Protein AF-A0A351T7L0-F1 (afdb_monomer_lite)

Sequence (663 aa):
MARVAVRANMHETGMLKNDPVPKAVEPRPAAWDKTEGQPQQVGPGEPQRLPRYASVSGPVSVTVSQPPPSLVQADDSTGVDAVFARFSASGVDILDIEYIAASAIVTLTGADPARIKPEDALALLDLAGAGRSSIWLVSADPAYRATSPVEIRRQQVAQAQSADRLFAAVAEMGLAIDAFDITGERAWVTVRSSYAIETQQARHVAQHVLTHLAPMVSEVTLIAYGPADAQETIAVMRDGSVAQNKAGPLPDTPELLARKQQVATAIFDALAEVGFGAESIALERREATIYVSKLRYRQSHENIMRIARIAANELPADIENITIVFVIENVAGDRVSLARKDVEEFAVGRVGTAELVANSGVERSRAVDPIRITALKNDQTYPNFQYFIRPKLRQHLGSVDGLVLADLNIALSARIGLAPGLSVRGTAGKFVAGNLDELTTAGTSALPQVRTLIRRYLQEGRDHISNLQMDYIANPADYLYTRLSAGIFEWMYGGVGGEVLYWPDQSPIAIGGTLNWVRQRDFDQLLSFRDYDTVEGHASIYYRLPFYDLFTQLHVGRYLAKDKGATIDISRRFDSGISFGLFATFTNVSAADFGEGSFDKGFYMNVPFDLFLNKSSRRHVAFAFKPLTRDGGQRVGVGPALYSVVESGNAADWGTNWGNAPD

pLDDT: mean 75.73, std 21.45, range [22.3, 98.62]

Secondary structure (DSSP, 8-state):
------------------PPPPPP-PPPPPP-----------------PPPPPPPS-PPPPPPP-PPPPP-------SSHHHHHHHHHHTT-EEEEEEEETTEEEEEEESS-GGG--HHHHHHHHHHT-TT--EEEEEE-STTTTTSPPEEEEHHHHHHHHHHHHHHHHHHHTT-EEEEEEEETTEEEEEEE-SSPPPHHHHHHHHHHHHHHHTTT-SEEEEEEE-TT--EEEEEEETTS-EE--S-PPPPPPHHHHHHHHHHHHHHHHHHHHTT-EEEEEEEETTEEEEEEEE---SSHHHHHHHHHHHHHHHS-TT--EEEEEEEETTEEEEEEEEEHHHHHHHHTTSS-HHHHHHT-EEEEPPSS-HHHHHSEE-TTSSSEEEEEEEEEEEEEEEETTEEEEEEEEEEEEEEEEEETTEEEEEEEEEEEEE-GGG---PPP-SS--SSTTHHHHHHH-SSEEEEEEEEEEEEEETTEEEEEEEEE-SSSEEEEEEEEEE--TT-SEEEEEEEEEEEEEPTT-SS-EEEEEEEEEEEEEEEE-SSTTEEEEEEEEE-TTS-EEEEEEEEEE-TTS-EEEEEEEEESS-HHHH-SSSSEEEEEEEEEGGGGSSS----EEEEEE-S---STTPPP--SSPHHHHHHHT--THHHHGGGGS--

Radius of gyration: 33.76 Å; chains: 1; bounding box: 94×76×94 Å

Structure (mmCIF, N/CA/C/O backbone):
data_AF-A0A351T7L0-F1
#
_entry.id   AF-A0A351T7L0-F1
#
loop_
_atom_site.group_PDB
_atom_site.id
_atom_site.type_symbol
_atom_site.label_atom_id
_atom_site.label_alt_id
_atom_site.label_comp_id
_atom_site.label_asym_id
_atom_site.label_entity_id
_atom_site.label_seq_id
_atom_site.pdbx_PDB_ins_code
_atom_site.Cartn_x
_atom_site.Cartn_y
_atom_site.Cartn_z
_atom_site.occupancy
_atom_site.B_iso_or_equiv
_atom_site.auth_seq_id
_atom_site.auth_comp_id
_atom_site.auth_asym_id
_atom_site.auth_atom_id
_atom_site.pdbx_PDB_model_num
ATOM 1 N N . MET A 1 1 ? 42.327 -4.594 -4.303 1.00 36.81 1 MET A N 1
ATOM 2 C CA . MET A 1 1 ? 41.745 -5.952 -4.222 1.00 36.81 1 MET A CA 1
ATOM 3 C C . MET A 1 1 ? 41.846 -6.441 -2.786 1.00 36.81 1 MET A C 1
ATOM 5 O O . MET A 1 1 ? 42.953 -6.659 -2.319 1.00 36.81 1 MET A O 1
ATOM 9 N N . ALA A 1 2 ? 40.719 -6.587 -2.089 1.00 24.89 2 ALA A N 1
ATOM 10 C CA . ALA A 1 2 ? 40.641 -7.261 -0.795 1.00 24.89 2 ALA A CA 1
ATOM 11 C C . ALA A 1 2 ? 39.742 -8.489 -0.980 1.00 24.89 2 ALA A C 1
ATOM 13 O O . ALA A 1 2 ? 38.585 -8.356 -1.374 1.00 24.89 2 ALA A O 1
ATOM 14 N N . ARG A 1 3 ? 40.293 -9.690 -0.784 1.00 25.11 3 ARG A N 1
ATOM 15 C CA . ARG A 1 3 ? 39.516 -10.934 -0.794 1.00 25.11 3 ARG A CA 1
ATOM 16 C C . ARG A 1 3 ? 38.768 -11.024 0.533 1.00 25.11 3 ARG A C 1
ATOM 18 O O . ARG A 1 3 ? 39.381 -11.316 1.553 1.00 25.11 3 ARG A O 1
ATOM 25 N N . VAL A 1 4 ? 37.461 -10.778 0.519 1.00 23.33 4 VAL A N 1
ATOM 26 C CA . VAL A 1 4 ? 36.585 -11.115 1.647 1.00 23.33 4 VAL A CA 1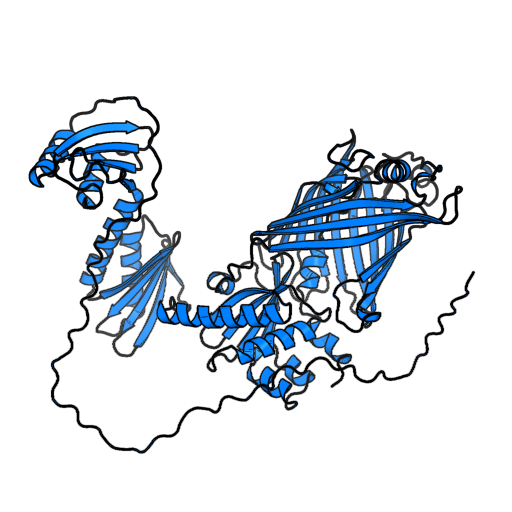
ATOM 27 C C . VAL A 1 4 ? 36.108 -12.546 1.429 1.00 23.33 4 VAL A C 1
ATOM 29 O O . VAL A 1 4 ? 35.261 -12.809 0.580 1.00 23.33 4 VAL A O 1
ATOM 32 N N . ALA A 1 5 ? 36.705 -13.485 2.158 1.00 22.84 5 ALA A N 1
ATOM 33 C CA . ALA A 1 5 ? 36.185 -14.836 2.276 1.00 22.84 5 ALA A CA 1
ATOM 34 C C . ALA A 1 5 ? 35.096 -14.831 3.356 1.00 22.84 5 ALA A C 1
ATOM 36 O O . ALA A 1 5 ? 35.395 -14.679 4.539 1.00 22.84 5 ALA A O 1
ATOM 37 N N . VAL A 1 6 ? 33.836 -14.990 2.954 1.00 24.19 6 VAL A N 1
ATOM 38 C CA . VAL A 1 6 ? 32.736 -15.240 3.890 1.00 24.19 6 VAL A CA 1
ATOM 39 C C . VAL A 1 6 ? 32.729 -16.737 4.190 1.00 24.19 6 VAL A C 1
ATOM 41 O O . VAL A 1 6 ? 32.208 -17.533 3.413 1.00 24.19 6 VAL A O 1
ATOM 44 N N . ARG A 1 7 ? 33.345 -17.138 5.305 1.00 22.30 7 ARG A N 1
ATOM 45 C CA . ARG A 1 7 ? 33.008 -18.412 5.952 1.00 22.30 7 ARG A CA 1
ATOM 46 C C . ARG A 1 7 ? 31.815 -18.145 6.860 1.00 22.30 7 ARG A C 1
ATOM 48 O O . ARG A 1 7 ? 31.960 -17.471 7.874 1.00 22.30 7 ARG A O 1
ATOM 55 N N . ALA A 1 8 ? 30.647 -18.650 6.477 1.00 25.28 8 ALA A N 1
ATOM 56 C CA . ALA A 1 8 ? 29.517 -18.755 7.386 1.00 25.28 8 ALA A CA 1
ATOM 57 C C . ALA A 1 8 ? 29.880 -19.794 8.455 1.00 25.28 8 ALA A C 1
ATOM 59 O O . ALA A 1 8 ? 30.007 -20.979 8.151 1.00 25.28 8 ALA A O 1
ATOM 60 N N . ASN A 1 9 ? 30.114 -19.333 9.681 1.00 24.58 9 ASN A N 1
ATOM 61 C CA . ASN A 1 9 ? 30.218 -20.210 10.835 1.00 24.58 9 ASN A CA 1
ATOM 62 C C . ASN A 1 9 ? 28.782 -20.548 11.259 1.00 24.58 9 ASN A C 1
ATOM 64 O O . ASN A 1 9 ? 28.049 -19.671 11.713 1.00 24.58 9 ASN A O 1
ATOM 68 N N . MET A 1 10 ? 28.354 -21.787 11.017 1.00 29.98 10 MET A N 1
ATOM 69 C CA . MET A 1 10 ? 27.176 -22.353 11.672 1.00 29.98 10 MET A CA 1
ATOM 70 C C . MET A 1 10 ? 27.603 -22.712 13.101 1.00 29.98 10 MET A C 1
ATOM 72 O O . MET A 1 10 ? 28.675 -23.286 13.259 1.00 29.98 10 MET A O 1
ATOM 76 N N . HIS A 1 11 ? 26.771 -22.391 14.095 1.00 29.66 11 HIS A N 1
ATOM 77 C CA . HIS A 1 11 ? 27.005 -22.493 15.548 1.00 29.66 11 HIS A CA 1
ATOM 78 C C . HIS A 1 11 ? 27.686 -21.269 16.189 1.00 29.66 11 HIS A C 1
ATOM 80 O O . HIS A 1 11 ? 28.904 -21.180 16.239 1.00 29.66 11 HIS A O 1
ATOM 86 N N . GLU A 1 12 ? 26.888 -20.323 16.698 1.00 28.62 12 GLU A N 1
ATOM 87 C CA . GLU A 1 12 ? 26.796 -20.040 18.143 1.00 28.62 12 GLU A CA 1
ATOM 88 C C . GLU A 1 12 ? 25.819 -18.892 18.453 1.00 28.62 12 GLU A C 1
ATOM 90 O O . GLU A 1 12 ? 25.633 -17.942 17.694 1.00 28.62 12 GLU A O 1
ATOM 95 N N . THR A 1 13 ? 25.181 -19.061 19.606 1.00 36.06 13 THR A N 1
ATOM 96 C CA . THR A 1 13 ? 24.160 -18.268 20.295 1.00 36.06 13 THR A CA 1
ATOM 97 C C . THR A 1 13 ? 24.596 -16.833 20.608 1.00 36.06 13 THR A C 1
ATOM 99 O O . THR A 1 13 ? 25.563 -16.616 21.336 1.00 36.06 13 THR A O 1
ATOM 102 N N . GLY A 1 14 ? 23.848 -15.843 20.114 1.00 25.88 14 GLY A N 1
ATOM 103 C CA . GLY A 1 14 ? 24.062 -14.425 20.416 1.00 25.88 14 GLY A CA 1
ATOM 104 C C . GLY A 1 14 ? 23.170 -13.927 21.553 1.00 25.88 14 GLY A C 1
ATOM 105 O O . GLY A 1 14 ? 21.974 -13.739 21.357 1.00 25.88 14 GLY A O 1
ATOM 106 N N . MET A 1 15 ? 23.773 -13.691 22.721 1.00 26.14 15 MET A N 1
ATOM 107 C CA . MET A 1 15 ? 23.157 -13.054 23.889 1.00 26.14 15 MET A CA 1
ATOM 108 C C . MET A 1 15 ? 22.735 -11.584 23.664 1.00 26.14 15 MET A C 1
ATOM 110 O O . MET A 1 15 ? 23.307 -10.848 22.859 1.00 26.14 15 MET A O 1
ATOM 114 N N . LEU A 1 16 ? 21.748 -11.217 24.489 1.00 29.95 16 LEU A N 1
ATOM 115 C CA . LEU A 1 16 ? 21.028 -9.965 24.757 1.00 29.95 16 LEU A CA 1
ATOM 116 C C . LEU A 1 16 ? 21.709 -8.621 24.434 1.00 29.95 16 LEU A C 1
ATOM 118 O O . LEU A 1 16 ? 22.844 -8.342 24.822 1.00 29.95 16 LEU A O 1
ATOM 122 N N . LYS A 1 17 ? 20.908 -7.708 23.864 1.00 36.72 17 LYS A N 1
ATOM 123 C CA . LYS A 1 17 ? 21.125 -6.255 23.916 1.00 36.72 17 LYS A CA 1
ATOM 124 C C . LYS A 1 17 ? 19.847 -5.570 24.403 1.00 36.72 17 LYS A C 1
ATOM 126 O O . LYS A 1 17 ? 18.807 -5.674 23.766 1.00 36.72 17 LYS A O 1
ATOM 131 N N . ASN A 1 18 ? 19.971 -4.903 25.548 1.00 30.80 18 ASN A N 1
ATOM 132 C CA . ASN A 1 18 ? 18.893 -4.277 26.311 1.00 30.80 18 ASN A CA 1
ATOM 133 C C . ASN A 1 18 ? 18.162 -3.181 25.517 1.00 30.80 18 ASN A C 1
ATOM 135 O O . ASN A 1 18 ? 18.722 -2.111 25.269 1.00 30.80 18 ASN A O 1
ATOM 139 N N . ASP A 1 19 ? 16.893 -3.435 25.203 1.00 33.81 19 ASP A N 1
ATOM 140 C CA . ASP A 1 19 ? 15.880 -2.394 25.020 1.00 33.81 19 ASP A CA 1
ATOM 141 C C . ASP A 1 19 ? 15.522 -1.796 26.400 1.00 33.81 19 ASP A C 1
ATOM 143 O O . ASP A 1 19 ? 15.606 -2.498 27.414 1.00 33.81 19 ASP A O 1
ATOM 147 N N . PRO A 1 20 ? 15.100 -0.521 26.490 1.00 32.88 20 PRO A N 1
ATOM 148 C CA . PRO A 1 20 ? 14.491 -0.016 27.714 1.00 32.88 20 PRO A CA 1
ATOM 149 C C . PRO A 1 20 ? 13.248 -0.854 28.042 1.00 32.88 20 PRO A C 1
ATOM 151 O O . PRO A 1 20 ? 12.363 -1.034 27.203 1.00 32.88 20 PRO A O 1
ATOM 154 N N . VAL A 1 21 ? 13.204 -1.377 29.267 1.00 33.69 21 VAL A N 1
ATOM 155 C CA . VAL A 1 21 ? 12.079 -2.156 29.790 1.00 33.69 21 VAL A CA 1
ATOM 156 C C . VAL A 1 21 ? 10.828 -1.263 29.763 1.00 33.69 21 VAL A C 1
ATOM 158 O O . VAL A 1 21 ? 10.853 -0.187 30.368 1.00 33.69 21 VAL A O 1
ATOM 161 N N . PRO A 1 22 ? 9.741 -1.646 29.065 1.00 38.66 22 PRO A N 1
ATOM 162 C CA . PRO A 1 22 ? 8.460 -0.959 29.199 1.00 38.66 22 PRO A CA 1
ATOM 163 C C . PRO A 1 22 ? 8.041 -0.990 30.668 1.00 38.66 22 PRO A C 1
ATOM 165 O O . PRO A 1 22 ? 8.253 -2.010 31.325 1.00 38.66 22 PRO A O 1
ATOM 168 N N . LYS A 1 23 ? 7.449 0.095 31.187 1.00 37.97 23 LYS A N 1
ATOM 169 C CA . LYS A 1 23 ? 6.928 0.119 32.565 1.00 37.97 23 LYS A CA 1
ATOM 170 C C . LYS A 1 23 ? 6.110 -1.151 32.829 1.00 37.97 23 LYS A C 1
ATOM 172 O O . LYS A 1 23 ? 5.297 -1.545 31.990 1.00 37.97 23 LYS A O 1
ATOM 177 N N . ALA A 1 24 ? 6.388 -1.803 33.958 1.00 34.06 24 ALA A N 1
ATOM 178 C CA . ALA A 1 24 ? 5.672 -3.001 34.367 1.00 34.06 24 ALA A CA 1
ATOM 179 C C . ALA A 1 24 ? 4.170 -2.698 34.421 1.00 34.06 24 ALA A C 1
ATOM 181 O O . ALA A 1 24 ? 3.764 -1.637 34.895 1.00 34.06 24 ALA A O 1
ATOM 182 N N . VAL A 1 25 ? 3.370 -3.625 33.901 1.00 37.41 25 VAL A N 1
ATOM 183 C CA . VAL A 1 25 ? 1.917 -3.585 34.048 1.00 37.41 25 VAL A CA 1
ATOM 184 C C . VAL A 1 25 ? 1.644 -3.841 35.525 1.00 37.41 25 VAL A C 1
ATOM 186 O O . VAL A 1 25 ? 1.808 -4.965 35.995 1.00 37.41 25 VAL A O 1
ATOM 189 N N . GLU A 1 26 ? 1.311 -2.800 36.283 1.00 38.22 26 GLU A N 1
ATOM 190 C CA . GLU A 1 26 ? 0.779 -2.996 37.627 1.00 38.22 26 GLU A CA 1
ATOM 191 C C . GLU A 1 26 ? -0.684 -3.434 37.482 1.00 38.22 26 GLU A C 1
ATOM 193 O O . GLU A 1 26 ? -1.492 -2.668 36.945 1.00 38.22 26 GLU A O 1
ATOM 198 N N . PRO A 1 27 ? -1.051 -4.656 37.908 1.00 31.41 27 PRO A N 1
ATOM 199 C CA . PRO A 1 27 ? -2.439 -5.083 37.868 1.00 31.41 27 PRO A CA 1
ATOM 200 C C . PRO A 1 27 ? -3.260 -4.138 38.748 1.00 31.41 27 PRO A C 1
ATOM 202 O O . PRO A 1 27 ? -2.993 -4.001 39.944 1.00 31.41 27 PRO A O 1
ATOM 205 N N . ARG A 1 28 ? -4.268 -3.475 38.167 1.00 31.55 28 ARG A N 1
ATOM 206 C CA . ARG A 1 28 ? -5.231 -2.712 38.967 1.00 31.55 28 ARG A CA 1
ATOM 207 C C . ARG A 1 28 ? -5.954 -3.690 39.895 1.00 31.55 28 ARG A C 1
ATOM 209 O O . ARG A 1 28 ? -6.545 -4.648 39.395 1.00 31.55 28 ARG A O 1
ATOM 216 N N . PRO A 1 29 ? -5.946 -3.473 41.220 1.00 28.91 29 PRO A N 1
ATOM 217 C CA . PRO A 1 29 ? -6.731 -4.307 42.109 1.00 28.91 29 PRO A CA 1
ATOM 218 C C . PRO A 1 29 ? -8.216 -4.143 41.778 1.00 28.91 29 PRO A C 1
ATOM 220 O O . PRO A 1 29 ? -8.696 -3.034 41.523 1.00 28.91 29 PRO A O 1
ATOM 223 N N . ALA A 1 30 ? -8.935 -5.265 41.779 1.00 29.50 30 ALA A N 1
ATOM 224 C CA . ALA A 1 30 ? -10.386 -5.274 41.734 1.00 29.50 30 ALA A CA 1
ATOM 225 C C . ALA A 1 30 ? -10.909 -4.411 42.888 1.00 29.50 30 ALA A C 1
ATOM 227 O O . ALA A 1 30 ? -10.532 -4.607 44.044 1.00 29.50 30 ALA A O 1
ATOM 228 N N . ALA A 1 31 ? -11.750 -3.427 42.571 1.00 31.34 31 ALA A N 1
ATOM 229 C CA . ALA A 1 31 ? -12.478 -2.713 43.601 1.00 31.34 31 ALA A CA 1
ATOM 230 C C . ALA A 1 31 ? -13.306 -3.728 44.404 1.00 31.34 31 ALA A C 1
ATOM 232 O O . ALA A 1 31 ? -13.852 -4.666 43.825 1.00 31.34 31 ALA A O 1
ATOM 233 N N . TRP A 1 32 ? -13.354 -3.520 45.716 1.00 24.62 32 TRP A N 1
ATOM 234 C CA . TRP A 1 32 ? -14.516 -3.540 46.610 1.00 24.62 32 TRP A CA 1
ATOM 235 C C . TRP A 1 32 ? -14.002 -3.838 48.025 1.00 24.62 32 TRP A C 1
ATOM 237 O O . TRP A 1 32 ? -13.606 -4.961 48.316 1.00 24.62 32 TRP A O 1
ATOM 247 N N . ASP A 1 33 ? -14.079 -2.848 48.917 1.00 26.39 33 ASP A N 1
ATOM 248 C CA . ASP A 1 33 ? -14.459 -3.134 50.298 1.00 26.39 33 ASP A CA 1
ATOM 249 C C . ASP A 1 33 ? -15.353 -2.018 50.855 1.00 26.39 33 ASP A C 1
ATOM 251 O O . ASP A 1 33 ? -15.190 -0.834 50.549 1.00 26.39 33 ASP A O 1
ATOM 255 N N . LYS A 1 34 ? -16.364 -2.455 51.602 1.00 31.56 34 LYS A N 1
ATOM 256 C CA . LYS A 1 34 ? -17.378 -1.668 52.299 1.00 31.56 34 LYS A CA 1
ATOM 257 C C . LYS A 1 34 ? -16.900 -1.412 53.734 1.00 31.56 34 LYS A C 1
ATOM 259 O O . LYS A 1 34 ? -16.111 -2.180 54.266 1.00 31.56 34 LYS A O 1
ATOM 264 N N . THR A 1 35 ? -17.515 -0.410 54.375 1.00 30.22 35 THR A N 1
ATOM 265 C CA . THR A 1 35 ? -17.438 -0.046 55.816 1.00 30.22 35 THR A CA 1
ATOM 266 C C . THR A 1 35 ? -16.078 0.517 56.267 1.00 30.22 35 THR A C 1
ATOM 268 O O . THR A 1 35 ? -15.041 -0.021 55.934 1.00 30.22 35 THR A O 1
ATOM 271 N N . GLU A 1 36 ? -15.951 1.638 56.982 1.00 28.98 36 GLU A N 1
ATOM 272 C CA . GLU A 1 36 ? -16.792 2.266 58.008 1.00 28.98 36 GLU A CA 1
ATOM 273 C C . GLU A 1 36 ? -16.285 3.712 58.255 1.00 28.98 36 GLU A C 1
ATOM 275 O O . GLU A 1 36 ? -15.083 3.953 58.158 1.00 28.98 36 GLU A O 1
ATOM 280 N N . GLY A 1 37 ? -17.156 4.677 58.603 1.00 27.61 37 GLY A N 1
ATOM 281 C CA . GLY A 1 37 ? -16.688 6.015 59.012 1.00 27.61 37 GLY A CA 1
ATOM 282 C C . GLY A 1 37 ? -17.695 7.177 59.049 1.00 27.61 37 GLY A C 1
ATOM 283 O O . GLY A 1 37 ? -17.412 8.199 58.450 1.00 27.61 37 GLY A O 1
ATOM 284 N N . GLN A 1 38 ? -18.831 6.995 59.739 1.00 25.30 38 GLN A N 1
ATOM 285 C CA . GLN A 1 38 ? -19.721 7.964 60.436 1.00 25.30 38 GLN A CA 1
ATOM 286 C C . GLN A 1 38 ? -20.105 9.372 59.871 1.00 25.30 38 GLN A C 1
ATOM 288 O O . GLN A 1 38 ? -19.386 10.000 59.105 1.00 25.30 38 GLN A O 1
ATOM 293 N N . PRO A 1 39 ? -21.296 9.893 60.260 1.00 26.05 39 PRO A N 1
ATOM 294 C CA . PRO A 1 39 ? -22.088 10.818 59.451 1.00 26.05 39 PRO A CA 1
ATOM 295 C C . PRO A 1 39 ? -21.866 12.298 59.793 1.00 26.05 39 PRO A C 1
ATOM 297 O O . PRO A 1 39 ? -21.957 12.704 60.952 1.00 26.05 39 PRO A O 1
ATOM 300 N N . GLN A 1 40 ? -21.703 13.135 58.767 1.00 26.72 40 GLN A N 1
ATOM 301 C CA . GLN A 1 40 ? -21.895 14.579 58.898 1.00 26.72 40 GLN A CA 1
ATOM 302 C C . GLN A 1 40 ? -23.361 14.923 58.618 1.00 26.72 40 GLN A C 1
ATOM 304 O O . GLN A 1 40 ? -23.867 14.736 57.513 1.00 26.72 40 GLN A O 1
ATOM 309 N N . GLN A 1 41 ? -24.045 15.408 59.655 1.00 26.83 41 GLN A N 1
ATOM 310 C CA . GLN A 1 41 ? -25.363 16.022 59.549 1.00 26.83 41 GLN A CA 1
ATOM 311 C C . GLN A 1 41 ? -25.299 17.251 58.632 1.00 26.83 41 GLN A C 1
ATOM 313 O O . GLN A 1 41 ? -24.537 18.181 58.890 1.00 26.83 41 GLN A O 1
ATOM 318 N N . VAL A 1 42 ? -26.158 17.281 57.614 1.00 28.83 42 VAL A N 1
ATOM 319 C CA . VAL A 1 42 ? -26.527 18.496 56.880 1.00 28.83 42 VAL A CA 1
ATOM 320 C C . VAL A 1 42 ? -28.046 18.628 56.987 1.00 28.83 42 VAL A C 1
ATOM 322 O O . VAL A 1 42 ? -28.776 17.676 56.716 1.00 28.83 42 VAL A O 1
ATOM 325 N N . GLY A 1 43 ? -28.503 19.782 57.482 1.00 28.28 43 GLY A N 1
ATOM 326 C CA . GLY A 1 43 ? -29.916 20.106 57.701 1.00 28.28 43 GLY A CA 1
ATOM 327 C C . GLY A 1 43 ? -30.740 20.209 56.406 1.00 28.28 43 GLY A C 1
ATOM 328 O O . GLY A 1 43 ? -30.202 20.033 55.313 1.00 28.28 43 GLY A O 1
ATOM 329 N N . PRO A 1 44 ? -32.052 20.494 56.507 1.00 32.12 44 PRO A N 1
ATOM 330 C CA . PRO A 1 44 ? -32.967 20.439 55.373 1.00 32.12 44 PRO A CA 1
ATOM 331 C C . PRO A 1 44 ? -32.745 21.647 54.452 1.00 32.12 44 PRO A C 1
ATOM 333 O O . PRO A 1 44 ? -33.304 22.720 54.664 1.00 32.12 44 PRO A O 1
ATOM 336 N N . GLY A 1 45 ? -31.889 21.471 53.447 1.00 27.12 45 GLY A N 1
ATOM 337 C CA . GLY A 1 45 ? -31.740 22.379 52.313 1.00 27.12 45 GLY A CA 1
ATOM 338 C C . GLY A 1 45 ? -32.749 22.036 51.218 1.00 27.12 45 GLY A C 1
ATOM 339 O O . GLY A 1 45 ? -32.989 20.866 50.935 1.00 27.12 45 GLY A O 1
ATOM 340 N N . GLU A 1 46 ? -33.358 23.072 50.652 1.00 27.84 46 GLU A N 1
ATOM 341 C CA . GLU A 1 46 ? -34.426 23.066 49.650 1.00 27.84 46 GLU A CA 1
ATOM 342 C C . GLU A 1 46 ? -34.254 22.046 48.505 1.00 27.84 46 GLU A C 1
ATOM 344 O O . GLU A 1 46 ? -33.127 21.768 48.085 1.00 27.84 46 GLU A O 1
ATOM 349 N N . PRO A 1 47 ? -35.357 21.533 47.918 1.00 27.47 47 PRO A N 1
ATOM 350 C CA . PRO A 1 47 ? -35.283 20.720 46.712 1.00 27.47 47 PRO A CA 1
ATOM 351 C C . PRO A 1 47 ? -34.615 21.525 45.591 1.00 27.47 47 PRO A C 1
ATOM 353 O O . PRO A 1 47 ? -35.202 22.461 45.040 1.00 27.47 47 PRO A O 1
ATOM 356 N N . GLN A 1 48 ? -33.382 21.145 45.246 1.00 26.42 48 GLN A N 1
ATOM 357 C CA . GLN A 1 48 ? -32.699 21.640 44.059 1.00 26.42 48 GLN A CA 1
ATOM 358 C C . GLN A 1 48 ? -33.569 21.314 42.847 1.00 26.42 48 GLN A C 1
ATOM 360 O O . GLN A 1 48 ? -33.742 20.160 42.453 1.00 26.42 48 GLN A O 1
ATOM 365 N N . ARG A 1 49 ? -34.155 22.365 42.273 1.00 25.55 49 ARG A N 1
ATOM 366 C CA . ARG A 1 49 ? -34.800 22.311 40.969 1.00 25.55 49 ARG A CA 1
ATOM 367 C C . ARG A 1 49 ? -33.772 21.805 39.963 1.00 25.55 49 ARG A C 1
ATOM 369 O O . ARG A 1 49 ? -32.753 22.457 39.748 1.00 25.55 49 ARG A O 1
ATOM 376 N N . LEU A 1 50 ? -34.077 20.671 39.339 1.00 24.92 50 LEU A N 1
ATOM 377 C CA . LEU A 1 50 ? -33.423 20.228 38.112 1.00 24.92 50 LEU A CA 1
ATOM 378 C C . LEU A 1 50 ? -33.371 21.412 37.127 1.00 24.92 50 LEU A C 1
ATOM 380 O O . LEU A 1 50 ? -34.383 22.117 36.989 1.00 24.92 50 LEU A O 1
ATOM 384 N N . PRO A 1 51 ? -32.237 21.667 36.451 1.00 24.61 51 PRO A N 1
ATOM 385 C CA . PRO A 1 51 ? -32.201 22.670 35.401 1.00 24.61 51 PRO A CA 1
ATOM 386 C C . PRO A 1 51 ? -33.241 22.286 34.346 1.00 24.61 51 PRO A C 1
ATOM 388 O O . PRO A 1 51 ? -33.242 21.171 33.826 1.00 24.61 51 PRO A O 1
ATOM 391 N N . ARG A 1 52 ? -34.170 23.206 34.058 1.00 24.28 52 ARG A N 1
ATOM 392 C CA . ARG A 1 52 ? -35.047 23.083 32.893 1.00 24.28 52 ARG A CA 1
ATOM 393 C C . ARG A 1 52 ? -34.142 22.958 31.674 1.00 24.28 52 ARG A C 1
ATOM 395 O O . ARG A 1 52 ? -33.377 23.880 31.397 1.00 24.28 52 ARG A O 1
ATOM 402 N N . TYR A 1 53 ? -34.236 21.831 30.974 1.00 26.19 53 TYR A N 1
ATOM 403 C CA . TYR A 1 53 ? -33.673 21.691 29.640 1.00 26.19 53 TYR A CA 1
ATOM 404 C C . TYR A 1 53 ? -34.144 22.871 28.791 1.00 26.19 53 TYR A C 1
ATOM 406 O O . TYR A 1 53 ? -35.325 23.233 28.799 1.00 26.19 53 TYR A O 1
ATOM 414 N N . ALA A 1 54 ? -33.181 23.515 28.135 1.00 24.64 54 ALA A N 1
ATOM 415 C CA . ALA A 1 54 ? -33.427 24.616 27.229 1.00 24.64 54 ALA A CA 1
ATOM 416 C C . ALA A 1 54 ? -34.446 24.182 26.167 1.00 24.64 54 ALA A C 1
ATOM 418 O O . ALA A 1 54 ? -34.338 23.102 25.591 1.00 24.64 54 ALA A O 1
ATOM 419 N N . SER A 1 55 ? -35.435 25.036 25.921 1.00 25.31 55 SER A N 1
ATOM 420 C CA . SER A 1 55 ? -36.316 24.944 24.763 1.00 25.31 55 SER A CA 1
ATOM 421 C C . SER A 1 55 ? -35.476 24.781 23.495 1.00 25.31 55 SER A C 1
ATOM 423 O O . SER A 1 55 ? -34.674 25.663 23.174 1.00 25.31 55 SER A O 1
ATOM 425 N N . VAL A 1 56 ? -35.665 23.676 22.772 1.00 29.53 56 VAL A N 1
ATOM 426 C CA . VAL A 1 56 ? -35.071 23.429 21.448 1.00 29.53 56 VAL A CA 1
ATOM 427 C C . VAL A 1 56 ? -35.849 24.236 20.406 1.00 29.53 56 VAL A C 1
ATOM 429 O O . VAL A 1 56 ? -36.561 23.722 19.558 1.00 29.53 56 VAL A O 1
ATOM 432 N N . SER A 1 57 ? -35.744 25.551 20.525 1.00 32.25 57 SER A N 1
ATOM 433 C CA . SER A 1 57 ? -36.102 26.530 19.506 1.00 32.25 57 SER A CA 1
ATOM 434 C C . SER A 1 57 ? -34.941 27.522 19.452 1.00 32.25 57 SER A C 1
ATOM 436 O O . SER A 1 57 ? -35.045 28.665 19.899 1.00 32.25 57 SER A O 1
ATOM 438 N N . GLY A 1 58 ? -33.779 27.011 19.043 1.00 29.77 58 GLY A N 1
ATOM 439 C CA . GLY A 1 58 ? -32.559 27.782 18.820 1.00 29.77 58 GLY A CA 1
ATOM 440 C C . GLY A 1 58 ? -32.329 28.004 17.319 1.00 29.77 58 GLY A C 1
ATOM 441 O O . GLY A 1 58 ? -32.769 27.176 16.521 1.00 29.77 58 GLY A O 1
ATOM 442 N N . PRO A 1 59 ? -31.680 29.112 16.921 1.00 28.47 59 PRO A N 1
ATOM 443 C CA . PRO A 1 59 ? -31.533 29.498 15.520 1.00 28.47 59 PRO A CA 1
ATOM 444 C C . PRO A 1 59 ? -30.660 28.520 14.720 1.00 28.47 59 PRO A C 1
ATOM 446 O O . PRO A 1 59 ? -29.682 27.966 15.224 1.00 28.47 59 PRO A O 1
ATOM 449 N N . VAL A 1 60 ? -31.022 28.353 13.445 1.00 30.28 60 VAL A N 1
ATOM 450 C CA . VAL A 1 60 ? -30.300 27.572 12.429 1.00 30.28 60 VAL A CA 1
ATOM 451 C C . VAL A 1 60 ? -28.889 28.142 12.228 1.00 30.28 60 VAL A C 1
ATOM 453 O O . VAL A 1 60 ? -28.703 29.354 12.134 1.00 30.28 60 VAL A O 1
ATOM 456 N N . SER A 1 61 ? -27.880 27.270 12.169 1.00 27.16 61 SER A N 1
ATOM 457 C CA . SER A 1 61 ? -26.472 27.645 11.994 1.00 27.16 61 SER A CA 1
ATOM 458 C C . SER A 1 61 ? -26.206 28.258 10.608 1.00 27.16 61 SER A C 1
ATOM 460 O O . SER A 1 61 ? -26.551 27.672 9.583 1.00 27.16 61 SER A O 1
ATOM 462 N N . VAL A 1 62 ? -25.574 29.437 10.586 1.00 29.64 62 VAL A N 1
ATOM 463 C CA . VAL A 1 62 ? -25.389 30.308 9.408 1.00 29.64 62 VAL A CA 1
ATOM 464 C C . VAL A 1 62 ? -23.998 30.124 8.786 1.00 29.64 62 VAL A C 1
ATOM 466 O O . VAL A 1 62 ? -22.994 30.160 9.493 1.00 29.64 62 VAL A O 1
ATOM 469 N N . THR A 1 63 ? -23.923 30.002 7.454 1.00 29.33 63 THR A N 1
ATOM 470 C CA . THR A 1 63 ? -22.683 30.209 6.678 1.00 29.33 63 THR A CA 1
ATOM 471 C C . THR A 1 63 ? -22.741 31.588 6.023 1.00 29.33 63 THR A C 1
ATOM 473 O O . THR A 1 63 ? -23.654 31.863 5.249 1.00 29.33 63 THR A O 1
ATOM 476 N N . VAL A 1 64 ? -21.784 32.464 6.339 1.00 28.42 64 VAL A N 1
ATOM 477 C CA . VAL A 1 64 ? -21.707 33.832 5.802 1.00 28.42 64 VAL A CA 1
ATOM 478 C C . VAL A 1 64 ? -20.992 33.812 4.448 1.00 28.42 64 VAL A C 1
ATOM 480 O O . VAL A 1 64 ? -19.821 33.450 4.376 1.00 28.42 64 VAL A O 1
ATOM 483 N N . SER A 1 65 ? -21.670 34.235 3.382 1.00 33.72 65 SER A N 1
ATOM 484 C CA . SER A 1 65 ? -21.049 34.581 2.096 1.00 33.72 65 SER A CA 1
ATOM 485 C C . SER A 1 65 ? -21.723 35.826 1.518 1.00 33.72 65 SER A C 1
ATOM 487 O O . SER A 1 65 ? -22.915 36.040 1.733 1.00 33.72 65 SER A O 1
ATOM 489 N N . GLN A 1 66 ? -20.957 36.673 0.826 1.00 33.28 66 GLN A N 1
ATOM 490 C CA . GLN A 1 66 ? -21.467 37.916 0.245 1.00 33.28 66 GLN A CA 1
ATOM 491 C C . GLN A 1 66 ? -22.365 37.646 -0.976 1.00 33.28 66 GLN A C 1
ATOM 493 O O . GLN A 1 66 ? -22.025 36.789 -1.796 1.00 33.28 66 GLN A O 1
ATOM 498 N N . PRO A 1 67 ? -23.472 38.394 -1.143 1.00 34.53 67 PRO A N 1
ATOM 499 C CA . PRO A 1 67 ? -24.311 38.294 -2.330 1.00 34.53 67 PRO A CA 1
ATOM 500 C C . PRO A 1 67 ? -23.631 38.965 -3.548 1.00 34.53 67 PRO A C 1
ATOM 502 O O . PRO A 1 67 ? -23.106 40.073 -3.415 1.00 34.53 67 PRO A O 1
ATOM 505 N N . PRO A 1 68 ? -23.616 38.330 -4.737 1.00 34.41 68 PRO A N 1
ATOM 506 C CA . PRO A 1 68 ? -23.206 38.970 -5.990 1.00 34.41 68 PRO A CA 1
ATOM 507 C C . PRO A 1 68 ? -24.319 39.876 -6.572 1.00 34.41 68 PRO A C 1
ATOM 509 O O . PRO A 1 68 ? -25.479 39.734 -6.187 1.00 34.41 68 PRO A O 1
ATOM 512 N N . PRO A 1 69 ? -23.989 40.812 -7.489 1.00 33.81 69 PRO A N 1
ATOM 513 C CA . PRO A 1 69 ? -24.930 41.815 -7.995 1.00 33.81 69 PRO A CA 1
ATOM 514 C C . PRO A 1 69 ? -25.976 41.266 -8.989 1.00 33.81 69 PRO A C 1
ATOM 516 O O . PRO A 1 69 ? -25.767 40.247 -9.646 1.00 33.81 69 PRO A O 1
ATOM 519 N N . SER A 1 70 ? -27.095 41.990 -9.054 1.00 36.44 70 SER A N 1
ATOM 520 C CA . SER A 1 70 ? -28.463 41.616 -9.452 1.00 36.44 70 SER A CA 1
ATOM 521 C C . SER A 1 70 ? -28.783 41.461 -10.950 1.00 36.44 70 SER A C 1
ATOM 523 O O . SER A 1 70 ? -28.110 42.037 -11.807 1.00 36.44 70 SER A O 1
ATOM 525 N N . LEU A 1 71 ? -29.873 40.714 -11.238 1.00 31.62 71 LEU A N 1
ATOM 526 C CA . LEU A 1 71 ? -31.146 41.153 -11.876 1.00 31.62 71 LEU A CA 1
ATOM 527 C C . LEU A 1 71 ? -31.919 39.973 -12.521 1.00 31.62 71 LEU A C 1
ATOM 529 O O . LEU A 1 71 ? -31.327 39.233 -13.301 1.00 31.62 71 LEU A O 1
ATOM 533 N N . VAL A 1 72 ? -33.237 39.853 -12.252 1.00 29.27 72 VAL A N 1
ATOM 534 C CA . VAL A 1 72 ? -34.394 39.805 -13.203 1.00 29.27 72 VAL A CA 1
ATOM 535 C C . VAL A 1 72 ? -35.713 39.608 -12.410 1.00 29.27 72 VAL A C 1
ATOM 537 O O . VAL A 1 72 ? -35.875 38.625 -11.692 1.00 29.27 72 VAL A O 1
ATOM 540 N N . GLN A 1 73 ? -36.682 40.521 -12.581 1.00 32.19 73 GLN A N 1
ATOM 541 C CA . GLN A 1 73 ? -38.061 40.416 -12.069 1.00 32.19 73 GLN A CA 1
ATOM 542 C C . GLN A 1 73 ? -38.929 39.512 -12.961 1.00 32.19 73 GLN A C 1
ATOM 544 O O . GLN A 1 73 ? -38.891 39.630 -14.186 1.00 32.19 73 GLN A O 1
ATOM 549 N N . ALA A 1 74 ? -39.755 38.663 -12.346 1.00 33.38 74 ALA A N 1
ATOM 550 C CA . ALA A 1 74 ? -40.862 37.971 -13.002 1.00 33.38 74 ALA A CA 1
ATOM 551 C C . ALA A 1 74 ? -42.119 38.068 -12.124 1.00 33.38 74 ALA A C 1
ATOM 553 O O . ALA A 1 74 ? -42.046 37.908 -10.906 1.00 33.38 74 ALA A O 1
ATOM 554 N N . ASP A 1 75 ? -43.231 38.374 -12.783 1.00 38.56 75 ASP A N 1
ATOM 555 C CA . ASP A 1 75 ? -44.528 38.793 -12.251 1.00 38.56 75 ASP A CA 1
ATOM 556 C C . ASP A 1 75 ? -45.491 37.592 -12.207 1.00 38.56 75 ASP A C 1
ATOM 558 O O . ASP A 1 75 ? -45.698 36.956 -13.240 1.00 38.56 75 ASP A O 1
ATOM 562 N N . ASP A 1 76 ? -46.048 37.258 -11.035 1.00 40.78 76 ASP A N 1
ATOM 563 C CA . ASP A 1 76 ? -47.254 36.419 -10.917 1.00 40.78 76 ASP A CA 1
ATOM 564 C C . ASP A 1 76 ? -47.929 36.638 -9.543 1.00 40.78 76 ASP A C 1
ATOM 566 O O . ASP A 1 76 ? -47.338 36.379 -8.492 1.00 40.78 76 ASP A O 1
ATOM 570 N N . SER A 1 77 ? -49.149 37.188 -9.530 1.00 49.69 77 SER A N 1
ATOM 571 C CA . SER A 1 77 ? -49.688 37.978 -8.404 1.00 49.69 77 SER A CA 1
ATOM 572 C C . SER A 1 77 ? -50.949 37.428 -7.718 1.00 49.69 77 SER A C 1
ATOM 574 O O . SER A 1 77 ? -51.646 38.172 -7.040 1.00 49.69 77 SER A O 1
ATOM 576 N N . THR A 1 78 ? -51.253 36.127 -7.784 1.00 46.16 78 THR A N 1
ATOM 577 C CA . THR A 1 78 ? -52.479 35.593 -7.135 1.00 46.16 78 THR A CA 1
ATOM 578 C C . THR A 1 78 ? -52.271 34.848 -5.808 1.00 46.16 78 THR A C 1
ATOM 580 O O . THR A 1 78 ? -53.244 34.585 -5.107 1.00 46.16 78 THR A O 1
ATOM 583 N N . GLY A 1 79 ? -51.031 34.526 -5.420 1.00 50.91 79 GLY A N 1
ATOM 584 C CA . GLY A 1 79 ? -50.695 33.938 -4.103 1.00 50.91 79 GLY A CA 1
ATOM 585 C C . GLY A 1 79 ? -50.097 34.930 -3.094 1.00 50.91 79 GLY A C 1
ATOM 586 O O . GLY A 1 79 ? -49.914 34.595 -1.924 1.00 50.91 79 GLY A O 1
ATOM 587 N N . VAL A 1 80 ? -49.796 36.146 -3.553 1.00 57.47 80 VAL A N 1
ATOM 588 C CA . VAL A 1 80 ? -48.995 37.152 -2.844 1.00 57.47 80 VAL A CA 1
ATOM 589 C C . VAL A 1 80 ? -49.766 37.765 -1.675 1.00 57.47 80 VAL A C 1
ATOM 591 O O . VAL A 1 80 ? -49.274 37.775 -0.548 1.00 57.47 80 VAL A O 1
ATOM 594 N N . ASP A 1 81 ? -51.017 38.162 -1.897 1.00 55.78 81 ASP A N 1
ATOM 595 C CA . ASP A 1 81 ? -51.801 38.911 -0.908 1.00 55.78 81 ASP A CA 1
ATOM 596 C C . ASP A 1 81 ? -52.086 38.123 0.382 1.00 55.78 81 ASP A C 1
ATOM 598 O O . ASP A 1 81 ? -52.089 38.690 1.474 1.00 55.78 81 ASP A O 1
ATOM 602 N N . ALA A 1 82 ? -52.279 36.802 0.290 1.00 57.78 82 ALA A N 1
ATOM 603 C CA . ALA A 1 82 ? -52.536 35.951 1.456 1.00 57.78 82 ALA A CA 1
ATOM 604 C C . ALA A 1 82 ? -51.294 35.785 2.347 1.00 57.78 82 ALA A C 1
ATOM 606 O O . ALA A 1 82 ? -51.405 35.730 3.575 1.00 57.78 82 ALA A O 1
ATOM 607 N N . VAL A 1 83 ? -50.108 35.721 1.735 1.00 59.06 83 VAL A N 1
ATOM 608 C CA . VAL A 1 83 ? -48.835 35.637 2.461 1.00 59.06 83 VAL A CA 1
ATOM 609 C C . VAL A 1 83 ? -48.507 36.989 3.088 1.00 59.06 83 VAL A C 1
ATOM 611 O O . VAL A 1 83 ? -48.179 37.039 4.270 1.00 59.06 83 VAL A O 1
ATOM 614 N N . PHE A 1 84 ? -48.697 38.087 2.354 1.00 65.81 84 PHE A N 1
ATOM 615 C CA . PHE A 1 84 ? -48.491 39.441 2.874 1.00 65.81 84 PHE A CA 1
ATOM 616 C C . PHE A 1 84 ? -49.425 39.740 4.056 1.00 65.81 84 PHE A C 1
ATOM 618 O O . PHE A 1 84 ? -48.956 40.157 5.111 1.00 65.81 84 PHE A O 1
ATOM 625 N N . ALA A 1 85 ? -50.719 39.422 3.947 1.00 63.59 85 ALA A N 1
ATOM 626 C CA . ALA A 1 85 ? -51.676 39.619 5.038 1.00 63.59 85 ALA A CA 1
ATOM 627 C C . ALA A 1 85 ? -51.325 38.811 6.303 1.00 63.59 85 ALA A C 1
ATOM 629 O O . ALA A 1 85 ? -51.496 39.299 7.423 1.00 63.59 85 ALA A O 1
ATOM 630 N N . ARG A 1 86 ? -50.816 37.582 6.137 1.00 66.94 86 ARG A N 1
ATOM 631 C CA . ARG A 1 86 ? -50.360 36.737 7.251 1.00 66.94 86 ARG A CA 1
ATOM 632 C C . ARG A 1 86 ? -49.153 37.345 7.963 1.00 66.94 86 ARG A C 1
ATOM 634 O O . ARG A 1 86 ? -49.143 37.376 9.189 1.00 66.94 86 ARG A O 1
ATOM 641 N N . PHE A 1 87 ? -48.172 37.834 7.210 1.00 68.31 87 PHE A N 1
ATOM 642 C CA . PHE A 1 87 ? -46.970 38.453 7.762 1.00 68.31 87 PHE A CA 1
ATOM 643 C C . PHE A 1 87 ? -47.300 39.756 8.506 1.00 68.31 87 PHE A C 1
ATOM 645 O O . PHE A 1 87 ? -46.908 39.898 9.673 1.00 68.31 87 PHE A O 1
ATOM 652 N N . SER A 1 88 ? -48.130 40.627 7.918 1.00 68.06 88 SER A N 1
ATOM 653 C CA . SER A 1 88 ? -48.559 41.878 8.557 1.00 68.06 88 SER A CA 1
ATOM 654 C C . SER A 1 88 ? -49.329 41.637 9.864 1.00 68.06 88 SER A C 1
ATOM 656 O O . SER A 1 88 ? -49.168 42.389 10.824 1.00 68.06 88 SER A O 1
ATOM 658 N N . ALA A 1 89 ? -50.110 40.552 9.969 1.00 66.88 89 ALA A N 1
ATOM 659 C CA . ALA A 1 89 ? -50.800 40.180 11.213 1.00 66.88 89 ALA A CA 1
ATOM 660 C C . ALA A 1 89 ? -49.840 39.812 12.366 1.00 66.88 89 ALA A C 1
ATOM 662 O O . ALA A 1 89 ? -50.192 39.946 13.538 1.00 66.88 89 ALA A O 1
ATOM 663 N N . SER A 1 90 ? -48.621 39.379 12.041 1.00 61.94 90 SER A N 1
ATOM 664 C CA . SER A 1 90 ? -47.528 39.101 12.984 1.00 61.94 90 SER A CA 1
ATOM 665 C C . SER A 1 90 ? -46.598 40.299 13.230 1.00 61.94 90 SER A C 1
ATOM 667 O O . SER A 1 90 ? -45.609 40.154 13.947 1.00 61.94 90 SER A O 1
ATOM 669 N N . GLY A 1 91 ? -46.915 41.479 12.681 1.00 67.19 91 GLY A N 1
ATOM 670 C CA . GLY A 1 91 ? -46.107 42.695 12.823 1.00 67.19 91 GLY A CA 1
ATOM 671 C C . GLY A 1 91 ? -44.848 42.715 11.953 1.00 67.19 91 GLY A C 1
ATOM 672 O O . GLY A 1 91 ? -43.917 43.452 12.266 1.00 67.19 91 GLY A O 1
ATOM 673 N N . VAL A 1 92 ? -44.811 41.895 10.897 1.00 74.88 92 VAL A N 1
ATOM 674 C CA . VAL A 1 92 ? -43.695 41.787 9.952 1.00 74.88 92 VAL A CA 1
ATOM 675 C C . VAL A 1 92 ? -44.202 42.149 8.565 1.00 74.88 92 VAL A C 1
ATOM 677 O O . VAL A 1 92 ? -45.117 41.499 8.082 1.00 74.88 92 VAL A O 1
ATOM 680 N N . ASP A 1 93 ? -43.610 43.126 7.890 1.00 77.56 93 ASP A N 1
ATOM 681 C CA . ASP A 1 93 ? -44.007 43.470 6.521 1.00 77.56 93 ASP A CA 1
ATOM 682 C C . ASP A 1 93 ? -42.936 43.034 5.518 1.00 77.56 93 ASP A C 1
ATOM 684 O O . ASP A 1 93 ? -41.734 43.204 5.741 1.00 77.56 93 ASP A O 1
ATOM 688 N N . ILE A 1 94 ? -43.380 42.458 4.398 1.00 76.25 94 ILE A N 1
ATOM 689 C CA . ILE A 1 94 ? -42.517 42.107 3.269 1.00 76.25 94 ILE A CA 1
ATOM 690 C C . ILE A 1 94 ? -42.405 43.343 2.378 1.00 76.25 94 ILE A C 1
ATOM 692 O O . ILE A 1 94 ? -43.401 43.821 1.841 1.00 76.25 94 ILE A O 1
ATOM 696 N N . LEU A 1 95 ? -41.193 43.874 2.238 1.00 76.31 95 LEU A N 1
ATOM 697 C CA . LEU A 1 95 ? -40.936 45.097 1.480 1.00 76.31 95 LEU A CA 1
ATOM 698 C C . LEU A 1 95 ? -40.591 44.826 0.019 1.00 76.31 95 LEU A C 1
ATOM 700 O O . LEU A 1 95 ? -40.980 45.602 -0.849 1.00 76.31 95 LEU A O 1
ATOM 704 N N . ASP A 1 96 ? -39.836 43.760 -0.240 1.00 73.38 96 ASP A N 1
ATOM 705 C CA . ASP A 1 96 ? -39.378 43.415 -1.583 1.00 73.38 96 ASP A CA 1
ATOM 706 C C . ASP A 1 96 ? -39.061 41.919 -1.692 1.00 73.38 96 ASP A C 1
ATOM 708 O O . ASP A 1 96 ? -38.634 41.298 -0.712 1.00 73.38 96 ASP A O 1
ATOM 712 N N . ILE A 1 97 ? -39.256 41.353 -2.884 1.00 71.81 97 ILE A N 1
ATOM 713 C CA . ILE A 1 97 ? -38.853 39.986 -3.223 1.00 71.81 97 ILE A CA 1
ATOM 714 C C . ILE A 1 97 ? -38.109 40.013 -4.555 1.00 71.81 97 ILE A C 1
ATOM 716 O O . ILE A 1 97 ? -38.695 40.261 -5.609 1.00 71.81 97 ILE A O 1
ATOM 720 N N . GLU A 1 98 ? -36.822 39.681 -4.514 1.00 70.06 98 GLU A N 1
ATOM 721 C CA . GLU A 1 98 ? -35.969 39.587 -5.694 1.00 70.06 98 GLU A CA 1
ATOM 722 C C . GLU A 1 98 ? -35.671 38.120 -6.027 1.00 70.06 98 GLU A C 1
ATOM 724 O O . GLU A 1 98 ? -35.244 37.338 -5.180 1.00 70.06 98 GLU A O 1
ATOM 729 N N . TYR A 1 99 ? -35.874 37.716 -7.279 1.00 72.12 99 TYR A N 1
ATOM 730 C CA . TYR A 1 99 ? -35.665 36.333 -7.710 1.00 72.12 99 TYR A CA 1
ATOM 731 C C . TYR A 1 99 ? -34.276 36.128 -8.318 1.00 72.12 99 TYR A C 1
ATOM 733 O O . TYR A 1 99 ? -33.880 36.858 -9.222 1.00 72.12 99 TYR A O 1
ATOM 741 N N . ILE A 1 100 ? -33.552 35.087 -7.881 1.00 66.38 100 ILE A N 1
ATOM 742 C CA . ILE A 1 100 ? -32.198 34.782 -8.368 1.00 66.38 100 ILE A CA 1
ATOM 743 C C . ILE A 1 100 ? -32.025 33.273 -8.571 1.00 66.38 100 ILE A C 1
ATOM 745 O O . ILE A 1 100 ? -31.831 32.520 -7.619 1.00 66.38 100 ILE A O 1
ATOM 749 N N . ALA A 1 101 ? -32.029 32.828 -9.830 1.00 69.56 101 ALA A N 1
ATOM 750 C CA . ALA A 1 101 ? -31.853 31.421 -10.206 1.00 69.56 101 ALA A CA 1
ATOM 751 C C . ALA A 1 101 ? -32.761 30.469 -9.388 1.00 69.56 101 ALA A C 1
ATOM 753 O O . ALA A 1 101 ? -33.984 30.561 -9.479 1.00 69.56 101 ALA A O 1
ATOM 754 N N . ALA A 1 102 ? -32.176 29.564 -8.593 1.00 69.44 102 ALA A N 1
ATOM 755 C CA . ALA A 1 102 ? -32.894 28.606 -7.745 1.00 69.44 102 ALA A CA 1
ATOM 756 C C . ALA A 1 102 ? -33.283 29.163 -6.355 1.00 69.44 102 ALA A C 1
ATOM 758 O O . ALA A 1 102 ? -33.775 28.410 -5.510 1.00 69.44 102 ALA A O 1
ATOM 759 N N . SER A 1 103 ? -33.077 30.460 -6.117 1.00 73.12 103 SER A N 1
ATOM 760 C CA . SER A 1 103 ? -33.298 31.138 -4.838 1.00 73.12 103 SER A CA 1
ATOM 761 C C . SER A 1 103 ? -34.093 32.442 -5.002 1.00 73.12 103 SER A C 1
ATOM 763 O O . SER A 1 103 ? -34.297 32.937 -6.113 1.00 73.12 103 SER A O 1
ATOM 765 N N . ALA A 1 104 ? -34.559 33.014 -3.894 1.00 75.06 104 ALA A N 1
ATOM 766 C CA . ALA A 1 104 ? -35.113 34.370 -3.850 1.00 75.06 104 ALA A CA 1
ATOM 767 C C . ALA A 1 104 ? -34.574 35.131 -2.633 1.00 75.06 104 ALA A C 1
ATOM 769 O O . ALA A 1 104 ? -34.285 34.512 -1.616 1.00 75.06 104 ALA A O 1
ATOM 770 N N . ILE A 1 105 ? -34.433 36.448 -2.724 1.00 77.94 105 ILE A N 1
ATOM 771 C CA . ILE A 1 105 ? -34.127 37.344 -1.610 1.00 77.94 105 ILE A CA 1
ATOM 772 C C . ILE A 1 105 ? -35.438 37.992 -1.177 1.00 77.94 105 ILE A C 1
ATOM 774 O O . ILE A 1 105 ? -36.141 38.558 -2.003 1.00 77.94 105 ILE A O 1
ATOM 778 N N . VAL A 1 106 ? -35.768 37.912 0.107 1.00 78.69 106 VAL A N 1
ATOM 779 C CA . VAL A 1 106 ? -36.956 38.521 0.705 1.00 78.69 106 VAL A CA 1
ATOM 780 C C . VAL A 1 106 ? -36.498 39.571 1.709 1.00 78.69 106 VAL A C 1
ATOM 782 O O . VAL A 1 106 ? -35.816 39.255 2.688 1.00 78.69 106 VAL A O 1
ATOM 785 N N . THR A 1 107 ? -36.888 40.819 1.474 1.00 79.81 107 THR A N 1
ATOM 786 C CA . THR A 1 107 ? -36.608 41.936 2.376 1.00 79.81 107 THR A CA 1
ATOM 787 C C . THR A 1 107 ? -37.792 42.148 3.314 1.00 79.81 107 THR A C 1
ATOM 789 O O . THR A 1 107 ? -38.918 42.338 2.858 1.00 79.81 107 THR A O 1
ATOM 792 N N . LEU A 1 108 ? -37.538 42.128 4.622 1.00 82.50 108 LEU A N 1
ATOM 793 C CA . LEU A 1 108 ? -38.537 42.224 5.689 1.00 82.50 108 LEU A CA 1
ATOM 794 C C . LEU A 1 108 ? -38.316 43.477 6.556 1.00 82.50 108 LEU A C 1
ATOM 796 O O . LEU A 1 108 ? -37.182 43.923 6.730 1.00 82.50 108 LEU A O 1
ATOM 800 N N . THR A 1 109 ? -39.373 44.005 7.168 1.00 80.25 109 THR A N 1
ATOM 801 C CA . THR A 1 109 ? -39.325 44.995 8.266 1.00 80.25 109 THR A CA 1
ATOM 802 C C . THR A 1 109 ? -40.197 44.518 9.425 1.00 80.25 109 THR A C 1
ATOM 804 O O . THR A 1 109 ? -41.146 43.767 9.213 1.00 80.25 109 THR A O 1
ATOM 807 N N . GLY A 1 110 ? -39.855 44.884 10.659 1.00 75.44 110 GLY A N 1
ATOM 808 C CA . GLY A 1 110 ? -40.558 44.456 11.871 1.00 75.44 110 GLY A CA 1
ATOM 809 C C . GLY A 1 110 ? -40.098 43.112 12.452 1.00 75.44 110 GLY A C 1
ATOM 810 O O . GLY A 1 110 ? -40.635 42.679 13.471 1.00 75.44 110 GLY A O 1
ATOM 811 N N . ALA A 1 111 ? -39.088 42.453 11.863 1.00 72.31 111 ALA A N 1
ATOM 812 C CA . ALA A 1 111 ? -38.537 41.195 12.375 1.00 72.31 111 ALA A CA 1
ATOM 813 C C . ALA A 1 111 ? -37.027 41.024 12.167 1.00 72.31 111 ALA A C 1
ATOM 815 O O . ALA A 1 111 ? -36.434 41.495 11.193 1.00 72.31 111 ALA A O 1
ATOM 816 N N . ASP A 1 112 ? -36.438 40.251 13.082 1.00 74.19 112 ASP A N 1
ATOM 817 C CA . ASP A 1 112 ? -35.104 39.671 12.954 1.00 74.19 112 ASP A CA 1
ATOM 818 C C . ASP A 1 112 ? -35.164 38.430 12.032 1.00 74.19 112 ASP A C 1
ATOM 820 O O . ASP A 1 112 ? -35.824 37.444 12.389 1.00 74.19 112 ASP A O 1
ATOM 824 N N . PRO A 1 113 ? -34.466 38.432 10.879 1.00 70.06 113 PRO A N 1
ATOM 825 C CA . PRO A 1 113 ? -34.411 37.308 9.943 1.00 70.06 113 PRO A CA 1
ATOM 826 C C . PRO A 1 113 ? -34.006 35.977 10.585 1.00 70.06 113 PRO A C 1
ATOM 828 O O . PRO A 1 113 ? -34.441 34.920 10.136 1.00 70.06 113 PRO A O 1
ATOM 831 N N . ALA A 1 114 ? -33.210 36.010 11.660 1.00 64.19 114 ALA A N 1
ATOM 832 C CA . ALA A 1 114 ? -32.749 34.812 12.361 1.00 64.19 114 ALA A CA 1
ATOM 833 C C . ALA A 1 114 ? -33.823 34.154 13.250 1.00 64.19 114 ALA A C 1
ATOM 835 O O . ALA A 1 114 ? -33.588 33.078 13.802 1.00 64.19 114 ALA A O 1
ATOM 836 N N . ARG A 1 115 ? -34.988 34.795 13.424 1.00 69.50 115 ARG A N 1
ATOM 837 C CA . ARG A 1 115 ? -36.068 34.346 14.322 1.00 69.50 115 ARG A CA 1
ATOM 838 C C . ARG A 1 115 ? -37.387 34.055 13.606 1.00 69.50 115 ARG A C 1
ATOM 840 O O . ARG A 1 115 ? -38.406 33.873 14.273 1.00 69.50 115 ARG A O 1
ATOM 847 N N . ILE A 1 116 ? -37.385 34.004 12.274 1.00 71.50 116 ILE A N 1
ATOM 848 C CA . ILE A 1 116 ? -38.571 33.627 11.498 1.00 71.50 116 ILE A CA 1
ATOM 849 C C . ILE A 1 116 ? -38.929 32.164 11.773 1.00 71.50 116 ILE A C 1
ATOM 851 O O . ILE A 1 116 ? -38.066 31.284 11.772 1.00 71.50 116 ILE A O 1
ATOM 855 N N . LYS A 1 117 ? -40.216 31.907 12.024 1.00 65.62 117 LYS A N 1
ATOM 856 C CA . LYS A 1 117 ? -40.709 30.563 12.328 1.00 65.62 117 LYS A CA 1
ATOM 857 C C . LYS A 1 117 ? -40.719 29.673 11.077 1.00 65.62 117 LYS A C 1
ATOM 859 O O . LYS A 1 117 ? -40.933 30.185 9.974 1.00 65.62 117 LYS A O 1
ATOM 864 N N . PRO A 1 118 ? -40.554 28.344 11.215 1.00 61.62 118 PRO A N 1
ATOM 865 C CA . PRO A 1 118 ? -40.552 27.421 10.078 1.00 61.62 118 PRO A CA 1
ATOM 866 C C . PRO A 1 118 ? -41.811 27.509 9.202 1.00 61.62 118 PRO A C 1
ATOM 868 O O . PRO A 1 118 ? -41.717 27.435 7.979 1.00 61.62 118 PRO A O 1
ATOM 871 N N . GLU A 1 119 ? -42.990 27.700 9.799 1.00 63.53 119 GLU A N 1
ATOM 872 C CA . GLU A 1 119 ? -44.258 27.837 9.075 1.00 63.53 119 GLU A CA 1
ATOM 873 C C . GLU A 1 119 ? -44.366 29.122 8.242 1.00 63.53 119 GLU A C 1
ATOM 875 O O . GLU A 1 119 ? -45.081 29.138 7.238 1.00 63.53 119 GLU A O 1
ATOM 880 N N . ASP A 1 120 ? -43.678 30.185 8.652 1.00 70.62 120 ASP A N 1
ATOM 881 C CA . ASP A 1 120 ? -43.649 31.475 7.961 1.00 70.62 120 ASP A CA 1
ATOM 882 C C . ASP A 1 120 ? -42.563 31.457 6.875 1.00 70.62 120 ASP A C 1
ATOM 884 O O . ASP A 1 120 ? -42.781 31.920 5.756 1.00 70.62 120 ASP A O 1
ATOM 888 N N . ALA A 1 121 ? -41.432 30.800 7.147 1.00 70.62 121 ALA A N 1
ATOM 889 C CA . ALA A 1 121 ? -40.398 30.532 6.154 1.00 70.62 121 ALA A CA 1
ATOM 890 C C . ALA A 1 121 ? -40.896 29.636 5.005 1.00 70.62 121 ALA A C 1
ATOM 892 O O . ALA A 1 121 ? -40.536 29.870 3.850 1.00 70.62 121 ALA A O 1
ATOM 893 N N . LEU A 1 122 ? -41.752 28.643 5.291 1.00 68.19 122 LEU A N 1
ATOM 894 C CA . LEU A 1 122 ? -42.390 27.832 4.249 1.00 68.19 122 LEU A CA 1
ATOM 895 C C . LEU A 1 122 ? -43.312 28.681 3.368 1.00 68.19 122 LEU A C 1
ATOM 897 O O . LEU A 1 122 ? -43.251 28.569 2.149 1.00 68.19 122 LEU A O 1
ATOM 901 N N . ALA A 1 123 ? -44.119 29.557 3.973 1.00 68.88 123 ALA A N 1
ATOM 902 C CA . ALA A 1 123 ? -45.004 30.446 3.226 1.00 68.88 123 ALA A CA 1
ATOM 903 C C . ALA A 1 123 ? -44.215 31.384 2.294 1.00 68.88 123 ALA A C 1
ATOM 905 O O . ALA A 1 123 ? -44.629 31.602 1.159 1.00 68.88 123 ALA A O 1
ATOM 906 N N . LEU A 1 124 ? -43.049 31.875 2.731 1.00 72.44 124 LEU A N 1
ATOM 907 C CA . LEU A 1 124 ? -42.140 32.663 1.889 1.00 72.44 124 LEU A CA 1
ATOM 908 C C . LEU A 1 124 ? -41.481 31.835 0.778 1.00 72.44 124 LEU A C 1
ATOM 910 O O . LEU A 1 124 ? -41.317 32.328 -0.333 1.00 72.44 124 LEU A O 1
ATOM 914 N N . LEU A 1 125 ? -41.117 30.580 1.045 1.00 70.56 125 LEU A N 1
ATOM 915 C CA . LEU A 1 125 ? -40.603 29.661 0.024 1.00 70.56 125 LEU A CA 1
ATOM 916 C C . LEU A 1 125 ? -41.666 29.328 -1.028 1.00 70.56 125 LEU A C 1
ATOM 918 O O . LEU A 1 125 ? -41.357 29.260 -2.215 1.00 70.56 125 LEU A O 1
ATOM 922 N N . ASP A 1 126 ? -42.910 29.106 -0.612 1.00 69.38 126 ASP A N 1
ATOM 923 C CA . ASP A 1 126 ? -44.035 28.832 -1.510 1.00 69.38 126 ASP A CA 1
ATOM 924 C C . ASP A 1 126 ? -44.398 30.060 -2.342 1.00 69.38 126 ASP A C 1
ATOM 926 O O . ASP A 1 126 ? -44.585 29.937 -3.553 1.00 69.38 126 ASP A O 1
ATOM 930 N N . LEU A 1 127 ? -44.376 31.246 -1.726 1.00 68.75 127 LEU A N 1
ATOM 931 C CA . LEU A 1 127 ? -44.486 32.527 -2.417 1.00 68.75 127 LEU A CA 1
ATOM 932 C C . LEU A 1 127 ? -43.356 32.720 -3.432 1.00 68.75 127 LEU A C 1
ATOM 934 O O . LEU A 1 127 ? -43.591 33.183 -4.545 1.00 68.75 127 LEU A O 1
ATOM 938 N N . ALA A 1 128 ? -42.140 32.301 -3.077 1.00 63.97 128 ALA A N 1
ATOM 939 C CA . ALA A 1 128 ? -41.008 32.334 -3.982 1.00 63.97 128 ALA A CA 1
ATOM 940 C C . ALA A 1 128 ? -41.142 31.331 -5.145 1.00 63.97 128 ALA A C 1
ATOM 942 O O . ALA A 1 128 ? -40.351 31.388 -6.076 1.00 63.97 128 ALA A O 1
ATOM 943 N N . GLY A 1 129 ? -42.126 30.428 -5.153 1.00 60.72 129 GLY A N 1
ATOM 944 C CA . GLY A 1 129 ? -42.420 29.503 -6.248 1.00 60.72 129 GLY A CA 1
ATOM 945 C C . GLY A 1 129 ? -41.858 28.089 -6.053 1.00 60.72 129 GLY A C 1
ATOM 946 O O . GLY A 1 129 ? -40.746 27.879 -5.563 1.00 60.72 129 GLY A O 1
ATOM 947 N N . ALA A 1 130 ? -42.627 27.089 -6.502 1.00 56.38 130 ALA A N 1
ATOM 948 C CA . ALA A 1 130 ? -42.359 25.662 -6.277 1.00 56.38 130 ALA A CA 1
ATOM 949 C C . ALA A 1 130 ? -41.020 25.151 -6.853 1.00 56.38 130 ALA A C 1
ATOM 951 O O . ALA A 1 130 ? -40.492 24.149 -6.379 1.00 56.38 130 ALA A O 1
ATOM 952 N N . GLY A 1 131 ? -40.454 25.836 -7.852 1.00 56.19 131 GLY A N 1
ATOM 953 C CA . GLY A 1 131 ? -39.163 25.488 -8.458 1.00 56.19 131 GLY A CA 1
ATOM 954 C C . GLY A 1 131 ? -37.928 25.980 -7.694 1.00 56.19 131 GLY A C 1
ATOM 955 O O . GLY A 1 131 ? -36.812 25.682 -8.114 1.00 56.19 131 GLY A O 1
ATOM 956 N N . ARG A 1 132 ? -38.093 26.744 -6.603 1.00 70.31 132 ARG A N 1
ATOM 957 C CA . ARG A 1 132 ? -36.977 27.346 -5.855 1.00 70.31 132 ARG A CA 1
ATOM 958 C C . ARG A 1 132 ? -36.637 26.549 -4.597 1.00 70.31 132 ARG A C 1
ATOM 960 O O . ARG A 1 132 ? -37.517 26.126 -3.839 1.00 70.31 132 ARG A O 1
ATOM 967 N N . SER A 1 133 ? -35.339 26.339 -4.385 1.00 72.50 133 SER A N 1
ATOM 968 C CA . SER A 1 133 ? -34.791 25.487 -3.327 1.00 72.50 133 SER A CA 1
ATOM 969 C C . SER A 1 133 ? -34.401 26.241 -2.055 1.00 72.50 133 SER A C 1
ATOM 971 O O . SER A 1 133 ? -34.281 25.593 -1.015 1.00 72.50 133 SER A O 1
ATOM 973 N N . SER A 1 134 ? -34.217 27.569 -2.103 1.00 79.88 134 SER A N 1
ATOM 974 C CA . SER A 1 134 ? -33.914 28.394 -0.920 1.00 79.88 134 SER A CA 1
ATOM 975 C C . SER A 1 134 ? -34.447 29.832 -1.006 1.00 79.88 134 SER A C 1
ATOM 977 O O . SER A 1 134 ? -34.735 30.335 -2.091 1.00 79.88 134 SER A O 1
ATOM 979 N N . ILE A 1 135 ? -34.564 30.502 0.144 1.00 78.00 135 ILE A N 1
ATOM 980 C CA . ILE A 1 135 ? -34.773 31.956 0.249 1.00 78.00 135 ILE A CA 1
ATOM 981 C C . ILE A 1 135 ? -33.686 32.590 1.117 1.00 78.00 135 ILE A C 1
ATOM 983 O O . ILE A 1 135 ? -33.191 31.956 2.040 1.00 78.00 135 ILE A O 1
ATOM 987 N N . TRP A 1 136 ? -33.339 33.841 0.852 1.00 78.94 136 TRP A N 1
ATOM 988 C CA . TRP A 1 136 ? -32.454 34.666 1.665 1.00 78.94 136 TRP A CA 1
ATOM 989 C C . TRP A 1 136 ? -33.276 35.756 2.333 1.00 78.94 136 TRP A C 1
ATOM 991 O O . TRP A 1 136 ? -33.916 36.544 1.648 1.00 78.94 136 TRP A O 1
ATOM 1001 N N . LEU A 1 137 ? -33.261 35.817 3.656 1.00 80.62 137 LEU A N 1
ATOM 1002 C CA . LEU A 1 137 ? -33.980 36.830 4.415 1.00 80.62 137 LEU A CA 1
ATOM 1003 C C . LEU A 1 137 ? -33.052 37.988 4.778 1.00 80.62 137 LEU A C 1
ATOM 1005 O O . LEU A 1 137 ? -31.979 37.776 5.352 1.00 80.62 137 LEU A O 1
ATOM 1009 N N . VAL A 1 138 ? -33.487 39.209 4.477 1.00 79.25 138 VAL A N 1
ATOM 1010 C CA . VAL A 1 138 ? -32.764 40.456 4.763 1.00 79.25 138 VAL A CA 1
ATOM 1011 C C . VAL A 1 138 ? -33.677 41.390 5.554 1.00 79.25 138 VAL A C 1
ATOM 1013 O O . VAL A 1 138 ? -34.849 41.526 5.220 1.00 79.25 138 VAL A O 1
ATOM 1016 N N . SER A 1 139 ? -33.162 42.045 6.599 1.00 78.94 139 SER A N 1
ATOM 1017 C CA . SER A 1 139 ? -33.936 43.040 7.358 1.00 78.94 139 SER A CA 1
ATOM 1018 C C . SER A 1 139 ? -33.655 44.460 6.873 1.00 78.94 139 SER A C 1
ATOM 1020 O O . SER A 1 139 ? -32.498 44.859 6.730 1.00 78.94 139 SER A O 1
ATOM 1022 N N . ALA A 1 140 ? -34.710 45.247 6.669 1.00 76.31 140 ALA A N 1
ATOM 1023 C CA . ALA A 1 140 ? -34.627 46.676 6.384 1.00 76.31 140 ALA A CA 1
ATOM 1024 C C . ALA A 1 140 ? -34.521 47.540 7.655 1.00 76.31 140 ALA A C 1
ATOM 1026 O O . ALA A 1 140 ? -34.145 48.718 7.566 1.00 76.31 140 ALA A O 1
ATOM 1027 N N . ASP A 1 141 ? -34.806 46.967 8.830 1.00 77.06 141 ASP A N 1
ATOM 1028 C CA . ASP A 1 141 ? -34.820 47.695 10.096 1.00 77.06 141 ASP A CA 1
ATOM 1029 C C . ASP A 1 141 ? -33.406 48.123 10.509 1.00 77.06 141 ASP A C 1
ATOM 1031 O O . ASP A 1 141 ? -32.494 47.292 10.566 1.00 77.06 141 ASP A O 1
ATOM 1035 N N . PRO A 1 142 ? -33.192 49.395 10.897 1.00 68.12 142 PRO A N 1
ATOM 1036 C CA . PRO A 1 142 ? -31.878 49.881 11.319 1.00 68.12 142 PRO A CA 1
ATOM 1037 C C . PRO A 1 142 ? -31.264 49.084 12.479 1.00 68.12 142 PRO A C 1
ATOM 1039 O O . PRO A 1 142 ? -30.044 48.970 12.554 1.00 68.12 142 PRO A O 1
ATOM 1042 N N . ALA A 1 143 ? -32.101 48.512 13.354 1.00 69.06 143 ALA A N 1
ATOM 1043 C CA . ALA A 1 143 ? -31.677 47.684 14.483 1.00 69.06 143 ALA A CA 1
ATOM 1044 C C . ALA A 1 143 ? -31.082 46.326 14.062 1.00 69.06 143 ALA A C 1
ATOM 1046 O O . ALA A 1 143 ? -30.285 45.757 14.805 1.00 69.06 143 ALA A O 1
ATOM 1047 N N . TYR A 1 144 ? -31.433 45.834 12.869 1.00 64.69 144 TYR A N 1
ATOM 1048 C CA . TYR A 1 144 ? -31.049 44.518 12.346 1.00 64.69 144 TYR A CA 1
ATOM 1049 C C . TYR A 1 144 ? -30.249 44.616 11.033 1.00 64.69 144 TYR A C 1
ATOM 1051 O O . TYR A 1 144 ? -29.948 43.609 10.402 1.00 64.69 144 TYR A O 1
ATOM 1059 N N . ARG A 1 145 ? -29.824 45.820 10.620 1.00 56.94 145 ARG A N 1
ATOM 1060 C CA . ARG A 1 145 ? -28.957 46.011 9.436 1.00 56.94 145 ARG A CA 1
ATOM 1061 C C . ARG A 1 145 ? -27.575 45.364 9.560 1.00 56.94 145 ARG A C 1
ATOM 1063 O O . ARG A 1 145 ? -26.912 45.166 8.548 1.00 56.94 145 ARG A O 1
ATOM 1070 N N . ALA A 1 146 ? -27.120 45.086 10.783 1.00 51.28 146 ALA A N 1
ATOM 1071 C CA . ALA A 1 146 ? -25.845 44.415 11.040 1.00 51.28 146 ALA A CA 1
ATOM 1072 C C . ALA A 1 146 ? -25.951 42.878 11.001 1.00 51.28 146 ALA A C 1
ATOM 1074 O O . ALA A 1 146 ? -24.922 42.200 10.980 1.00 51.28 146 ALA A O 1
ATOM 1075 N N . THR A 1 147 ? -27.164 42.313 11.003 1.00 57.69 147 THR A N 1
ATOM 1076 C CA . THR A 1 147 ? -27.370 40.866 10.909 1.00 57.69 147 THR A CA 1
ATOM 1077 C C . THR A 1 147 ? -27.146 40.426 9.461 1.00 57.69 147 THR A C 1
ATOM 1079 O O . THR A 1 147 ? -27.709 40.998 8.530 1.00 57.69 147 THR A O 1
ATOM 1082 N N . SER A 1 148 ? -26.272 39.435 9.253 1.00 56.41 148 SER A N 1
ATOM 1083 C CA . SER A 1 148 ? -26.005 38.894 7.912 1.00 56.41 148 SER A CA 1
ATOM 1084 C C . SER A 1 148 ? -27.281 38.288 7.303 1.00 56.41 148 SER A C 1
ATOM 1086 O O . SER A 1 148 ? -28.100 37.767 8.065 1.00 56.41 148 SER A O 1
ATOM 1088 N N . PRO A 1 149 ? -27.452 38.313 5.965 1.00 68.38 149 PRO A N 1
ATOM 1089 C CA . PRO A 1 149 ? -28.565 37.636 5.301 1.00 68.38 149 PRO A CA 1
ATOM 1090 C C . PRO A 1 149 ? -28.685 36.172 5.747 1.00 68.38 149 PRO A C 1
ATOM 1092 O O . PRO A 1 149 ? -27.677 35.467 5.826 1.00 68.38 149 PRO A O 1
ATOM 1095 N N . VAL A 1 150 ? -29.907 35.716 6.030 1.00 69.94 150 VAL A N 1
ATOM 1096 C CA . VAL A 1 150 ? -30.173 34.347 6.506 1.00 69.94 150 VAL A CA 1
ATOM 1097 C C . VAL A 1 150 ? -30.699 33.502 5.352 1.00 69.94 150 VAL A C 1
ATOM 1099 O O . VAL A 1 150 ? -31.797 33.750 4.862 1.00 69.94 150 VAL A O 1
ATOM 1102 N N . GLU A 1 151 ? -29.936 32.497 4.914 1.00 79.75 151 GLU A N 1
ATOM 1103 C CA . GLU A 1 151 ? -30.421 31.516 3.934 1.00 79.75 151 GLU A CA 1
ATOM 1104 C C . GLU A 1 151 ? -31.311 30.470 4.620 1.00 79.75 151 GLU A C 1
ATOM 1106 O O . GLU A 1 151 ? -30.894 29.828 5.584 1.00 79.75 151 GLU A O 1
ATOM 1111 N N . ILE A 1 152 ? -32.508 30.242 4.080 1.00 73.00 152 ILE A N 1
ATOM 1112 C CA . ILE A 1 152 ? -33.409 29.166 4.481 1.00 73.00 152 ILE A CA 1
ATOM 1113 C C . ILE A 1 152 ? -33.608 28.170 3.335 1.00 73.00 152 ILE A C 1
ATOM 1115 O O . ILE A 1 152 ? -34.142 28.481 2.269 1.00 73.00 152 ILE A O 1
ATOM 1119 N N . ARG A 1 153 ? -33.197 26.933 3.624 1.00 75.12 153 ARG A N 1
ATOM 1120 C CA . ARG A 1 153 ? -33.426 25.663 2.920 1.00 75.12 153 ARG A CA 1
ATOM 1121 C C . ARG A 1 153 ? -34.887 25.240 2.766 1.00 75.12 153 ARG A C 1
ATOM 1123 O O . ARG A 1 153 ? -35.462 24.909 3.797 1.00 75.12 153 ARG A O 1
ATOM 1130 N N . ARG A 1 154 ? -35.461 25.038 1.567 1.00 69.50 154 ARG A N 1
ATOM 1131 C CA . ARG A 1 154 ? -36.748 24.297 1.453 1.00 69.50 154 ARG A CA 1
ATOM 1132 C C . ARG A 1 154 ? -36.650 22.912 2.089 1.00 69.50 154 ARG A C 1
ATOM 1134 O O . ARG A 1 154 ? -37.540 22.500 2.827 1.00 69.50 154 ARG A O 1
ATOM 1141 N N . GLN A 1 155 ? -35.527 22.233 1.852 1.00 64.94 155 GLN A N 1
ATOM 1142 C CA . GLN A 1 155 ? -35.220 20.960 2.493 1.00 64.94 155 GLN A CA 1
ATOM 1143 C C . GLN A 1 155 ? -35.219 21.110 4.018 1.00 64.94 155 GLN A C 1
ATOM 1145 O O . GLN A 1 155 ? -35.956 20.385 4.664 1.00 64.94 155 GLN A O 1
ATOM 1150 N N . GLN A 1 156 ? -34.490 22.083 4.582 1.00 63.25 156 GLN A N 1
ATOM 1151 C CA . GLN A 1 156 ? -34.388 22.311 6.036 1.00 63.25 156 GLN A CA 1
ATOM 1152 C C . GLN A 1 156 ? -35.750 22.560 6.703 1.00 63.25 156 GLN A C 1
ATOM 1154 O O . GLN A 1 156 ? -36.026 21.998 7.760 1.00 63.25 156 GLN A O 1
ATOM 1159 N N . VAL A 1 157 ? -36.626 23.345 6.069 1.00 65.75 157 VAL A N 1
ATOM 1160 C CA . VAL A 1 157 ? -37.989 23.594 6.571 1.00 65.75 157 VAL A CA 1
ATOM 1161 C C . VAL A 1 157 ? -38.841 22.321 6.521 1.00 65.75 157 VAL A C 1
ATOM 1163 O O . VAL A 1 157 ? -39.567 22.030 7.471 1.00 65.75 157 VAL A O 1
ATOM 1166 N N . ALA A 1 158 ? -38.703 21.511 5.466 1.00 61.62 158 ALA A N 1
ATOM 1167 C CA . ALA A 1 158 ? -39.349 20.202 5.389 1.00 61.62 158 ALA A CA 1
ATOM 1168 C C . ALA A 1 158 ? -38.830 19.225 6.463 1.00 61.62 158 ALA A C 1
ATOM 1170 O O . ALA A 1 158 ? -39.623 18.452 7.000 1.00 61.62 158 ALA A O 1
ATOM 1171 N N . GLN A 1 159 ? -37.541 19.284 6.831 1.00 58.59 159 GLN A N 1
ATOM 1172 C CA . GLN A 1 159 ? -36.988 18.477 7.931 1.00 58.59 159 GLN A CA 1
ATOM 1173 C C . GLN A 1 159 ? -37.594 18.885 9.280 1.00 58.59 159 GLN A C 1
ATOM 1175 O O . GLN A 1 159 ? -38.027 18.016 10.033 1.00 58.59 159 GLN A O 1
ATOM 1180 N N . ALA A 1 160 ? -37.687 20.191 9.559 1.00 58.94 160 ALA A N 1
ATOM 1181 C CA . ALA A 1 160 ? -38.262 20.711 10.802 1.00 58.94 160 ALA A CA 1
ATOM 1182 C C . ALA A 1 160 ? -39.741 20.316 10.965 1.00 58.94 160 ALA A C 1
ATOM 1184 O O . ALA A 1 160 ? -40.134 19.780 11.996 1.00 58.94 160 ALA A O 1
ATOM 1185 N N . GLN A 1 161 ? -40.549 20.467 9.910 1.00 62.75 161 GLN A N 1
ATOM 1186 C CA . GLN A 1 161 ? -41.960 20.065 9.950 1.00 62.75 161 GLN A CA 1
ATOM 1187 C C . GLN A 1 161 ? -42.157 18.550 10.051 1.00 62.75 161 GLN A C 1
ATOM 1189 O O . GLN A 1 161 ? -43.124 18.091 10.661 1.00 62.75 161 GLN A O 1
ATOM 1194 N N . SER A 1 162 ? -41.269 17.763 9.438 1.00 61.16 162 SER A N 1
ATOM 1195 C CA . SER A 1 162 ? -41.318 16.301 9.541 1.00 61.16 162 SER A CA 1
ATOM 1196 C C . SER A 1 162 ? -40.971 15.839 10.955 1.00 61.16 162 SER A C 1
ATOM 1198 O O . SER A 1 162 ? -41.604 14.912 11.454 1.00 61.16 162 SER A O 1
ATOM 1200 N N . ALA A 1 163 ? -40.038 16.524 11.625 1.00 59.91 163 ALA A N 1
ATOM 1201 C CA . ALA A 1 163 ? -39.736 16.296 13.032 1.00 59.91 163 ALA A CA 1
ATOM 1202 C C . ALA A 1 163 ? -40.954 16.616 13.915 1.00 59.91 163 ALA A C 1
ATOM 1204 O O . ALA A 1 163 ? -41.396 15.746 14.657 1.00 59.91 163 ALA A O 1
ATOM 1205 N N . ASP A 1 164 ? -41.574 17.791 13.783 1.00 63.56 164 ASP A N 1
ATOM 1206 C CA . ASP A 1 164 ? -42.734 18.167 14.612 1.00 63.56 164 ASP A CA 1
ATOM 1207 C C . ASP A 1 164 ? -43.917 17.192 14.465 1.00 63.56 164 ASP A C 1
ATOM 1209 O O . ASP A 1 164 ? -44.534 16.790 15.456 1.00 63.56 164 ASP A O 1
ATOM 1213 N N . ARG A 1 165 ? -44.205 16.745 13.233 1.00 66.25 165 ARG A N 1
ATOM 1214 C CA . ARG A 1 165 ? -45.237 15.723 12.973 1.00 66.25 165 ARG A CA 1
ATOM 1215 C C . ARG A 1 165 ? -44.865 14.369 13.567 1.00 66.25 165 ARG A C 1
ATOM 1217 O O . ARG A 1 165 ? -45.737 13.684 14.090 1.00 66.25 165 ARG A O 1
ATOM 1224 N N . LEU A 1 166 ? -43.588 13.994 13.509 1.00 73.44 166 LEU A N 1
ATOM 1225 C CA . LEU A 1 166 ? -43.079 12.776 14.127 1.00 73.44 166 LEU A CA 1
ATOM 1226 C C . LEU A 1 166 ? -43.250 12.807 15.654 1.00 73.44 166 LEU A C 1
ATOM 1228 O O . LEU A 1 166 ? -43.754 11.841 16.222 1.00 73.44 166 LEU A O 1
ATOM 1232 N N . PHE A 1 167 ? -42.865 13.903 16.319 1.00 70.75 167 PHE A N 1
ATOM 1233 C CA . PHE A 1 167 ? -43.016 14.045 17.771 1.00 70.75 167 PHE A CA 1
ATOM 1234 C C . PHE A 1 167 ? -44.487 13.949 18.194 1.00 70.75 167 PHE A C 1
ATOM 1236 O O . PHE A 1 167 ? -44.793 13.253 19.161 1.00 70.75 167 PHE A O 1
ATOM 1243 N N . ALA A 1 168 ? -45.400 14.581 17.448 1.00 72.94 168 ALA A N 1
ATOM 1244 C CA . ALA A 1 168 ? -46.837 14.474 17.694 1.00 72.94 168 ALA A CA 1
ATOM 1245 C C . ALA A 1 168 ? -47.356 13.035 17.503 1.00 72.94 168 ALA A C 1
ATOM 1247 O O . ALA A 1 168 ? -48.026 12.504 18.386 1.00 72.94 168 ALA A O 1
ATOM 1248 N N . ALA A 1 169 ? -46.985 12.376 16.401 1.00 70.62 169 ALA A N 1
ATOM 1249 C CA . ALA A 1 169 ? -47.412 11.012 16.090 1.00 70.62 169 ALA A CA 1
ATOM 1250 C C . ALA A 1 169 ? -46.923 9.980 17.124 1.00 70.62 169 ALA A C 1
ATOM 1252 O O . ALA A 1 169 ? -47.658 9.072 17.506 1.00 70.62 169 ALA A O 1
ATOM 1253 N N . VAL A 1 170 ? -45.690 10.122 17.622 1.00 76.19 170 VAL A N 1
ATOM 1254 C CA . VAL A 1 170 ? -45.153 9.237 18.670 1.00 76.19 170 VAL A CA 1
ATOM 1255 C C . VAL A 1 170 ? -45.805 9.522 20.029 1.00 76.19 170 VAL A C 1
ATOM 1257 O O . VAL A 1 170 ? -46.105 8.583 20.770 1.00 76.19 170 VAL A O 1
ATOM 1260 N N . ALA A 1 171 ? -46.110 10.788 20.331 1.00 76.75 171 ALA A N 1
ATOM 1261 C CA . ALA A 1 171 ? -46.830 11.161 21.548 1.00 76.75 171 ALA A CA 1
ATOM 1262 C C . ALA A 1 171 ? -48.263 10.595 21.588 1.00 76.75 171 ALA A C 1
ATOM 1264 O O . ALA A 1 171 ? -48.708 10.143 22.644 1.00 76.75 171 ALA A O 1
ATOM 1265 N N . GLU A 1 172 ? -48.966 10.540 20.450 1.00 78.12 172 GLU A N 1
ATOM 1266 C CA . GLU A 1 172 ? -50.291 9.903 20.333 1.00 78.12 172 GLU A CA 1
ATOM 1267 C C . GLU A 1 172 ? -50.267 8.402 20.667 1.00 78.12 172 GLU A C 1
ATOM 1269 O O . GLU A 1 172 ? -51.263 7.849 21.133 1.00 78.12 172 GLU A O 1
ATOM 1274 N N . MET A 1 173 ? -49.115 7.744 20.504 1.00 76.25 173 MET A N 1
ATOM 1275 C CA . MET A 1 173 ? -48.909 6.336 20.866 1.00 76.25 173 MET A CA 1
ATOM 1276 C C . MET A 1 173 ? -48.574 6.128 22.355 1.00 76.25 173 MET A C 1
ATOM 1278 O O . MET A 1 173 ? -48.296 5.004 22.781 1.00 76.25 173 MET A O 1
ATOM 1282 N N . GLY A 1 174 ? -48.595 7.196 23.161 1.00 75.31 174 GLY A N 1
ATOM 1283 C CA . GLY A 1 174 ? -48.231 7.154 24.579 1.00 75.31 174 GLY A CA 1
ATOM 1284 C C . GLY A 1 174 ? -46.731 6.961 24.815 1.00 75.31 174 GLY A C 1
ATOM 1285 O O . GLY A 1 174 ? -46.338 6.473 25.875 1.00 75.31 174 GLY A O 1
ATOM 1286 N N . LEU A 1 175 ? -45.905 7.313 23.827 1.00 79.12 175 LEU A N 1
ATOM 1287 C CA . LEU A 1 175 ? -44.451 7.187 23.852 1.00 79.12 175 LEU A CA 1
ATOM 1288 C C . LEU A 1 175 ? -43.810 8.576 23.847 1.00 79.12 175 LEU A C 1
ATOM 1290 O O . LEU A 1 175 ? -44.310 9.503 23.215 1.00 79.12 175 LEU A O 1
ATOM 1294 N N . ALA A 1 176 ? -42.684 8.724 24.539 1.00 76.38 176 ALA A N 1
ATOM 1295 C CA . ALA A 1 176 ? -41.889 9.949 24.500 1.00 76.38 176 ALA A CA 1
ATOM 1296 C C . ALA A 1 176 ? -40.624 9.713 23.674 1.00 76.38 176 ALA A C 1
ATOM 1298 O O . ALA A 1 176 ? -39.930 8.724 23.894 1.00 76.38 176 ALA A O 1
ATOM 1299 N N . ILE A 1 177 ? -40.306 10.605 22.736 1.00 72.69 177 ILE A N 1
ATOM 1300 C CA . ILE A 1 177 ? -39.023 10.556 22.025 1.00 72.69 177 ILE A CA 1
ATOM 1301 C C . ILE A 1 177 ? -37.941 11.133 22.945 1.00 72.69 177 ILE A C 1
ATOM 1303 O O . ILE A 1 177 ? -38.011 12.299 23.325 1.00 72.69 177 ILE A O 1
ATOM 1307 N N . ASP A 1 178 ? -36.940 10.319 23.275 1.00 67.31 178 ASP A N 1
ATOM 1308 C CA . ASP A 1 178 ? -35.769 10.718 24.066 1.00 67.31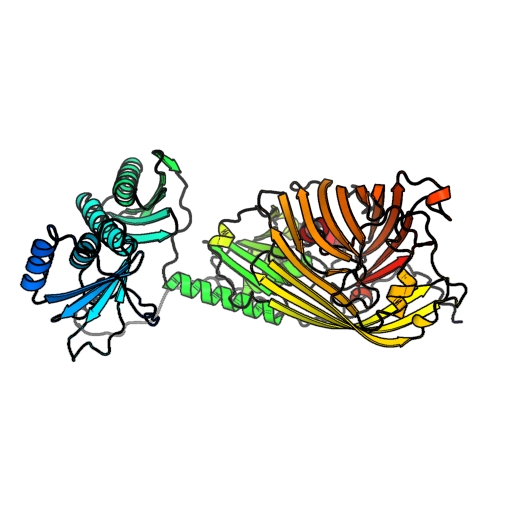 178 ASP A CA 1
ATOM 1309 C C . ASP A 1 178 ? -34.626 11.228 23.177 1.00 67.31 178 ASP A C 1
ATOM 1311 O O . ASP A 1 178 ? -33.883 12.126 23.569 1.00 67.31 178 ASP A O 1
ATOM 1315 N N . ALA A 1 179 ? -34.473 10.651 21.981 1.00 59.41 179 ALA A N 1
ATOM 1316 C CA . ALA A 1 179 ? -33.470 11.062 21.003 1.00 59.41 179 ALA A CA 1
ATOM 1317 C C . ALA A 1 179 ? -33.945 10.774 19.575 1.00 59.41 179 ALA A C 1
ATOM 1319 O O . ALA A 1 179 ? -34.644 9.792 19.326 1.00 59.41 179 ALA A O 1
ATOM 1320 N N . PHE A 1 180 ? -33.541 11.629 18.639 1.00 66.88 180 PHE A N 1
ATOM 1321 C CA . PHE A 1 180 ? -33.872 11.523 17.224 1.00 66.88 180 PHE A CA 1
ATOM 1322 C C . PHE A 1 180 ? -32.697 12.025 16.388 1.00 66.88 180 PHE A C 1
ATOM 1324 O O . PHE A 1 180 ? -32.227 13.138 16.619 1.00 66.88 180 PHE A O 1
ATOM 1331 N N . ASP A 1 181 ? -32.238 11.217 15.436 1.00 56.78 181 ASP A N 1
ATOM 1332 C CA . ASP A 1 181 ? -31.166 11.590 14.515 1.00 56.78 181 ASP A CA 1
ATOM 1333 C C . ASP A 1 181 ? -31.416 11.036 13.105 1.00 56.78 181 ASP A C 1
ATOM 1335 O O . ASP A 1 181 ? -31.987 9.955 12.940 1.00 56.78 181 ASP A O 1
ATOM 1339 N N . ILE A 1 182 ? -30.972 11.769 12.083 1.00 57.09 182 ILE A N 1
ATOM 1340 C CA . ILE A 1 182 ? -31.014 11.355 10.677 1.00 57.09 182 ILE A CA 1
ATOM 1341 C C . ILE A 1 182 ? -29.609 11.492 10.094 1.00 57.09 182 ILE A C 1
ATOM 1343 O O . ILE A 1 182 ? -29.083 12.597 9.982 1.00 57.09 182 ILE A O 1
ATOM 1347 N N . THR A 1 183 ? -29.038 10.384 9.618 1.00 52.72 183 THR A N 1
ATOM 1348 C CA . THR A 1 183 ? -27.779 10.391 8.856 1.00 52.72 183 THR A CA 1
ATOM 1349 C C . THR A 1 183 ? -27.983 9.696 7.514 1.00 52.72 183 THR A C 1
ATOM 1351 O O . THR A 1 183 ? -28.249 8.495 7.446 1.00 52.72 183 THR A O 1
ATOM 1354 N N . GLY A 1 184 ? -27.827 10.446 6.420 1.00 67.56 184 GLY A N 1
ATOM 1355 C CA . GLY A 1 184 ? -28.063 9.932 5.068 1.00 67.56 184 GLY A CA 1
ATOM 1356 C C . GLY A 1 184 ? -29.534 9.570 4.855 1.00 67.56 184 GLY A C 1
ATOM 1357 O O . GLY A 1 184 ? -30.407 10.392 5.110 1.00 67.56 184 GLY A O 1
ATOM 1358 N N . GLU A 1 185 ? -29.804 8.342 4.406 1.00 69.69 185 GLU A N 1
ATOM 1359 C CA . GLU A 1 185 ? -31.171 7.818 4.247 1.00 69.69 185 GLU A CA 1
ATOM 1360 C C . GLU A 1 185 ? -31.661 7.005 5.461 1.00 69.69 185 GLU A C 1
ATOM 1362 O O . GLU A 1 185 ? -32.643 6.271 5.356 1.00 69.69 185 GLU A O 1
ATOM 1367 N N . ARG A 1 186 ? -30.981 7.092 6.611 1.00 67.75 186 ARG A N 1
ATOM 1368 C CA . ARG A 1 186 ? -31.334 6.347 7.828 1.00 67.75 186 ARG A CA 1
ATOM 1369 C C . ARG A 1 186 ? -31.749 7.286 8.950 1.00 67.75 186 ARG A C 1
ATOM 1371 O O . ARG A 1 186 ? -31.099 8.310 9.161 1.00 67.75 186 ARG A O 1
ATOM 1378 N N . ALA A 1 187 ? -32.782 6.904 9.697 1.00 67.25 187 ALA A N 1
ATOM 1379 C CA . ALA A 1 187 ? -33.166 7.559 10.946 1.00 67.25 187 ALA A CA 1
ATOM 1380 C C . ALA A 1 187 ? -32.967 6.632 12.150 1.00 67.25 187 ALA A C 1
ATOM 1382 O O . ALA A 1 187 ? -33.324 5.454 12.093 1.00 67.25 187 ALA A O 1
ATOM 1383 N N . TRP A 1 188 ? -32.486 7.187 13.260 1.00 69.31 188 TRP A N 1
ATOM 1384 C CA . TRP A 1 188 ? -32.491 6.550 14.575 1.00 69.31 188 TRP A CA 1
ATOM 1385 C C . TRP A 1 188 ? -33.469 7.283 15.477 1.00 69.31 188 TRP A C 1
ATOM 1387 O O . TRP A 1 188 ? -33.389 8.502 15.638 1.00 69.31 188 TRP A O 1
ATOM 1397 N N . VAL A 1 189 ? -34.401 6.537 16.065 1.00 72.00 189 VAL A N 1
ATOM 1398 C CA . VAL A 1 189 ? -35.414 7.093 16.963 1.00 72.00 189 VAL A CA 1
ATOM 1399 C C . VAL A 1 189 ? -35.401 6.315 18.264 1.00 72.00 189 VAL A C 1
ATOM 1401 O O . VAL A 1 189 ? -35.649 5.111 18.284 1.00 72.00 189 VAL A O 1
ATOM 1404 N N . THR A 1 190 ? -35.132 7.015 19.356 1.00 72.75 190 THR A N 1
ATOM 1405 C CA . THR A 1 190 ? -35.150 6.458 20.704 1.00 72.75 190 THR A CA 1
ATOM 1406 C C . THR A 1 190 ? -36.435 6.877 21.389 1.00 72.75 190 THR A C 1
ATOM 1408 O O . THR A 1 190 ? -36.693 8.071 21.551 1.00 72.75 190 THR A O 1
ATOM 1411 N N . VAL A 1 191 ? -37.234 5.900 21.809 1.00 75.44 191 VAL A N 1
ATOM 1412 C CA . VAL A 1 191 ? -38.511 6.114 22.484 1.00 75.44 191 VAL A CA 1
ATOM 1413 C C . VAL A 1 191 ? -38.504 5.516 23.886 1.00 75.44 191 VAL A C 1
ATOM 1415 O O . VAL A 1 191 ? -38.048 4.396 24.119 1.00 75.44 191 VAL A O 1
ATOM 1418 N N . ARG A 1 192 ? -39.055 6.271 24.830 1.00 75.62 192 ARG A N 1
ATOM 1419 C CA . ARG A 1 192 ? -39.307 5.848 26.201 1.00 75.62 192 ARG A CA 1
ATOM 1420 C C . ARG A 1 192 ? -40.778 5.522 26.369 1.00 75.62 192 ARG A C 1
ATOM 1422 O O . ARG A 1 192 ? -41.644 6.313 25.989 1.00 75.62 192 ARG A O 1
ATOM 1429 N N . SER A 1 193 ? -41.044 4.382 26.994 1.00 73.12 193 SER A N 1
ATOM 1430 C CA . SER A 1 193 ? -42.389 3.961 27.363 1.00 73.12 193 SER A CA 1
ATOM 1431 C C . SER A 1 193 ? -42.519 3.768 28.868 1.00 73.12 193 SER A C 1
ATOM 1433 O O . SER A 1 193 ? -41.589 3.327 29.543 1.00 73.12 193 SER A O 1
ATOM 1435 N N . SER A 1 194 ? -43.703 4.066 29.398 1.00 65.81 194 SER A N 1
ATOM 1436 C CA . SER A 1 194 ? -44.091 3.720 30.770 1.00 65.81 194 SER A CA 1
ATOM 1437 C C . SER A 1 194 ? -44.485 2.244 30.927 1.00 65.81 194 SER A C 1
ATOM 1439 O O . SER A 1 194 ? -44.704 1.787 32.047 1.00 65.81 194 SER A O 1
ATOM 1441 N N . TYR A 1 195 ? -44.553 1.489 29.826 1.00 64.25 195 TYR A N 1
ATOM 1442 C CA . TYR A 1 195 ? -44.891 0.067 29.776 1.00 64.25 195 TYR A CA 1
ATOM 1443 C C . TYR A 1 195 ? -43.873 -0.718 28.933 1.00 64.25 195 TYR A C 1
ATOM 1445 O O . TYR A 1 195 ? -43.150 -0.150 28.115 1.00 64.25 195 TYR A O 1
ATOM 1453 N N . ALA A 1 196 ? -43.783 -2.034 29.142 1.00 59.94 196 ALA A N 1
ATOM 1454 C CA . ALA A 1 196 ? -42.937 -2.888 28.310 1.00 59.94 196 ALA A CA 1
ATOM 1455 C C . ALA A 1 196 ? -43.487 -2.923 26.876 1.00 59.94 196 ALA A C 1
ATOM 1457 O O . ALA A 1 196 ? -44.658 -3.244 26.684 1.00 59.94 196 ALA A O 1
ATOM 1458 N N . ILE A 1 197 ? -42.654 -2.581 25.891 1.00 63.66 197 ILE A N 1
ATOM 1459 C CA . ILE A 1 197 ? -43.033 -2.639 24.477 1.00 63.66 197 ILE A CA 1
ATOM 1460 C C . ILE A 1 197 ? -42.694 -4.030 23.945 1.00 63.66 197 ILE A C 1
ATOM 1462 O O . ILE A 1 197 ? -41.549 -4.463 24.033 1.00 63.66 197 ILE A O 1
ATOM 1466 N N . GLU A 1 198 ? -43.688 -4.722 23.396 1.00 66.38 198 GLU A N 1
ATOM 1467 C CA . GLU A 1 198 ? -43.471 -5.991 22.702 1.00 66.38 198 GLU A CA 1
ATOM 1468 C C . GLU A 1 198 ? -42.976 -5.770 21.267 1.00 66.38 198 GLU A C 1
ATOM 1470 O O . GLU A 1 198 ? -43.332 -4.792 20.606 1.00 66.38 198 GLU A O 1
ATOM 1475 N N . THR A 1 199 ? -42.278 -6.761 20.715 1.00 63.31 199 THR A N 1
ATOM 1476 C CA . THR A 1 199 ? -41.723 -6.738 19.354 1.00 63.31 199 THR A CA 1
ATOM 1477 C C . THR A 1 199 ? -42.706 -6.310 18.262 1.00 63.31 199 THR A C 1
ATOM 1479 O O . THR A 1 199 ? -42.335 -5.601 17.327 1.00 63.31 199 THR A O 1
ATOM 1482 N N . GLN A 1 200 ? -43.974 -6.721 18.343 1.00 67.56 200 GLN A N 1
ATOM 1483 C CA . GLN A 1 200 ? -44.983 -6.322 17.353 1.00 67.56 200 GLN A CA 1
ATOM 1484 C C . GLN A 1 200 ? -45.382 -4.848 17.488 1.00 67.56 200 GLN A C 1
ATOM 1486 O O . GLN A 1 200 ? -45.629 -4.177 16.487 1.00 67.56 200 GLN A O 1
ATOM 1491 N N . GLN A 1 201 ? -45.395 -4.323 18.712 1.00 70.56 201 GLN A N 1
ATOM 1492 C CA . GLN A 1 201 ? -45.690 -2.920 18.990 1.00 70.56 201 GLN A CA 1
ATOM 1493 C C . GLN A 1 201 ? -44.517 -2.034 18.566 1.00 70.56 201 GLN A C 1
ATOM 1495 O O . GLN A 1 201 ? -44.730 -1.051 17.863 1.00 70.56 201 GLN A O 1
ATOM 1500 N N . ALA A 1 202 ? -43.277 -2.418 18.883 1.00 69.12 202 ALA A N 1
ATOM 1501 C CA . ALA A 1 202 ? -42.085 -1.701 18.434 1.00 69.12 202 ALA A CA 1
ATOM 1502 C C . ALA A 1 202 ? -41.969 -1.683 16.895 1.00 69.12 202 ALA A C 1
ATOM 1504 O O . ALA A 1 202 ? -41.608 -0.659 16.318 1.00 69.12 202 ALA A O 1
ATOM 1505 N N . ARG A 1 203 ? -42.371 -2.760 16.199 1.00 72.75 203 ARG A N 1
ATOM 1506 C CA . ARG A 1 203 ? -42.484 -2.765 14.726 1.00 72.75 203 ARG A CA 1
ATOM 1507 C C . ARG A 1 203 ? -43.519 -1.767 14.232 1.00 72.75 203 ARG A C 1
ATOM 1509 O O . ARG A 1 203 ? -43.245 -1.026 13.293 1.00 72.75 203 ARG A O 1
ATOM 1516 N N . HIS A 1 204 ? -44.697 -1.750 14.851 1.00 77.44 204 HIS A N 1
ATOM 1517 C CA . HIS A 1 204 ? -45.765 -0.834 14.469 1.00 77.44 204 HIS A CA 1
ATOM 1518 C C . HIS A 1 204 ? -45.337 0.628 14.650 1.00 77.44 204 HIS A C 1
ATOM 1520 O O . HIS A 1 204 ? -45.542 1.438 13.750 1.00 77.44 204 HIS A O 1
ATOM 1526 N N . VAL A 1 205 ? -44.653 0.939 15.753 1.00 76.31 205 VAL A N 1
ATOM 1527 C CA . VAL A 1 205 ? -44.078 2.265 16.015 1.00 76.31 205 VAL A CA 1
ATOM 1528 C C . VAL A 1 205 ? -43.018 2.607 14.969 1.00 76.31 205 VAL A C 1
ATOM 1530 O O . VAL A 1 205 ? -43.112 3.653 14.339 1.00 76.31 205 VAL A O 1
ATOM 1533 N N . ALA A 1 206 ? -42.054 1.722 14.704 1.00 75.31 206 ALA A N 1
ATOM 1534 C CA . ALA A 1 206 ? -41.003 1.959 13.712 1.00 75.31 206 ALA A CA 1
ATOM 1535 C C . ALA A 1 206 ? -41.566 2.182 12.294 1.00 75.31 206 ALA A C 1
ATOM 1537 O O . ALA A 1 206 ? -41.128 3.090 11.591 1.00 75.31 206 ALA A O 1
ATOM 1538 N N . GLN A 1 207 ? -42.590 1.421 11.895 1.00 79.62 207 GLN A N 1
ATOM 1539 C CA . GLN A 1 207 ? -43.294 1.607 10.621 1.00 79.62 207 GLN A CA 1
ATOM 1540 C C . GLN A 1 207 ? -44.052 2.942 10.573 1.00 79.62 207 GLN A C 1
ATOM 1542 O O . GLN A 1 207 ? -44.091 3.613 9.538 1.00 79.62 207 GLN A O 1
ATOM 1547 N N . HIS A 1 208 ? -44.655 3.342 11.691 1.00 82.00 208 HIS A N 1
ATOM 1548 C CA . HIS A 1 208 ? -45.369 4.607 11.794 1.00 82.00 208 HIS A CA 1
ATOM 1549 C C . HIS A 1 208 ? -44.412 5.802 11.706 1.00 82.00 208 HIS A C 1
ATOM 1551 O O . HIS A 1 208 ? -44.655 6.732 10.938 1.00 82.00 208 HIS A O 1
ATOM 1557 N N . VAL A 1 209 ? -43.276 5.731 12.401 1.00 78.81 209 VAL A N 1
ATOM 1558 C CA . VAL A 1 209 ? -42.166 6.690 12.309 1.00 78.81 209 VAL A CA 1
ATOM 1559 C C . VAL A 1 209 ? -41.640 6.768 10.874 1.00 78.81 209 VAL A C 1
ATOM 1561 O O . VAL A 1 209 ? -41.535 7.856 10.311 1.00 78.81 209 VAL A O 1
ATOM 1564 N N . LEU A 1 210 ? -41.386 5.620 10.238 1.00 78.88 210 LEU A N 1
ATOM 1565 C CA . LEU A 1 210 ? -40.939 5.554 8.847 1.00 78.88 210 LEU A CA 1
ATOM 1566 C C . LEU A 1 210 ? -41.942 6.189 7.886 1.00 78.88 210 LEU A C 1
ATOM 1568 O O . LEU A 1 210 ? -41.529 6.854 6.948 1.00 78.88 210 LEU A O 1
ATOM 1572 N N . THR A 1 211 ? -43.245 6.055 8.126 1.00 80.00 211 THR A N 1
ATOM 1573 C CA . THR A 1 211 ? -44.279 6.694 7.295 1.00 80.00 211 THR A CA 1
ATOM 1574 C C . THR A 1 211 ? -44.195 8.222 7.358 1.00 80.00 211 THR A C 1
ATOM 1576 O O . THR A 1 211 ? -44.332 8.890 6.334 1.00 80.00 211 THR A O 1
ATOM 1579 N N . HIS A 1 212 ? -43.901 8.778 8.535 1.00 78.12 212 HIS A N 1
ATOM 1580 C CA . HIS A 1 212 ? -43.745 10.223 8.731 1.00 78.12 212 HIS A CA 1
ATOM 1581 C C . HIS A 1 212 ? -42.417 10.759 8.180 1.00 78.12 212 HIS A C 1
ATOM 1583 O O . HIS A 1 212 ? -42.339 11.923 7.793 1.00 78.12 212 HIS A O 1
ATOM 1589 N N . LEU A 1 213 ? -41.395 9.904 8.094 1.00 72.38 213 LEU A N 1
ATOM 1590 C CA . LEU A 1 213 ? -40.064 10.239 7.581 1.00 72.38 213 LEU A CA 1
ATOM 1591 C C . LEU A 1 213 ? -39.819 9.760 6.141 1.00 72.38 213 LEU A C 1
ATOM 1593 O O . LEU A 1 213 ? -38.767 10.043 5.574 1.00 72.38 213 LEU A O 1
ATOM 1597 N N . ALA A 1 214 ? -40.786 9.081 5.519 1.00 63.28 214 ALA A N 1
ATOM 1598 C CA . ALA A 1 214 ? -40.672 8.427 4.214 1.00 63.28 214 ALA A CA 1
ATOM 1599 C C . ALA A 1 214 ? -40.156 9.308 3.058 1.00 63.28 214 ALA A C 1
ATOM 1601 O O . ALA A 1 214 ? -39.515 8.763 2.155 1.00 63.28 214 ALA A O 1
ATOM 1602 N N . PRO A 1 215 ? -40.397 10.636 2.998 1.00 64.50 215 PRO A N 1
ATOM 1603 C CA . PRO A 1 215 ? -39.767 11.447 1.956 1.00 64.50 215 PRO A CA 1
ATOM 1604 C C . PRO A 1 215 ? -38.257 11.662 2.167 1.00 64.50 215 PRO A C 1
ATOM 1606 O O . PRO A 1 215 ? -37.594 12.129 1.247 1.00 64.50 215 PRO A O 1
ATOM 1609 N N . MET A 1 216 ? -37.709 11.324 3.338 1.00 58.66 216 MET A N 1
ATOM 1610 C CA . MET A 1 216 ? -36.338 11.644 3.753 1.00 58.66 216 MET A CA 1
ATOM 1611 C C . MET A 1 216 ? -35.461 10.427 4.068 1.00 58.66 216 MET A C 1
ATOM 1613 O O . MET A 1 216 ? -34.244 10.529 3.944 1.00 58.66 216 MET A O 1
ATOM 1617 N N . VAL A 1 217 ? -36.045 9.302 4.485 1.00 69.00 217 VAL A N 1
ATOM 1618 C CA . VAL A 1 217 ? -35.296 8.105 4.901 1.00 69.00 217 VAL A CA 1
ATOM 1619 C C . VAL A 1 217 ? -35.873 6.842 4.260 1.00 69.00 217 VAL A C 1
ATOM 1621 O O . VAL A 1 217 ? -37.083 6.726 4.048 1.00 69.00 217 VAL A O 1
ATOM 1624 N N . SER A 1 218 ? -35.002 5.895 3.924 1.00 73.81 218 SER A N 1
ATOM 1625 C CA . SER A 1 218 ? -35.350 4.562 3.426 1.00 73.81 218 SER A CA 1
ATOM 1626 C C . SER A 1 218 ? -35.349 3.505 4.538 1.00 73.81 218 SER A C 1
ATOM 1628 O O . SER A 1 218 ? -35.902 2.421 4.347 1.00 73.81 218 SER A O 1
ATOM 1630 N N . GLU A 1 219 ? -34.814 3.838 5.717 1.00 73.00 219 GLU A N 1
ATOM 1631 C CA . GLU A 1 219 ? -34.709 2.950 6.876 1.00 73.00 219 GLU A CA 1
ATOM 1632 C C . GLU A 1 219 ? -34.884 3.726 8.192 1.00 73.00 219 GLU A C 1
ATOM 1634 O O . GLU A 1 219 ? -34.313 4.802 8.381 1.00 73.00 219 GLU A O 1
ATOM 1639 N N . VAL A 1 220 ? -35.652 3.160 9.125 1.00 75.12 220 VAL A N 1
ATOM 1640 C CA . VAL A 1 220 ? -35.796 3.656 10.500 1.00 75.12 220 VAL A CA 1
ATOM 1641 C C . VAL A 1 220 ? -35.390 2.567 11.477 1.00 75.12 220 VAL A C 1
ATOM 1643 O O . VAL A 1 220 ? -35.964 1.480 11.479 1.00 75.12 220 VAL A O 1
ATOM 1646 N N . THR A 1 221 ? -34.444 2.885 12.354 1.00 71.56 221 THR A N 1
ATOM 1647 C CA . THR A 1 221 ? -34.108 2.074 13.524 1.00 71.56 221 THR A CA 1
ATOM 1648 C C . THR A 1 221 ? -34.771 2.671 14.758 1.00 71.56 221 THR A C 1
ATOM 1650 O O . THR A 1 221 ? -34.415 3.765 15.195 1.00 71.56 221 THR A O 1
ATOM 1653 N N . LEU A 1 222 ? -35.731 1.945 15.326 1.00 72.94 222 LEU A N 1
ATOM 1654 C CA . LEU A 1 222 ? -36.365 2.284 16.594 1.00 72.94 222 LEU A CA 1
ATOM 1655 C C . LEU A 1 222 ? -35.636 1.595 17.746 1.00 72.94 222 LEU A C 1
ATOM 1657 O O . LEU A 1 222 ? -35.377 0.392 17.691 1.00 72.94 222 LEU A O 1
ATOM 1661 N N . ILE A 1 223 ? -35.368 2.350 18.804 1.00 68.69 223 ILE A N 1
ATOM 1662 C CA . ILE A 1 223 ? -34.831 1.869 20.072 1.00 68.69 223 ILE A CA 1
ATOM 1663 C C . ILE A 1 223 ? -35.867 2.186 21.151 1.00 68.69 223 ILE A C 1
ATOM 1665 O O . ILE A 1 223 ? -36.134 3.352 21.424 1.00 68.69 223 ILE A O 1
ATOM 1669 N N . ALA A 1 224 ? -36.463 1.161 21.751 1.00 65.94 224 ALA A N 1
ATOM 1670 C CA . ALA A 1 224 ? -37.462 1.309 22.802 1.00 65.94 224 ALA A CA 1
ATOM 1671 C C . ALA A 1 224 ? -36.908 0.881 24.162 1.00 65.94 224 ALA A C 1
ATOM 1673 O O . ALA A 1 224 ? -36.342 -0.209 24.271 1.00 65.94 224 ALA A O 1
ATOM 1674 N N . TYR A 1 225 ? -37.138 1.689 25.202 1.00 63.94 225 TYR A N 1
ATOM 1675 C CA . TYR A 1 225 ? -36.837 1.322 26.591 1.00 63.94 225 TYR A CA 1
ATOM 1676 C C . TYR A 1 225 ? -38.101 1.304 27.452 1.00 63.94 225 TYR A C 1
ATOM 1678 O O . TYR A 1 225 ? -38.868 2.272 27.467 1.00 63.94 225 TYR A O 1
ATOM 1686 N N . GLY A 1 226 ? -38.305 0.195 28.171 1.00 60.47 226 GLY A N 1
ATOM 1687 C CA . GLY A 1 226 ? -39.373 0.032 29.163 1.00 60.47 226 GLY A CA 1
ATOM 1688 C C . GLY A 1 226 ? -38.908 0.251 30.617 1.00 60.47 226 GLY A C 1
ATOM 1689 O O . GLY A 1 226 ? -37.716 0.415 30.868 1.00 60.47 226 GLY A O 1
ATOM 1690 N N . PRO A 1 227 ? -39.823 0.176 31.604 1.00 50.88 227 PRO A N 1
ATOM 1691 C CA . PRO A 1 227 ? -39.571 0.497 33.021 1.00 50.88 227 PRO A CA 1
ATOM 1692 C C . PRO A 1 227 ? -38.582 -0.422 33.773 1.00 50.88 227 PRO A C 1
ATOM 1694 O O . PRO A 1 227 ? -38.336 -0.204 34.955 1.00 50.88 227 PRO A O 1
ATOM 1697 N N . ALA A 1 228 ? -38.020 -1.441 33.116 1.00 47.94 228 ALA A N 1
ATOM 1698 C CA . ALA A 1 228 ? -37.035 -2.372 33.679 1.00 47.94 228 ALA A CA 1
ATOM 1699 C C . ALA A 1 228 ? -35.715 -2.399 32.879 1.00 47.94 228 ALA A C 1
ATOM 1701 O O . ALA A 1 228 ? -35.038 -3.424 32.857 1.00 47.94 228 ALA A O 1
ATOM 1702 N N . ASP A 1 229 ? -35.403 -1.323 32.146 1.00 48.22 229 ASP A N 1
ATOM 1703 C CA . ASP A 1 229 ? -34.273 -1.231 31.203 1.00 48.22 229 ASP A CA 1
ATOM 1704 C C . ASP A 1 229 ? -34.265 -2.323 30.112 1.00 48.22 229 ASP A C 1
ATOM 1706 O O . ASP A 1 229 ? -33.262 -2.544 29.431 1.00 48.22 229 ASP A O 1
ATOM 1710 N N . ALA A 1 230 ? -35.397 -3.003 29.898 1.00 43.03 230 ALA A N 1
ATOM 1711 C CA . ALA A 1 230 ? -35.575 -3.924 28.785 1.00 43.03 230 ALA A CA 1
ATOM 1712 C C . ALA A 1 230 ? -35.559 -3.122 27.475 1.00 43.03 230 ALA A C 1
ATOM 1714 O O . ALA A 1 230 ? -36.416 -2.256 27.267 1.00 43.03 230 ALA A O 1
ATOM 1715 N N . GLN A 1 231 ? -34.558 -3.392 26.633 1.00 55.31 231 GLN A N 1
ATOM 1716 C CA . GLN A 1 231 ? -34.331 -2.683 25.376 1.00 55.31 231 GLN A CA 1
ATOM 1717 C C . GLN A 1 231 ? -34.754 -3.553 24.191 1.00 55.31 231 GLN A C 1
ATOM 1719 O O . GLN A 1 231 ? -34.262 -4.674 24.038 1.00 55.31 231 GLN A O 1
ATOM 1724 N N . GLU A 1 232 ? -35.611 -3.021 23.322 1.00 56.44 232 GLU A N 1
ATOM 1725 C CA . GLU A 1 232 ? -35.866 -3.601 22.003 1.00 56.44 232 GLU A CA 1
ATOM 1726 C C . GLU A 1 232 ? -35.356 -2.667 20.902 1.00 56.44 232 GLU A C 1
ATOM 1728 O O . GLU A 1 232 ? -35.616 -1.463 20.917 1.00 56.44 232 GLU A O 1
ATOM 1733 N N . THR A 1 233 ? -34.635 -3.227 19.928 1.00 53.75 233 THR A N 1
ATOM 1734 C CA . THR A 1 233 ? -34.183 -2.509 18.730 1.00 53.75 233 THR A CA 1
ATOM 1735 C C . THR A 1 233 ? -34.804 -3.146 17.501 1.00 53.75 233 THR A C 1
ATOM 1737 O O . THR A 1 233 ? -34.657 -4.349 17.283 1.00 53.75 233 THR A O 1
ATOM 1740 N N . ILE A 1 234 ? -35.494 -2.346 16.691 1.00 63.69 234 ILE A N 1
ATOM 1741 C CA . ILE A 1 234 ? -36.155 -2.816 15.474 1.00 63.69 234 ILE A CA 1
ATOM 1742 C C . ILE A 1 234 ? -35.813 -1.873 14.328 1.00 63.69 234 ILE A C 1
ATOM 1744 O O . ILE A 1 234 ? -36.162 -0.696 14.369 1.00 63.69 234 ILE A O 1
ATOM 1748 N N . ALA A 1 235 ? -35.151 -2.405 13.301 1.00 54.12 235 ALA A N 1
ATOM 1749 C CA . ALA A 1 235 ? -34.924 -1.702 12.047 1.00 54.12 235 ALA A CA 1
ATOM 1750 C C . ALA A 1 235 ? -36.008 -2.086 11.035 1.00 54.12 235 ALA A C 1
ATOM 1752 O O . ALA A 1 235 ? -36.221 -3.269 10.750 1.00 54.12 235 ALA A O 1
ATOM 1753 N N . VAL A 1 236 ? -36.698 -1.077 10.511 1.00 66.06 236 VAL A N 1
ATOM 1754 C CA . VAL A 1 236 ? -37.755 -1.210 9.508 1.00 66.06 236 VAL A CA 1
ATOM 1755 C C . VAL A 1 236 ? -37.347 -0.437 8.263 1.00 66.06 236 VAL A C 1
ATOM 1757 O O . VAL A 1 236 ? -37.051 0.757 8.326 1.00 66.06 236 VAL A O 1
ATOM 1760 N N . MET A 1 237 ? -37.330 -1.130 7.130 1.00 63.38 237 MET A N 1
ATOM 1761 C CA . MET A 1 237 ? -37.023 -0.556 5.825 1.00 63.38 237 MET A CA 1
ATOM 1762 C C . MET A 1 237 ? -38.300 -0.184 5.069 1.00 63.38 237 MET A C 1
ATOM 1764 O O . MET A 1 237 ? -39.391 -0.695 5.331 1.00 63.38 237 MET A O 1
ATOM 1768 N N . ARG A 1 238 ? -38.167 0.719 4.095 1.00 62.12 238 ARG A N 1
ATOM 1769 C CA . ARG A 1 238 ? -39.284 1.233 3.286 1.00 62.12 238 ARG A CA 1
ATOM 1770 C C . ARG A 1 238 ? -39.980 0.165 2.448 1.00 62.12 238 ARG A C 1
ATOM 1772 O O . ARG A 1 238 ? -41.166 0.299 2.165 1.00 62.12 238 ARG A O 1
ATOM 1779 N N . ASP A 1 239 ? -39.264 -0.885 2.070 1.00 58.56 239 ASP A N 1
ATOM 1780 C CA . ASP A 1 239 ? -39.822 -2.051 1.380 1.00 58.56 239 ASP A CA 1
ATOM 1781 C C . ASP A 1 239 ? -40.631 -2.980 2.310 1.00 58.56 239 ASP A C 1
ATOM 1783 O O . ASP A 1 239 ? -41.164 -3.994 1.863 1.00 58.56 239 ASP A O 1
ATOM 1787 N N . GLY A 1 240 ? -40.753 -2.626 3.596 1.00 53.56 240 GLY A N 1
ATOM 1788 C CA . GLY A 1 240 ? -41.447 -3.404 4.618 1.00 53.56 240 GLY A CA 1
ATOM 1789 C C . GLY A 1 240 ? -40.605 -4.540 5.199 1.00 53.56 240 GLY A C 1
ATOM 1790 O O . GLY A 1 240 ? -41.103 -5.290 6.044 1.00 53.56 240 GLY A O 1
ATOM 1791 N N . SER A 1 241 ? -39.344 -4.689 4.779 1.00 59.16 241 SER A N 1
ATOM 1792 C CA . SER A 1 241 ? -38.437 -5.662 5.376 1.00 59.16 241 SER A CA 1
ATOM 1793 C C . SER A 1 241 ? -38.023 -5.219 6.784 1.00 59.16 241 SER A C 1
ATOM 1795 O O . SER A 1 241 ? -37.768 -4.044 7.063 1.00 59.16 241 SER A O 1
ATOM 1797 N N . VAL A 1 242 ? -38.008 -6.181 7.709 1.00 56.03 242 VAL A N 1
ATOM 1798 C CA . VAL A 1 242 ? -37.651 -5.959 9.113 1.00 56.03 242 VAL A CA 1
ATOM 1799 C C . VAL A 1 242 ? -36.361 -6.711 9.397 1.00 56.03 242 VAL A C 1
ATOM 1801 O O . VAL A 1 242 ? -36.350 -7.943 9.423 1.00 56.03 242 VAL A O 1
ATOM 1804 N N . ALA A 1 243 ? -35.278 -5.977 9.645 1.00 55.78 243 ALA A N 1
ATOM 1805 C CA . ALA A 1 243 ? -34.040 -6.557 10.141 1.00 55.78 243 ALA A CA 1
ATOM 1806 C C . ALA A 1 243 ? -34.118 -6.625 11.673 1.00 55.78 243 ALA A C 1
ATOM 1808 O O . ALA A 1 243 ? -33.890 -5.643 12.381 1.00 55.78 243 ALA A O 1
ATOM 1809 N N . GLN A 1 244 ? -34.475 -7.797 12.204 1.00 45.62 244 GLN A N 1
ATOM 1810 C CA . GLN A 1 244 ? -34.349 -8.070 13.635 1.00 45.62 244 GLN A CA 1
ATOM 1811 C C . GLN A 1 244 ? -32.899 -8.400 13.968 1.00 45.62 244 GLN A C 1
ATOM 1813 O O . GLN A 1 244 ? -32.513 -9.564 14.026 1.00 45.62 244 GLN A O 1
ATOM 1818 N N . ASN A 1 245 ? -32.098 -7.371 14.208 1.00 40.66 245 ASN A N 1
ATOM 1819 C CA . ASN A 1 245 ? -30.808 -7.564 14.848 1.00 40.66 245 ASN A CA 1
ATOM 1820 C C . ASN A 1 245 ? -30.978 -7.372 16.355 1.00 40.66 245 ASN A C 1
ATOM 1822 O O . ASN A 1 245 ? -31.486 -6.346 16.804 1.00 40.66 245 ASN A O 1
ATOM 1826 N N . LYS A 1 246 ? -30.510 -8.346 17.148 1.00 37.75 246 LYS A N 1
ATOM 1827 C CA . LYS A 1 246 ? -30.086 -8.077 18.530 1.00 37.75 246 LYS A CA 1
ATOM 1828 C C . LYS A 1 246 ? -29.149 -6.867 18.462 1.00 37.75 246 LYS A C 1
ATOM 1830 O O . LYS A 1 246 ? -28.115 -6.968 17.814 1.00 37.75 246 LYS A O 1
ATOM 1835 N N . ALA A 1 247 ? -29.591 -5.759 19.056 1.00 36.66 247 ALA A N 1
ATOM 1836 C CA . ALA A 1 247 ? -28.979 -4.432 19.106 1.00 36.66 247 ALA A CA 1
ATOM 1837 C C . ALA A 1 247 ? -27.542 -4.328 18.554 1.00 36.66 247 ALA A C 1
ATOM 1839 O O . ALA A 1 247 ? -26.599 -4.846 19.156 1.00 36.66 247 ALA A O 1
ATOM 1840 N N . GLY A 1 248 ? -27.370 -3.556 17.475 1.00 38.88 248 GLY A N 1
ATOM 1841 C CA . GLY A 1 248 ? -26.131 -2.793 17.320 1.00 38.88 248 GLY A CA 1
ATOM 1842 C C . GLY A 1 248 ? -25.998 -1.812 18.498 1.00 38.88 248 GLY A C 1
ATOM 1843 O O . GLY A 1 248 ? -27.021 -1.439 19.082 1.00 38.88 248 GLY A O 1
ATOM 1844 N N . PRO A 1 249 ? -24.777 -1.440 18.918 1.00 40.19 249 PRO A N 1
ATOM 1845 C CA . PRO A 1 249 ? -24.597 -0.589 20.087 1.00 40.19 249 PRO A CA 1
ATOM 1846 C C . PRO A 1 249 ? -25.332 0.750 19.927 1.00 40.19 249 PRO A C 1
ATOM 1848 O O . PRO A 1 249 ? -25.383 1.318 18.838 1.00 40.19 249 PRO A O 1
ATOM 1851 N N . LEU A 1 250 ? -25.917 1.231 21.028 1.00 41.59 250 LEU A N 1
ATOM 1852 C CA . LEU A 1 250 ? -26.538 2.553 21.116 1.00 41.59 250 LEU A CA 1
ATOM 1853 C C . LEU A 1 250 ? -25.534 3.646 20.715 1.00 41.59 250 LEU A C 1
ATOM 1855 O O . LEU A 1 250 ? -24.341 3.471 20.976 1.00 41.59 250 LEU A O 1
ATOM 1859 N N . PRO A 1 251 ? -25.990 4.785 20.160 1.00 51.78 251 PRO A N 1
ATOM 1860 C CA . PRO A 1 251 ? -25.147 5.967 20.058 1.00 51.78 251 PRO A CA 1
ATOM 1861 C C . PRO A 1 251 ? -24.618 6.323 21.449 1.00 51.78 251 PRO A C 1
ATOM 1863 O O . PRO A 1 251 ? -25.384 6.370 22.416 1.00 51.78 251 PRO A O 1
ATOM 1866 N N . ASP A 1 252 ? -23.310 6.542 21.562 1.00 56.09 252 ASP A N 1
ATOM 1867 C CA . ASP A 1 252 ? -22.702 6.906 22.836 1.00 56.09 252 ASP A CA 1
ATOM 1868 C C . ASP A 1 252 ? -23.306 8.220 23.349 1.00 56.09 252 ASP A C 1
ATOM 1870 O O . ASP A 1 252 ? -23.444 9.188 22.597 1.00 56.09 252 ASP A O 1
ATOM 1874 N N . THR A 1 253 ? -23.644 8.285 24.641 1.00 65.19 253 THR A N 1
ATOM 1875 C CA . THR A 1 253 ? -23.992 9.572 25.260 1.00 65.19 253 THR A CA 1
ATOM 1876 C C . THR A 1 253 ? -22.822 10.549 25.088 1.00 65.19 253 THR A C 1
ATOM 1878 O O . THR A 1 253 ? -21.673 10.105 25.045 1.00 65.19 253 THR A O 1
ATOM 1881 N N . PRO A 1 254 ? -23.047 11.876 25.036 1.00 69.75 254 PRO A N 1
ATOM 1882 C CA . PRO A 1 254 ? -21.953 12.841 24.881 1.00 69.75 254 PRO A CA 1
ATOM 1883 C C . PRO A 1 254 ? -20.832 12.666 25.918 1.00 69.75 254 PRO A C 1
ATOM 1885 O O . PRO A 1 254 ? -19.654 12.817 25.604 1.00 69.75 254 PRO A O 1
ATOM 1888 N N . GLU A 1 255 ? -21.193 12.286 27.145 1.00 71.69 255 GLU A N 1
ATOM 1889 C CA . GLU A 1 255 ? -20.250 11.985 28.225 1.00 71.69 255 GLU A CA 1
ATOM 1890 C C . GLU A 1 255 ? -19.448 10.702 27.964 1.00 71.69 255 GLU A C 1
ATOM 1892 O O . GLU A 1 255 ? -18.225 10.692 28.128 1.00 71.69 255 GLU A O 1
ATOM 1897 N N . LEU A 1 256 ? -20.110 9.627 27.518 1.00 75.00 256 LEU A N 1
ATOM 1898 C CA . LEU A 1 256 ? -19.448 8.374 27.155 1.00 75.00 256 LEU A CA 1
ATOM 1899 C C . LEU A 1 256 ? -18.530 8.569 25.946 1.00 75.00 256 LEU A C 1
ATOM 1901 O O . LEU A 1 256 ? -17.402 8.079 25.953 1.00 75.00 256 LEU A O 1
ATOM 1905 N N . LEU A 1 257 ? -18.971 9.334 24.948 1.00 78.62 257 LEU A N 1
ATOM 1906 C CA . LEU A 1 257 ? -18.179 9.681 23.774 1.00 78.62 257 LEU A CA 1
ATOM 1907 C C . LEU A 1 257 ? -16.931 10.476 24.170 1.00 78.62 257 LEU A C 1
ATOM 1909 O O . LEU A 1 257 ? -15.828 10.123 23.763 1.00 78.62 257 LEU A O 1
ATOM 1913 N N . ALA A 1 258 ? -17.076 11.493 25.026 1.00 82.06 258 ALA A N 1
ATOM 1914 C CA . ALA A 1 258 ? -15.943 12.254 25.549 1.00 82.06 258 ALA A CA 1
ATOM 1915 C C . ALA A 1 258 ? -14.963 11.356 26.322 1.00 82.06 258 ALA A C 1
ATOM 1917 O O . ALA A 1 258 ? -13.746 11.487 26.176 1.00 82.06 258 ALA A O 1
ATOM 1918 N N . ARG A 1 259 ? -15.475 10.402 27.110 1.00 85.25 259 ARG A N 1
ATOM 1919 C CA . ARG A 1 259 ? -14.637 9.447 27.840 1.00 85.25 259 ARG A CA 1
ATOM 1920 C C . ARG A 1 259 ? -13.893 8.498 26.903 1.00 85.25 259 ARG A C 1
ATOM 1922 O O . ARG A 1 259 ? -12.692 8.295 27.083 1.00 85.25 259 ARG A O 1
ATOM 1929 N N . LYS A 1 260 ? -14.574 7.939 25.902 1.00 88.00 260 LYS A N 1
ATOM 1930 C CA . LYS A 1 260 ? -13.952 7.095 24.877 1.00 88.00 260 LYS A CA 1
ATOM 1931 C C . LYS A 1 260 ? -12.909 7.877 24.078 1.00 88.00 260 LYS A C 1
ATOM 1933 O O . LYS A 1 260 ? -11.832 7.346 23.832 1.00 88.00 260 LYS A O 1
ATOM 1938 N N . GLN A 1 261 ? -13.175 9.146 23.760 1.00 90.00 261 GLN A N 1
ATOM 1939 C CA . GLN A 1 261 ? -12.224 10.028 23.084 1.00 90.00 261 GLN A CA 1
ATOM 1940 C C . GLN A 1 261 ? -10.961 10.252 23.917 1.00 90.00 261 GLN A C 1
ATOM 1942 O O . GLN A 1 261 ? -9.866 10.147 23.378 1.00 90.00 261 GLN A O 1
ATOM 1947 N N . GLN A 1 262 ? -11.083 10.481 25.228 1.00 91.25 262 GLN A N 1
ATOM 1948 C CA . GLN A 1 262 ? -9.917 10.593 26.116 1.00 91.25 262 GLN A CA 1
ATOM 1949 C C . GLN A 1 262 ? -9.057 9.322 26.107 1.00 91.25 262 GLN A C 1
ATOM 1951 O O . GLN A 1 262 ? -7.836 9.413 26.003 1.00 91.25 262 GLN A O 1
ATOM 1956 N N . VAL A 1 263 ? -9.687 8.144 26.193 1.00 93.44 263 VAL A N 1
ATOM 1957 C CA . VAL A 1 263 ? -8.983 6.849 26.136 1.00 93.44 263 VAL A CA 1
ATOM 1958 C C . VAL A 1 263 ? -8.314 6.654 24.774 1.00 93.44 263 VAL A C 1
ATOM 1960 O O . VAL A 1 263 ? -7.144 6.285 24.712 1.00 93.44 263 VAL A O 1
ATOM 1963 N N . ALA A 1 264 ? -9.025 6.937 23.680 1.00 93.62 264 ALA A N 1
ATOM 1964 C CA . ALA A 1 264 ? -8.484 6.824 22.331 1.00 93.62 264 ALA A CA 1
ATOM 1965 C C . ALA A 1 264 ? -7.276 7.751 22.131 1.00 93.62 264 ALA A C 1
ATOM 1967 O O . ALA A 1 264 ? -6.242 7.294 21.652 1.00 93.62 264 ALA A O 1
ATOM 1968 N N . THR A 1 265 ? -7.364 9.013 22.565 1.00 93.81 265 THR A N 1
ATOM 1969 C CA . THR A 1 265 ? -6.250 9.972 22.520 1.00 93.81 265 THR A CA 1
ATOM 1970 C C . THR A 1 265 ? -5.046 9.492 23.330 1.00 93.81 265 THR A C 1
ATOM 1972 O O . THR A 1 265 ? -3.939 9.508 22.803 1.00 93.81 265 THR A O 1
ATOM 1975 N N . ALA A 1 266 ? -5.244 8.979 24.549 1.00 94.31 266 ALA A N 1
ATOM 1976 C CA . ALA A 1 266 ? -4.148 8.429 25.352 1.00 94.31 266 ALA A CA 1
ATOM 1977 C C . ALA A 1 266 ? -3.438 7.259 24.644 1.00 94.31 266 ALA A C 1
ATOM 1979 O O . ALA A 1 266 ? -2.209 7.211 24.600 1.00 94.31 266 ALA A O 1
ATOM 1980 N N . ILE A 1 267 ? -4.198 6.353 24.016 1.00 95.31 267 ILE A N 1
ATOM 1981 C CA . ILE A 1 267 ? -3.632 5.251 23.226 1.00 95.31 267 ILE A CA 1
ATOM 1982 C C . ILE A 1 267 ? -2.896 5.785 21.990 1.00 95.31 267 ILE A C 1
ATOM 1984 O O . ILE A 1 267 ? -1.802 5.309 21.686 1.00 95.31 267 ILE A O 1
ATOM 1988 N N . PHE A 1 268 ? -3.463 6.760 21.272 1.00 94.75 268 PHE A N 1
ATOM 1989 C CA . PHE A 1 268 ? -2.811 7.374 20.112 1.00 94.75 268 PHE A CA 1
ATOM 1990 C C . PHE A 1 268 ? -1.459 7.985 20.486 1.00 94.75 268 PHE A C 1
ATOM 1992 O O . PHE A 1 268 ? -0.465 7.700 19.813 1.00 94.75 268 PHE A O 1
ATOM 1999 N N . ASP A 1 269 ? -1.410 8.747 21.577 1.00 93.50 269 ASP A N 1
ATOM 2000 C CA . ASP A 1 269 ? -0.197 9.402 22.063 1.00 93.50 269 ASP A CA 1
ATOM 2001 C C . ASP A 1 269 ? 0.848 8.374 22.525 1.00 93.50 269 ASP A C 1
ATOM 2003 O O . ASP A 1 269 ? 2.007 8.434 22.104 1.00 93.50 269 ASP A O 1
ATOM 2007 N N . ALA A 1 270 ? 0.438 7.367 23.304 1.00 94.44 270 ALA A N 1
ATOM 2008 C CA . ALA A 1 270 ? 1.327 6.306 23.780 1.00 94.44 270 ALA A CA 1
ATOM 2009 C C . ALA A 1 270 ? 1.913 5.472 22.625 1.00 94.44 270 ALA A C 1
ATOM 2011 O O . ALA A 1 270 ? 3.098 5.124 22.627 1.00 94.44 270 ALA A O 1
ATOM 2012 N N . LEU A 1 271 ? 1.110 5.173 21.598 1.00 94.56 271 LEU A N 1
ATOM 2013 C CA . LEU A 1 271 ? 1.575 4.501 20.383 1.00 94.56 271 LEU A CA 1
ATOM 2014 C C . LEU A 1 271 ? 2.537 5.388 19.578 1.00 94.56 271 LEU A C 1
ATOM 2016 O O . LEU A 1 271 ? 3.558 4.894 19.085 1.00 94.56 271 LEU A O 1
ATOM 2020 N N . ALA A 1 272 ? 2.244 6.684 19.459 1.00 91.81 272 ALA A N 1
ATOM 2021 C CA . ALA A 1 272 ? 3.088 7.638 18.749 1.00 91.81 272 ALA A CA 1
ATOM 2022 C C . ALA A 1 272 ? 4.466 7.802 19.411 1.00 91.81 272 ALA A C 1
ATOM 2024 O O . ALA A 1 272 ? 5.477 7.826 18.700 1.00 91.81 272 ALA A O 1
ATOM 2025 N N . GLU A 1 273 ? 4.531 7.826 20.747 1.00 91.88 273 GLU A N 1
ATOM 2026 C CA . GLU A 1 273 ? 5.777 7.939 21.522 1.00 91.88 273 GLU A CA 1
ATOM 2027 C C . GLU A 1 273 ? 6.764 6.806 21.197 1.00 91.88 273 GLU A C 1
ATOM 2029 O O . GLU A 1 273 ? 7.964 7.024 21.005 1.00 91.88 273 GLU A O 1
ATOM 2034 N N . VAL A 1 274 ? 6.256 5.583 21.037 1.00 89.44 274 VAL A N 1
ATOM 2035 C CA . VAL A 1 274 ? 7.072 4.422 20.658 1.00 89.44 274 VAL A CA 1
ATOM 2036 C C . VAL A 1 274 ? 7.198 4.242 19.139 1.00 89.44 274 VAL A C 1
ATOM 2038 O O . VAL A 1 274 ? 7.805 3.271 18.681 1.00 89.44 274 VAL A O 1
ATOM 2041 N N . GLY A 1 275 ? 6.695 5.181 18.336 1.00 88.56 275 GLY A N 1
ATOM 2042 C CA . GLY A 1 275 ? 6.891 5.237 16.887 1.00 88.56 275 GLY A CA 1
ATOM 2043 C C . GLY A 1 275 ? 5.879 4.458 16.041 1.00 88.56 275 GLY A C 1
ATOM 2044 O O . GLY A 1 275 ? 6.107 4.328 14.831 1.00 88.56 275 GLY A O 1
ATOM 2045 N N . PHE A 1 276 ? 4.788 3.972 16.635 1.00 90.81 276 PHE A N 1
ATOM 2046 C CA . PHE A 1 276 ? 3.613 3.505 15.898 1.00 90.81 276 PHE A CA 1
ATOM 2047 C C . PHE A 1 276 ? 2.751 4.689 15.444 1.00 90.81 276 PHE A C 1
ATOM 2049 O O . PHE A 1 276 ? 2.976 5.834 15.826 1.00 90.81 276 PHE A O 1
ATOM 2056 N N . GLY A 1 277 ? 1.779 4.428 14.580 1.00 89.00 277 GLY A N 1
ATOM 2057 C CA . GLY A 1 277 ? 0.772 5.409 14.187 1.00 89.00 277 GLY A CA 1
ATOM 2058 C C . GLY A 1 277 ? -0.557 4.703 14.033 1.00 89.00 277 GLY A C 1
ATOM 2059 O O . GLY A 1 277 ? -0.649 3.762 13.248 1.00 89.00 277 GLY A O 1
ATOM 2060 N N . ALA A 1 278 ? -1.546 5.130 14.809 1.00 91.19 278 ALA A N 1
ATOM 2061 C CA . ALA A 1 278 ? -2.895 4.590 14.784 1.00 91.19 278 ALA A CA 1
ATOM 2062 C C . ALA A 1 278 ? -3.851 5.594 14.136 1.00 91.19 278 ALA A C 1
ATOM 2064 O O . ALA A 1 278 ? -3.807 6.785 14.444 1.00 91.19 278 ALA A O 1
ATOM 2065 N N . GLU A 1 279 ? -4.677 5.099 13.216 1.00 87.81 279 GLU A N 1
ATOM 2066 C CA . GLU A 1 279 ? -5.625 5.908 12.446 1.00 87.81 279 GLU A CA 1
ATOM 2067 C C . GLU A 1 279 ? -6.936 6.128 13.192 1.00 87.81 279 GLU A C 1
ATOM 2069 O O . GLU A 1 279 ? -7.559 7.183 13.088 1.00 87.81 279 GLU A O 1
ATOM 2074 N N . SER A 1 280 ? -7.397 5.091 13.889 1.00 89.44 280 SER A N 1
ATOM 2075 C CA . SER A 1 280 ? -8.669 5.108 14.600 1.00 89.44 280 SER A CA 1
ATOM 2076 C C . SER A 1 280 ? -8.744 3.981 15.624 1.00 89.44 280 SER A C 1
ATOM 2078 O O . SER A 1 280 ? -8.025 2.981 15.507 1.00 89.44 280 SER A O 1
ATOM 2080 N N . ILE A 1 281 ? -9.609 4.148 16.622 1.00 91.12 281 ILE A N 1
ATOM 2081 C CA . ILE A 1 281 ? -9.912 3.134 17.635 1.00 91.12 281 ILE A CA 1
ATOM 2082 C C . ILE A 1 281 ? -11.425 3.036 17.785 1.00 91.12 281 ILE A C 1
ATOM 2084 O O . ILE A 1 281 ? -12.092 4.038 18.032 1.00 91.12 281 ILE A O 1
ATOM 2088 N N . ALA A 1 282 ? -11.965 1.830 17.673 1.00 87.81 282 ALA A N 1
ATOM 2089 C CA . ALA A 1 282 ? -13.339 1.544 18.061 1.00 87.81 282 ALA A CA 1
ATOM 2090 C C . ALA A 1 282 ? -13.355 0.921 19.456 1.00 87.81 282 ALA A C 1
ATOM 2092 O O . ALA A 1 282 ? -12.587 -0.002 19.729 1.00 87.81 282 ALA A O 1
ATOM 2093 N N . LEU A 1 283 ? -14.227 1.431 20.324 1.00 85.44 283 LEU A N 1
ATOM 2094 C CA . LEU A 1 283 ? -14.440 0.920 21.676 1.00 85.44 283 LEU A CA 1
ATOM 2095 C C . LEU A 1 283 ? -15.901 0.485 21.803 1.00 85.44 283 LEU A C 1
ATOM 2097 O O . LEU A 1 283 ? -16.805 1.325 21.820 1.00 85.44 283 LEU A O 1
ATOM 2101 N N . GLU A 1 284 ? -16.130 -0.820 21.908 1.00 78.88 284 GLU A N 1
ATOM 2102 C CA . GLU A 1 284 ? -17.461 -1.426 21.941 1.00 78.88 284 GLU A CA 1
ATOM 2103 C C . GLU A 1 284 ? -17.582 -2.383 23.124 1.00 78.88 284 GLU A C 1
ATOM 2105 O O . GLU A 1 284 ? -16.953 -3.430 23.125 1.00 78.88 284 GLU A O 1
ATOM 2110 N N . ARG A 1 285 ? -18.426 -2.069 24.116 1.00 77.25 285 ARG A N 1
ATOM 2111 C CA . ARG A 1 285 ? -18.696 -2.901 25.311 1.00 77.25 285 ARG A CA 1
ATOM 2112 C C . ARG A 1 285 ? -17.437 -3.468 25.989 1.00 77.25 285 ARG A C 1
ATOM 2114 O O . ARG A 1 285 ? -16.960 -2.877 26.943 1.00 77.25 285 ARG A O 1
ATOM 2121 N N . ARG A 1 286 ? -16.950 -4.626 25.531 1.00 85.50 286 ARG A N 1
ATOM 2122 C CA . ARG A 1 286 ? -15.799 -5.367 26.072 1.00 85.50 286 ARG A CA 1
ATOM 2123 C C . ARG A 1 286 ? -14.661 -5.526 25.058 1.00 85.50 286 ARG A C 1
ATOM 2125 O O . ARG A 1 286 ? -13.735 -6.293 25.296 1.00 85.50 286 ARG A O 1
ATOM 2132 N N . GLU A 1 287 ? -14.721 -4.829 23.931 1.00 88.38 287 GLU A N 1
ATOM 2133 C CA . GLU A 1 287 ? -13.804 -4.975 22.806 1.00 88.38 287 GLU A CA 1
ATOM 2134 C C . GLU A 1 287 ? -13.217 -3.626 22.396 1.00 88.38 287 GLU A C 1
ATOM 2136 O O . GLU A 1 287 ? -13.912 -2.611 22.309 1.00 88.38 287 GLU A O 1
ATOM 2141 N N . ALA A 1 288 ? -11.919 -3.625 22.110 1.00 92.06 288 ALA A N 1
ATOM 2142 C CA . ALA A 1 288 ? -11.226 -2.508 21.493 1.00 92.06 288 ALA A CA 1
ATOM 2143 C C . ALA A 1 288 ? -10.639 -2.953 20.156 1.00 92.06 288 ALA A C 1
ATOM 2145 O O . ALA A 1 288 ? -9.850 -3.893 20.116 1.00 92.06 288 ALA A O 1
ATOM 2146 N N . THR A 1 289 ? -10.982 -2.267 19.066 1.00 92.81 289 THR A N 1
ATOM 2147 C CA . THR A 1 289 ? -10.357 -2.473 17.753 1.00 92.81 289 THR A CA 1
ATOM 2148 C C . THR A 1 289 ? -9.465 -1.286 17.418 1.00 92.81 289 THR A C 1
ATOM 2150 O O . THR A 1 289 ? -9.941 -0.156 17.346 1.00 92.81 289 THR A O 1
ATOM 2153 N N . ILE A 1 290 ? -8.179 -1.536 17.187 1.00 93.50 290 ILE A N 1
ATOM 2154 C CA . ILE A 1 290 ? -7.154 -0.516 16.960 1.00 93.50 290 ILE A CA 1
ATOM 2155 C C . ILE A 1 290 ? -6.631 -0.647 15.531 1.00 93.50 290 ILE A C 1
ATOM 2157 O O . ILE A 1 290 ? -6.010 -1.649 15.173 1.00 93.50 290 ILE A O 1
ATOM 2161 N N . TYR A 1 291 ? -6.844 0.390 14.723 1.00 91.56 291 TYR A N 1
ATOM 2162 C CA . TYR A 1 291 ? -6.375 0.451 13.341 1.00 91.56 291 TYR A CA 1
ATOM 2163 C C . TYR A 1 291 ? -5.014 1.141 13.291 1.00 91.56 291 TYR A C 1
ATOM 2165 O O . TYR A 1 291 ? -4.910 2.335 13.570 1.00 91.56 291 TYR A O 1
ATOM 2173 N N . VAL A 1 292 ? -3.963 0.404 12.934 1.00 91.06 292 VAL A N 1
ATOM 2174 C CA . VAL A 1 292 ? -2.569 0.870 12.990 1.00 91.06 292 VAL A CA 1
ATOM 2175 C C . VAL A 1 292 ? -1.974 0.952 11.593 1.00 91.06 292 VAL A C 1
ATOM 2177 O O . VAL A 1 292 ? -1.849 -0.059 10.909 1.00 91.06 292 VAL A O 1
ATOM 2180 N N . SER A 1 293 ? -1.558 2.147 11.175 1.00 87.56 293 SER A N 1
ATOM 2181 C CA . SER A 1 293 ? -1.043 2.418 9.826 1.00 87.56 293 SER A CA 1
ATOM 2182 C C . SER A 1 293 ? 0.466 2.575 9.723 1.00 87.56 293 SER A C 1
ATOM 2184 O O . SER A 1 293 ? 1.049 2.408 8.649 1.00 87.56 293 SER A O 1
ATOM 2186 N N . LYS A 1 294 ? 1.138 2.860 10.840 1.00 86.75 294 LYS A N 1
ATOM 2187 C CA . LYS A 1 294 ? 2.599 2.933 10.895 1.00 86.75 294 LYS A CA 1
ATOM 2188 C C . LYS A 1 294 ? 3.133 1.881 11.853 1.00 86.75 294 LYS A C 1
ATOM 2190 O O . LYS A 1 294 ? 2.915 1.957 13.058 1.00 86.75 294 LYS A O 1
ATOM 2195 N N . LEU A 1 295 ? 3.872 0.927 11.293 1.00 87.44 295 LEU A N 1
ATOM 2196 C CA . LEU A 1 295 ? 4.548 -0.144 12.021 1.00 87.44 295 LEU A CA 1
ATOM 2197 C C . LEU A 1 295 ? 6.032 0.183 12.201 1.00 87.44 295 LEU A C 1
ATOM 2199 O O . LEU A 1 295 ? 6.675 0.718 11.293 1.00 87.44 295 LEU A O 1
ATOM 2203 N N . ARG A 1 296 ? 6.590 -0.180 13.357 1.00 85.44 296 ARG A N 1
ATOM 2204 C CA . ARG A 1 296 ? 8.001 0.060 13.688 1.00 85.44 296 ARG A CA 1
ATOM 2205 C C . ARG A 1 296 ? 8.880 -1.149 13.392 1.00 85.44 296 ARG A C 1
ATOM 2207 O O . ARG A 1 296 ? 9.976 -0.990 12.857 1.00 85.44 296 ARG A O 1
ATOM 2214 N N . TYR A 1 297 ? 8.392 -2.338 13.712 1.00 85.38 297 TYR A N 1
ATOM 2215 C CA . TYR A 1 297 ? 9.162 -3.572 13.660 1.00 85.38 297 TYR A CA 1
ATOM 2216 C C . TYR A 1 297 ? 8.907 -4.314 12.350 1.00 85.38 297 TYR A C 1
ATOM 2218 O O . TYR A 1 297 ? 7.855 -4.159 11.717 1.00 85.38 297 TYR A O 1
ATOM 2226 N N . ARG A 1 298 ? 9.889 -5.095 11.896 1.00 82.56 298 ARG A N 1
ATOM 2227 C CA . ARG A 1 298 ? 9.741 -5.941 10.703 1.00 82.56 298 ARG A CA 1
ATOM 2228 C C . ARG A 1 298 ? 8.794 -7.106 10.971 1.00 82.56 298 ARG A C 1
ATOM 2230 O O . ARG A 1 298 ? 7.922 -7.360 10.147 1.00 82.56 298 ARG A O 1
ATOM 2237 N N . GLN A 1 299 ? 8.949 -7.749 12.123 1.00 80.88 299 GLN A N 1
ATOM 2238 C CA . GLN A 1 299 ? 8.140 -8.891 12.521 1.00 80.88 299 GLN A CA 1
ATOM 2239 C C . GLN A 1 299 ? 6.752 -8.449 12.982 1.00 80.88 299 GLN A C 1
ATOM 2241 O O . GLN A 1 299 ? 6.621 -7.556 13.822 1.00 80.88 299 GLN A O 1
ATOM 2246 N N . SER A 1 300 ? 5.705 -9.058 12.427 1.00 82.50 300 SER A N 1
ATOM 2247 C CA . SER A 1 300 ? 4.311 -8.761 12.776 1.00 82.50 300 SER A CA 1
ATOM 2248 C C . SER A 1 300 ? 4.046 -8.985 14.266 1.00 82.50 300 SER A C 1
ATOM 2250 O O . SER A 1 300 ? 3.449 -8.113 14.897 1.00 82.50 300 SER A O 1
ATOM 2252 N N . HIS A 1 301 ? 4.569 -10.074 14.843 1.00 84.31 301 HIS A N 1
ATOM 2253 C CA . HIS A 1 301 ? 4.337 -10.413 16.247 1.00 84.31 301 HIS A CA 1
ATOM 2254 C C . HIS A 1 301 ? 4.874 -9.361 17.228 1.00 84.31 301 HIS A C 1
ATOM 2256 O O . HIS A 1 301 ? 4.169 -8.975 18.158 1.00 84.31 301 HIS A O 1
ATOM 2262 N N . GLU A 1 302 ? 6.067 -8.806 16.978 1.00 85.88 302 GLU A N 1
ATOM 2263 C CA . GLU A 1 302 ? 6.623 -7.722 17.799 1.00 85.88 302 GLU A CA 1
ATOM 2264 C C . GLU A 1 302 ? 5.742 -6.469 17.765 1.00 85.88 302 GLU A C 1
ATOM 2266 O O . GLU A 1 302 ? 5.558 -5.807 18.788 1.00 85.88 302 GLU A O 1
ATOM 2271 N N . ASN A 1 303 ? 5.195 -6.132 16.591 1.00 89.50 303 ASN A N 1
ATOM 2272 C CA . ASN A 1 303 ? 4.279 -5.003 16.467 1.00 89.50 303 ASN A CA 1
ATOM 2273 C C . ASN A 1 303 ? 2.990 -5.278 17.255 1.00 89.50 303 ASN A C 1
ATOM 2275 O O . ASN A 1 303 ? 2.630 -4.466 18.102 1.00 89.50 303 ASN A O 1
ATOM 2279 N N . ILE A 1 304 ? 2.340 -6.423 17.014 1.00 91.06 304 ILE A N 1
ATOM 2280 C CA . ILE A 1 304 ? 1.072 -6.806 17.656 1.00 91.06 304 ILE A CA 1
ATOM 2281 C C . ILE A 1 304 ? 1.216 -6.799 19.178 1.00 91.06 304 ILE A C 1
ATOM 2283 O O . ILE A 1 304 ? 0.447 -6.122 19.850 1.00 91.06 304 ILE A O 1
ATOM 2287 N N . MET A 1 305 ? 2.241 -7.451 19.732 1.00 90.69 305 MET A N 1
ATOM 2288 C CA . MET A 1 305 ? 2.409 -7.531 21.186 1.00 90.69 305 MET A CA 1
ATOM 2289 C C . MET A 1 305 ? 2.704 -6.195 21.845 1.00 90.69 305 MET A C 1
ATOM 2291 O O . MET A 1 305 ? 2.206 -5.918 22.936 1.00 90.69 305 MET A O 1
ATOM 2295 N N . ARG A 1 306 ? 3.512 -5.345 21.208 1.00 92.56 306 ARG A N 1
ATOM 2296 C CA . ARG A 1 306 ? 3.805 -4.018 21.756 1.00 92.56 306 ARG A CA 1
ATOM 2297 C C . ARG A 1 306 ? 2.568 -3.127 21.711 1.00 92.56 306 ARG A C 1
ATOM 2299 O O . ARG A 1 306 ? 2.291 -2.457 22.700 1.00 92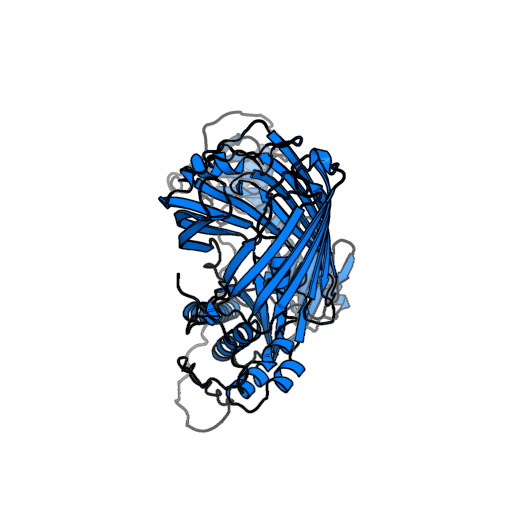.56 306 ARG A O 1
ATOM 2306 N N . ILE A 1 307 ? 1.806 -3.166 20.617 1.00 95.00 307 ILE A N 1
ATOM 2307 C CA . ILE A 1 307 ? 0.534 -2.443 20.495 1.00 95.00 307 ILE A CA 1
ATOM 2308 C C . ILE A 1 307 ? -0.465 -2.956 21.539 1.00 95.00 307 ILE A C 1
ATOM 2310 O O . ILE A 1 307 ? -1.033 -2.148 22.267 1.00 95.00 307 ILE A O 1
ATOM 2314 N N . ALA A 1 308 ? -0.634 -4.275 21.665 1.00 94.88 308 ALA A N 1
ATOM 2315 C CA . ALA A 1 308 ? -1.573 -4.889 22.600 1.00 94.88 308 ALA A CA 1
ATOM 2316 C C . ALA A 1 308 ? -1.250 -4.537 24.055 1.00 94.88 308 ALA A C 1
ATOM 2318 O O . ALA A 1 308 ? -2.150 -4.190 24.810 1.00 94.88 308 ALA A O 1
ATOM 2319 N N . ARG A 1 309 ? 0.032 -4.554 24.443 1.00 93.62 309 ARG A N 1
ATOM 2320 C CA . ARG A 1 309 ? 0.467 -4.161 25.793 1.00 93.62 309 ARG A CA 1
ATOM 2321 C C . ARG A 1 309 ? 0.242 -2.678 26.079 1.00 93.62 309 ARG A C 1
ATOM 2323 O O . ARG A 1 309 ? -0.185 -2.335 27.175 1.00 93.62 309 ARG A O 1
ATOM 2330 N N . ILE A 1 310 ? 0.527 -1.802 25.113 1.00 94.62 310 ILE A N 1
ATOM 2331 C CA . ILE A 1 310 ? 0.261 -0.361 25.251 1.00 94.62 310 ILE A CA 1
ATOM 2332 C C . ILE A 1 310 ? -1.242 -0.125 25.398 1.00 94.62 310 ILE A C 1
ATOM 2334 O O . ILE A 1 310 ? -1.670 0.565 26.316 1.00 94.62 310 ILE A O 1
ATOM 2338 N N . ALA A 1 311 ? -2.044 -0.762 24.547 1.00 95.06 311 ALA A N 1
ATOM 2339 C CA . ALA A 1 311 ? -3.492 -0.689 24.622 1.00 95.06 311 ALA A CA 1
ATOM 2340 C C . ALA A 1 311 ? -4.021 -1.207 25.966 1.00 95.06 311 ALA A C 1
ATOM 2342 O O . ALA A 1 311 ? -4.794 -0.513 26.612 1.00 95.06 311 ALA A O 1
ATOM 2343 N N . ALA A 1 312 ? -3.574 -2.377 26.429 1.00 94.56 312 ALA A N 1
ATOM 2344 C CA . ALA A 1 312 ? -4.006 -2.960 27.700 1.00 94.56 312 ALA A CA 1
ATOM 2345 C C . ALA A 1 312 ? -3.730 -2.047 28.908 1.00 94.56 312 ALA A C 1
ATOM 2347 O O . ALA A 1 312 ? -4.495 -2.070 29.867 1.00 94.56 312 ALA A O 1
ATOM 2348 N N . ASN A 1 313 ? -2.684 -1.216 28.866 1.00 92.75 313 ASN A N 1
ATOM 2349 C CA . ASN A 1 313 ? -2.396 -0.260 29.939 1.00 92.75 313 ASN A CA 1
ATOM 2350 C C . ASN A 1 313 ? -3.378 0.921 29.978 1.00 92.75 313 ASN A C 1
ATOM 2352 O O . ASN A 1 313 ? -3.743 1.379 31.060 1.00 92.75 313 ASN A O 1
ATOM 2356 N N . GLU A 1 314 ? -3.808 1.406 28.814 1.00 93.62 314 GLU A N 1
ATOM 2357 C CA . GLU A 1 314 ? -4.661 2.597 28.698 1.00 93.62 314 GLU A CA 1
ATOM 2358 C C . GLU A 1 314 ? -6.163 2.259 28.651 1.00 93.62 314 GLU A C 1
ATOM 2360 O O . GLU A 1 314 ? -7.012 3.079 29.014 1.00 93.62 314 GLU A O 1
ATOM 2365 N N . LEU A 1 315 ? -6.516 1.043 28.222 1.00 94.06 315 LEU A N 1
ATOM 2366 C CA . LEU A 1 315 ? -7.901 0.601 28.095 1.00 94.06 315 LEU A CA 1
ATOM 2367 C C . LEU A 1 315 ? -8.570 0.425 29.472 1.00 94.06 315 LEU A C 1
ATOM 2369 O O . LEU A 1 315 ? -7.978 -0.158 30.392 1.00 94.06 315 LEU A O 1
ATOM 2373 N N . PRO A 1 316 ? -9.835 0.856 29.632 1.00 90.75 316 PRO A N 1
ATOM 2374 C CA . PRO A 1 316 ? -10.586 0.638 30.864 1.00 90.75 316 PRO A CA 1
ATOM 2375 C C . PRO A 1 316 ? -10.824 -0.858 31.123 1.00 90.75 316 PRO A C 1
ATOM 2377 O O . PRO A 1 316 ? -10.758 -1.677 30.211 1.00 90.75 316 PRO A O 1
ATOM 2380 N N . ALA A 1 317 ? -10.998 -1.231 32.395 1.00 87.31 317 ALA A N 1
ATOM 2381 C CA . ALA A 1 317 ? -10.918 -2.622 32.868 1.00 87.31 317 ALA A CA 1
ATOM 2382 C C . ALA A 1 317 ? -12.048 -3.545 32.367 1.00 87.31 317 ALA A C 1
ATOM 2384 O O . ALA A 1 317 ? -11.947 -4.760 32.478 1.00 87.31 317 ALA A O 1
ATOM 2385 N N . ASP A 1 318 ? -13.124 -2.975 31.837 1.00 87.44 318 ASP A N 1
ATOM 2386 C CA . ASP A 1 318 ? -14.249 -3.677 31.221 1.00 87.44 318 ASP A CA 1
ATOM 2387 C C . ASP A 1 318 ? -13.910 -4.268 29.843 1.00 87.44 318 ASP A C 1
ATOM 2389 O O . ASP A 1 318 ? -14.517 -5.268 29.445 1.00 87.44 318 ASP A O 1
ATOM 2393 N N . ILE A 1 319 ? -12.912 -3.705 29.150 1.00 92.44 319 ILE A N 1
ATOM 2394 C CA . ILE A 1 319 ? -12.411 -4.219 27.873 1.00 92.44 319 ILE A CA 1
ATOM 2395 C C . ILE A 1 319 ? -11.594 -5.492 28.099 1.00 92.44 319 ILE A C 1
ATOM 2397 O O . ILE A 1 319 ? -10.536 -5.462 28.731 1.00 92.44 319 ILE A O 1
ATOM 2401 N N . GLU A 1 320 ? -12.078 -6.592 27.526 1.00 92.00 320 GLU A N 1
ATOM 2402 C CA . GLU A 1 320 ? -11.492 -7.932 27.591 1.00 92.00 320 GLU A CA 1
ATOM 2403 C C . GLU A 1 320 ? -10.805 -8.359 26.299 1.00 92.00 320 GLU A C 1
ATOM 2405 O O . GLU A 1 320 ? -9.863 -9.135 26.376 1.00 92.00 320 GLU A O 1
ATOM 2410 N N . ASN A 1 321 ? -11.234 -7.870 25.135 1.00 94.00 321 ASN A N 1
ATOM 2411 C CA . ASN A 1 321 ? -10.663 -8.256 23.845 1.00 94.00 321 ASN A CA 1
ATOM 2412 C C . ASN A 1 321 ? -9.988 -7.060 23.174 1.00 94.00 321 ASN A C 1
ATOM 2414 O O . ASN A 1 321 ? -10.576 -5.985 23.046 1.00 94.00 321 ASN A O 1
ATOM 2418 N N . ILE A 1 322 ? -8.758 -7.259 22.709 1.00 95.12 322 ILE A N 1
ATOM 2419 C CA . ILE A 1 322 ? -7.980 -6.267 21.968 1.00 95.12 322 ILE A CA 1
ATOM 2420 C C . ILE A 1 322 ? -7.763 -6.809 20.562 1.00 95.12 322 ILE A C 1
ATOM 2422 O O . ILE A 1 322 ? -7.050 -7.789 20.366 1.00 95.12 322 ILE A O 1
ATOM 2426 N N . THR A 1 323 ? -8.367 -6.156 19.578 1.00 94.12 323 THR A N 1
ATOM 2427 C CA . THR A 1 323 ? -8.202 -6.463 18.160 1.00 94.12 323 THR A CA 1
ATOM 2428 C C . THR A 1 323 ? -7.297 -5.430 17.512 1.00 94.12 323 THR A C 1
ATOM 2430 O O . THR A 1 323 ? -7.547 -4.230 17.590 1.00 94.12 323 THR A O 1
ATOM 2433 N N . ILE A 1 324 ? -6.244 -5.883 16.843 1.00 93.31 324 ILE A N 1
ATOM 2434 C CA . ILE A 1 324 ? -5.312 -5.029 16.110 1.00 93.31 324 ILE A CA 1
ATOM 2435 C C . ILE A 1 324 ? -5.500 -5.278 14.624 1.00 93.31 324 ILE A C 1
ATOM 2437 O O . ILE A 1 324 ? -5.479 -6.419 14.167 1.00 93.31 324 ILE A O 1
ATOM 2441 N N . VAL A 1 325 ? -5.661 -4.195 13.871 1.00 90.94 325 VAL A N 1
ATOM 2442 C CA . VAL A 1 325 ? -5.832 -4.226 12.420 1.00 90.94 325 VAL A CA 1
ATOM 2443 C C . VAL A 1 325 ? -4.716 -3.415 11.792 1.00 90.94 325 VAL A C 1
ATOM 2445 O O . VAL A 1 325 ? -4.601 -2.209 12.023 1.00 90.94 325 VAL A O 1
ATOM 2448 N N . PHE A 1 326 ? -3.881 -4.060 10.984 1.00 88.88 326 PHE A N 1
ATOM 2449 C CA . PHE A 1 326 ? -2.861 -3.345 10.227 1.00 88.88 326 PHE A CA 1
ATOM 2450 C C . PHE A 1 326 ? -3.483 -2.670 9.017 1.00 88.88 326 PHE A C 1
ATOM 2452 O O . PHE A 1 326 ? -4.146 -3.307 8.208 1.00 88.88 326 PHE A O 1
ATOM 2459 N N . VAL A 1 327 ? -3.248 -1.373 8.876 1.00 87.25 327 VAL A N 1
ATOM 2460 C CA . VAL A 1 327 ? -3.758 -0.575 7.770 1.00 87.25 327 VAL A CA 1
ATOM 2461 C C . VAL A 1 327 ? -2.590 -0.170 6.877 1.00 87.25 327 VAL A C 1
ATOM 2463 O O . VAL A 1 327 ? -1.889 0.805 7.132 1.00 87.25 327 VAL A O 1
ATOM 2466 N N . ILE A 1 328 ? -2.343 -0.939 5.818 1.00 84.31 328 ILE A N 1
ATOM 2467 C CA . ILE A 1 328 ? -1.224 -0.692 4.902 1.00 84.31 328 ILE A CA 1
ATOM 2468 C C . ILE A 1 328 ? -1.752 0.000 3.655 1.00 84.31 328 ILE A C 1
ATOM 2470 O O . ILE A 1 328 ? -2.665 -0.496 3.006 1.00 84.31 328 ILE A O 1
ATOM 2474 N N . GLU A 1 329 ? -1.188 1.166 3.324 1.00 80.88 329 GLU A N 1
ATOM 2475 C CA . GLU A 1 329 ? -1.697 2.007 2.228 1.00 80.88 329 GLU A CA 1
ATOM 2476 C C . GLU A 1 329 ? -3.213 2.271 2.358 1.00 80.88 329 GLU A C 1
ATOM 2478 O O . GLU A 1 329 ? -3.929 2.341 1.362 1.00 80.88 329 GLU A O 1
ATOM 2483 N N . ASN A 1 330 ? -3.695 2.408 3.601 1.00 76.38 330 ASN A N 1
ATOM 2484 C CA . ASN A 1 330 ? -5.098 2.633 3.963 1.00 76.38 330 ASN A CA 1
ATOM 2485 C C . ASN A 1 330 ? -6.058 1.460 3.677 1.00 76.38 330 ASN A C 1
ATOM 2487 O O . ASN A 1 330 ? -7.272 1.604 3.848 1.00 76.38 330 ASN A O 1
ATOM 2491 N N . VAL A 1 331 ? -5.519 0.298 3.302 1.00 81.50 331 VAL A N 1
ATOM 2492 C CA . VAL A 1 331 ? -6.244 -0.968 3.196 1.00 81.50 331 VAL A CA 1
ATOM 2493 C C . VAL A 1 331 ? -6.106 -1.722 4.510 1.00 81.50 331 VAL A C 1
ATOM 2495 O O . VAL A 1 331 ? -4.992 -1.979 4.967 1.00 81.50 331 VAL A O 1
ATOM 2498 N N . ALA A 1 332 ? -7.240 -2.079 5.111 1.00 83.38 332 ALA A N 1
ATOM 2499 C CA . ALA A 1 332 ? -7.258 -2.946 6.279 1.00 83.38 332 ALA A CA 1
ATOM 2500 C C . ALA A 1 332 ? -6.792 -4.356 5.878 1.00 83.38 332 ALA A C 1
ATOM 2502 O O . ALA A 1 332 ? -7.343 -4.975 4.964 1.00 83.38 332 ALA A O 1
ATOM 2503 N N . GLY A 1 333 ? -5.730 -4.815 6.533 1.00 83.81 333 GLY A N 1
ATOM 2504 C CA . GLY A 1 333 ? -5.169 -6.152 6.420 1.00 83.81 333 GLY A CA 1
ATOM 2505 C C . GLY A 1 333 ? -5.888 -7.133 7.336 1.00 83.81 333 GLY A C 1
ATOM 2506 O O . GLY A 1 333 ? -7.085 -7.019 7.569 1.00 83.81 333 GLY A O 1
ATOM 2507 N N . ASP A 1 334 ? -5.173 -8.105 7.873 1.00 84.25 334 ASP A N 1
ATOM 2508 C CA . ASP A 1 334 ? -5.768 -9.085 8.772 1.00 84.25 334 ASP A CA 1
ATOM 2509 C C . ASP A 1 334 ? -5.982 -8.470 10.169 1.00 84.25 334 ASP A C 1
ATOM 2511 O O . ASP A 1 334 ? -5.293 -7.531 10.589 1.00 84.25 334 ASP A O 1
ATOM 2515 N N . ARG A 1 335 ? -6.985 -8.991 10.871 1.00 88.25 335 ARG A N 1
ATOM 2516 C CA . ARG A 1 335 ? -7.376 -8.645 12.234 1.00 88.25 335 ARG A CA 1
ATOM 2517 C C . ARG A 1 335 ? -6.792 -9.694 13.163 1.00 88.25 335 ARG A C 1
ATOM 2519 O O . ARG A 1 335 ? -7.012 -10.882 12.947 1.00 88.25 335 ARG A O 1
ATOM 2526 N N . VAL A 1 336 ? -6.075 -9.256 14.190 1.00 90.50 336 VAL A N 1
ATOM 2527 C CA . VAL A 1 336 ? -5.564 -10.143 15.240 1.00 90.50 336 VAL A CA 1
ATOM 2528 C C . VAL A 1 336 ? -6.234 -9.779 16.550 1.00 90.50 336 VAL A C 1
ATOM 2530 O O . VAL A 1 336 ? -6.005 -8.690 17.074 1.00 90.50 336 VAL A O 1
ATOM 2533 N N . SER A 1 337 ? -7.066 -10.681 17.057 1.00 92.81 337 SER A N 1
ATOM 2534 C CA . SER A 1 337 ? -7.822 -10.531 18.297 1.00 92.81 337 SER A CA 1
ATOM 2535 C C . SER A 1 337 ? -7.144 -11.304 19.420 1.00 92.81 337 SER A C 1
ATOM 2537 O O . SER A 1 337 ? -6.851 -12.491 19.288 1.00 92.81 337 SER A O 1
ATOM 2539 N N . LEU A 1 338 ? -6.891 -10.616 20.527 1.00 93.81 338 LEU A N 1
ATOM 2540 C CA . LEU A 1 338 ? -6.216 -11.141 21.706 1.00 93.81 338 LEU A CA 1
ATOM 2541 C C . LEU A 1 338 ? -7.091 -10.918 22.933 1.00 93.81 338 LEU A C 1
ATOM 2543 O O . LEU A 1 338 ? -7.607 -9.814 23.133 1.00 93.81 338 LEU A O 1
ATOM 2547 N N . ALA A 1 339 ? -7.195 -11.930 23.792 1.00 94.75 339 ALA A N 1
ATOM 2548 C CA . ALA A 1 339 ? -7.722 -11.732 25.131 1.00 94.75 339 ALA A CA 1
ATOM 2549 C C . ALA A 1 339 ? -6.735 -10.864 25.925 1.00 94.75 339 ALA A C 1
ATOM 2551 O O . ALA A 1 339 ? -5.550 -11.181 26.038 1.00 94.75 339 ALA A O 1
ATOM 2552 N N . ARG A 1 340 ? -7.214 -9.764 26.503 1.00 94.75 340 ARG A N 1
ATOM 2553 C CA . ARG A 1 340 ? -6.424 -8.861 27.349 1.00 94.75 340 ARG A CA 1
ATOM 2554 C C . ARG A 1 340 ? -5.752 -9.617 28.488 1.00 94.75 340 ARG A C 1
ATOM 2556 O O . ARG A 1 340 ? -4.583 -9.368 28.760 1.00 94.75 340 ARG A O 1
ATOM 2563 N N . LYS A 1 341 ? -6.475 -10.556 29.107 1.00 94.38 341 LYS A N 1
ATOM 2564 C CA . LYS A 1 341 ? -5.942 -11.424 30.160 1.00 94.38 341 LYS A CA 1
ATOM 2565 C C . LYS A 1 341 ? -4.665 -12.131 29.698 1.00 94.38 341 LYS A C 1
ATOM 2567 O O . LYS A 1 341 ? -3.665 -12.081 30.402 1.00 94.38 341 LYS A O 1
ATOM 2572 N N . ASP A 1 342 ? -4.673 -12.712 28.502 1.00 93.19 342 ASP A N 1
ATOM 2573 C CA . ASP A 1 342 ? -3.520 -13.438 27.968 1.00 93.19 342 ASP A CA 1
ATOM 2574 C C . ASP A 1 342 ? -2.362 -12.485 27.650 1.00 93.19 342 ASP A C 1
ATOM 2576 O O . ASP A 1 342 ? -1.207 -12.819 27.890 1.00 93.19 342 ASP A O 1
ATOM 2580 N N . VAL A 1 343 ? -2.647 -11.264 27.180 1.00 92.81 343 VAL A N 1
ATOM 2581 C CA . VAL A 1 343 ? -1.625 -10.217 26.975 1.00 92.81 343 VAL A CA 1
ATOM 2582 C C . VAL A 1 343 ? -0.958 -9.823 28.299 1.00 92.81 343 VAL A C 1
ATOM 2584 O O . VAL A 1 343 ? 0.264 -9.656 28.352 1.00 92.81 343 VAL A O 1
ATOM 2587 N N . GLU A 1 344 ? -1.743 -9.670 29.364 1.00 92.75 344 GLU A N 1
ATOM 2588 C CA . GLU A 1 344 ? -1.267 -9.324 30.706 1.00 92.75 344 GLU A CA 1
ATOM 2589 C C . GLU A 1 344 ? -0.487 -10.480 31.350 1.00 92.75 344 GLU A C 1
ATOM 2591 O O . GLU A 1 344 ? 0.600 -10.266 31.888 1.00 92.75 344 GLU A O 1
ATOM 2596 N N . GLU A 1 345 ? -0.991 -11.712 31.249 1.00 92.00 345 GLU A N 1
ATOM 2597 C CA . GLU A 1 345 ? -0.332 -12.916 31.766 1.00 92.00 345 GLU A CA 1
ATOM 2598 C C . GLU A 1 345 ? 0.952 -13.248 30.996 1.00 92.00 345 GLU A C 1
ATOM 2600 O O . GLU A 1 345 ? 1.958 -13.614 31.611 1.00 92.00 345 GLU A O 1
ATOM 2605 N N . PHE A 1 346 ? 0.971 -13.040 29.677 1.00 88.88 346 PHE A N 1
ATOM 2606 C CA . PHE A 1 346 ? 2.177 -13.146 28.857 1.00 88.88 346 PHE A CA 1
ATOM 2607 C C . PHE A 1 346 ? 3.236 -12.124 29.288 1.00 88.88 346 PHE A C 1
ATOM 2609 O O . PHE A 1 346 ? 4.414 -12.454 29.409 1.00 88.88 346 PHE A O 1
ATOM 2616 N N . ALA A 1 347 ? 2.834 -10.885 29.599 1.00 86.88 347 ALA A N 1
ATOM 2617 C CA . ALA A 1 347 ? 3.763 -9.837 30.026 1.00 86.88 347 ALA A CA 1
ATOM 2618 C C . ALA A 1 347 ? 4.489 -10.149 31.351 1.00 86.88 347 ALA A C 1
ATOM 2620 O O . ALA A 1 347 ? 5.545 -9.566 31.607 1.00 86.88 347 ALA A O 1
ATOM 2621 N N . VAL A 1 348 ? 3.945 -11.054 32.173 1.00 89.69 348 VAL A N 1
ATOM 2622 C CA . VAL A 1 348 ? 4.543 -11.520 33.438 1.00 89.69 348 VAL A CA 1
ATOM 2623 C C . VAL A 1 348 ? 5.043 -12.971 33.377 1.00 89.69 348 VAL A C 1
ATOM 2625 O O . VAL A 1 348 ? 5.359 -13.548 34.417 1.00 89.69 348 VAL A O 1
ATOM 2628 N N . GLY A 1 349 ? 5.113 -13.570 32.183 1.00 85.62 349 GLY A N 1
ATOM 2629 C CA . GLY A 1 349 ? 5.655 -14.916 31.966 1.00 85.62 349 GLY A CA 1
ATOM 2630 C C . GLY A 1 349 ? 4.777 -16.062 32.483 1.00 85.62 349 GLY A C 1
ATOM 2631 O O . GLY A 1 349 ? 5.298 -17.132 32.787 1.00 85.62 349 GLY A O 1
ATOM 2632 N N . ARG A 1 350 ? 3.462 -15.850 32.634 1.00 87.19 350 ARG A N 1
ATOM 2633 C CA . ARG A 1 350 ? 2.504 -16.895 33.053 1.00 87.19 350 ARG A CA 1
ATOM 2634 C C . ARG A 1 350 ? 1.902 -17.674 31.887 1.00 87.19 350 ARG A C 1
ATOM 2636 O O . ARG A 1 350 ? 1.567 -18.837 32.073 1.00 87.19 350 ARG A O 1
ATOM 2643 N N . VAL A 1 351 ? 1.785 -17.038 30.724 1.00 85.81 351 VAL A N 1
ATOM 2644 C CA . VAL A 1 351 ? 1.315 -17.641 29.470 1.00 85.81 351 VAL A CA 1
ATOM 2645 C C . VAL A 1 351 ? 2.488 -17.702 28.500 1.00 85.81 351 VAL A C 1
ATOM 2647 O O . VAL A 1 351 ? 3.210 -16.717 28.331 1.00 85.81 351 VAL A O 1
ATOM 2650 N N . GLY A 1 352 ? 2.689 -18.863 27.876 1.00 83.19 352 GLY A N 1
ATOM 2651 C CA . GLY A 1 352 ? 3.711 -19.054 26.845 1.00 83.19 352 GLY A CA 1
ATOM 2652 C C . GLY A 1 352 ? 3.257 -18.557 25.470 1.00 83.19 352 GLY A C 1
ATOM 2653 O O . GLY A 1 352 ? 2.068 -18.388 25.209 1.00 83.19 352 GLY A O 1
ATOM 2654 N N . THR A 1 353 ? 4.201 -18.379 24.545 1.00 82.69 353 THR A N 1
ATOM 2655 C CA . THR A 1 353 ? 3.926 -17.956 23.156 1.00 82.69 353 THR A CA 1
ATOM 2656 C C . THR A 1 353 ? 2.931 -18.874 22.443 1.00 82.69 353 THR A C 1
ATOM 2658 O O . THR A 1 353 ? 1.994 -18.393 21.810 1.00 82.69 353 THR A O 1
ATOM 2661 N N . ALA A 1 354 ? 3.089 -20.194 22.579 1.00 82.56 354 ALA A N 1
ATOM 2662 C CA . ALA A 1 354 ? 2.208 -21.178 21.949 1.00 82.56 354 ALA A CA 1
ATOM 2663 C C . ALA A 1 354 ? 0.754 -21.081 22.441 1.00 82.56 354 ALA A C 1
ATOM 2665 O O . ALA A 1 354 ? -0.172 -21.186 21.641 1.00 82.56 354 ALA A O 1
ATOM 2666 N N . GLU A 1 355 ? 0.558 -20.855 23.740 1.00 84.06 355 GLU A N 1
ATOM 2667 C CA . GLU A 1 355 ? -0.767 -20.693 24.342 1.00 84.06 355 GLU A CA 1
ATOM 2668 C C . GLU A 1 355 ? -1.408 -19.368 23.911 1.00 84.06 355 GLU A C 1
ATOM 2670 O O . GLU A 1 355 ? -2.549 -19.364 23.459 1.00 84.06 355 GLU A O 1
ATOM 2675 N N . LEU A 1 356 ? -0.648 -18.268 23.921 1.00 86.25 356 LEU A N 1
ATOM 2676 C CA . LEU A 1 356 ? -1.119 -16.967 23.440 1.00 86.25 356 LEU A CA 1
ATOM 2677 C C . LEU A 1 356 ? -1.569 -17.019 21.972 1.00 86.25 356 LEU A C 1
ATOM 2679 O O . LEU A 1 356 ? -2.607 -16.465 21.613 1.00 86.25 356 LEU A O 1
ATOM 2683 N N . VAL A 1 357 ? -0.789 -17.679 21.111 1.00 84.75 357 VAL A N 1
ATOM 2684 C CA . VAL A 1 357 ? -1.138 -17.848 19.694 1.00 84.75 357 VAL A CA 1
ATOM 2685 C C . VAL A 1 357 ? -2.370 -18.740 19.545 1.00 84.75 357 VAL A C 1
ATOM 2687 O O . VAL A 1 357 ? -3.259 -18.401 18.767 1.00 84.75 357 VAL A O 1
ATOM 2690 N N . ALA A 1 358 ? -2.459 -19.839 20.299 1.00 84.19 358 ALA A N 1
ATOM 2691 C CA . ALA A 1 358 ? -3.611 -20.740 20.259 1.00 84.19 358 ALA A CA 1
ATOM 2692 C C . ALA A 1 358 ? -4.916 -20.060 20.708 1.00 84.19 358 ALA A C 1
ATOM 2694 O O . ALA A 1 358 ? -5.977 -20.370 20.169 1.00 84.19 358 ALA A O 1
ATOM 2695 N N . ASN A 1 359 ? -4.831 -19.115 21.646 1.00 87.19 359 ASN A N 1
ATOM 2696 C CA . ASN A 1 359 ? -5.975 -18.350 22.144 1.00 87.19 359 ASN A CA 1
ATOM 2697 C C . ASN A 1 359 ? -6.297 -17.106 21.295 1.00 87.19 359 ASN A C 1
ATOM 2699 O O . ASN A 1 359 ? -7.292 -16.426 21.550 1.00 87.19 359 ASN A O 1
ATOM 2703 N N . SER A 1 360 ? -5.471 -16.784 20.294 1.00 87.75 360 SER A N 1
ATOM 2704 C CA . SER A 1 360 ? -5.676 -15.621 19.426 1.00 87.75 360 SER A CA 1
ATOM 2705 C C . SER A 1 360 ? -6.596 -15.925 18.242 1.00 87.75 360 SER A C 1
ATOM 2707 O O . SER A 1 360 ? -6.527 -16.991 17.632 1.00 87.75 360 SER A O 1
ATOM 2709 N N . GLY A 1 361 ? -7.436 -14.956 17.880 1.00 85.44 361 GLY A N 1
ATOM 2710 C CA . GLY A 1 361 ? -8.213 -14.983 16.642 1.00 85.44 361 GLY A CA 1
ATOM 2711 C C . GLY A 1 361 ? -7.460 -14.272 15.521 1.00 85.44 361 GLY A C 1
ATOM 2712 O O . GLY A 1 361 ? -6.974 -13.160 15.725 1.00 85.44 361 GLY A O 1
ATOM 2713 N N . VAL A 1 362 ? -7.376 -14.881 14.337 1.00 84.62 362 VAL A N 1
ATOM 2714 C CA . VAL A 1 362 ? -6.864 -14.221 13.126 1.00 84.62 362 VAL A CA 1
ATOM 2715 C C . VAL A 1 362 ? -7.921 -14.305 12.038 1.00 84.62 362 VAL A C 1
ATOM 2717 O O . VAL A 1 362 ? -8.291 -15.397 11.613 1.00 84.62 362 VAL A O 1
ATOM 2720 N N . GLU A 1 363 ? -8.393 -13.149 11.581 1.00 83.44 363 GLU A N 1
ATOM 2721 C CA . GLU A 1 363 ? -9.446 -13.045 10.569 1.00 83.44 363 GLU A CA 1
ATOM 2722 C C . GLU A 1 363 ? -9.056 -12.050 9.477 1.00 83.44 363 GLU A C 1
ATOM 2724 O O . GLU A 1 363 ? -8.407 -11.037 9.740 1.00 83.44 363 GLU A O 1
ATOM 2729 N N . ARG A 1 364 ? -9.488 -12.276 8.235 1.00 79.00 364 ARG A N 1
ATOM 2730 C CA . ARG A 1 364 ? -9.342 -11.262 7.183 1.00 79.00 364 ARG A CA 1
ATOM 2731 C C . ARG A 1 364 ? -10.252 -10.063 7.462 1.00 79.00 364 ARG A C 1
ATOM 2733 O O . ARG A 1 364 ? -11.435 -10.246 7.746 1.00 79.00 364 ARG A O 1
ATOM 2740 N N . SER A 1 365 ? -9.754 -8.833 7.298 1.00 70.75 365 SER A N 1
ATOM 2741 C CA . SER A 1 365 ? -10.659 -7.674 7.284 1.00 70.75 365 SER A CA 1
ATOM 2742 C C . SER A 1 365 ? -11.608 -7.726 6.090 1.00 70.75 365 SER A C 1
ATOM 2744 O O . SER A 1 365 ? -11.216 -8.062 4.968 1.00 70.75 365 SER A O 1
ATOM 2746 N N . ARG A 1 366 ? -12.857 -7.340 6.348 1.00 69.62 366 ARG A N 1
ATOM 2747 C CA . ARG A 1 366 ? -13.899 -7.173 5.333 1.00 69.62 366 ARG A CA 1
ATOM 2748 C C . ARG A 1 366 ? -13.717 -5.862 4.570 1.00 69.62 366 ARG A C 1
ATOM 2750 O O . ARG A 1 366 ? -13.092 -4.925 5.068 1.00 69.62 366 ARG A O 1
ATOM 2757 N N . ALA A 1 367 ? -14.287 -5.797 3.372 1.00 63.56 367 ALA A N 1
ATOM 2758 C CA . ALA A 1 367 ? -14.280 -4.609 2.518 1.00 63.56 367 ALA A CA 1
ATOM 2759 C C . ALA A 1 367 ? -14.915 -3.395 3.187 1.00 63.56 367 ALA A C 1
ATOM 2761 O O . ALA A 1 367 ? -14.371 -2.290 3.192 1.00 63.56 367 ALA A O 1
ATOM 2762 N N . VAL A 1 368 ? -16.071 -3.640 3.796 1.00 60.81 368 VAL A N 1
ATOM 2763 C CA . VAL A 1 368 ? -16.750 -2.702 4.671 1.00 60.81 368 VAL A CA 1
ATOM 2764 C C . VAL A 1 368 ? -16.589 -3.239 6.074 1.00 60.81 368 VAL A C 1
ATOM 2766 O O . VAL A 1 368 ? -17.091 -4.315 6.393 1.00 60.81 368 VAL A O 1
ATOM 2769 N N . ASP A 1 369 ? -15.883 -2.478 6.899 1.00 63.72 369 ASP A N 1
ATOM 2770 C CA . ASP A 1 369 ? -15.784 -2.738 8.323 1.00 63.72 369 ASP A CA 1
ATOM 2771 C C . ASP A 1 369 ? -16.728 -1.778 9.064 1.00 63.72 369 ASP A C 1
ATOM 2773 O O . ASP A 1 369 ? -16.395 -0.595 9.206 1.00 63.72 369 ASP A O 1
ATOM 2777 N N . PRO A 1 370 ? -17.911 -2.241 9.514 1.00 51.62 370 PRO A N 1
ATOM 2778 C CA . PRO A 1 370 ? -18.862 -1.403 10.238 1.00 51.62 370 PRO A CA 1
ATOM 2779 C C . PRO A 1 370 ? -18.255 -0.801 11.508 1.00 51.62 370 PRO A C 1
ATOM 2781 O O . PRO A 1 370 ? -18.586 0.328 11.862 1.00 51.62 370 PRO A O 1
ATOM 2784 N N . ILE A 1 371 ? -17.313 -1.511 12.138 1.00 57.00 371 ILE A N 1
ATOM 2785 C CA . ILE A 1 371 ? -16.631 -1.080 13.362 1.00 57.00 371 ILE A CA 1
ATOM 2786 C C . ILE A 1 371 ? -15.745 0.137 13.067 1.00 57.00 371 ILE A C 1
ATOM 2788 O O . ILE A 1 371 ? -15.592 1.033 13.893 1.00 57.00 371 ILE A O 1
ATOM 2792 N N . ARG A 1 372 ? -15.164 0.225 11.862 1.00 64.19 372 ARG A N 1
ATOM 2793 C CA . ARG A 1 372 ? -14.354 1.386 11.453 1.00 64.19 372 ARG A CA 1
ATOM 2794 C C . ARG A 1 372 ? -15.202 2.642 11.222 1.00 64.19 372 ARG A C 1
ATOM 2796 O O . ARG A 1 372 ? -14.666 3.745 11.283 1.00 64.19 372 ARG A O 1
ATOM 2803 N N . ILE A 1 373 ? -16.503 2.496 10.958 1.00 57.81 373 ILE A N 1
ATOM 2804 C CA . ILE A 1 373 ? -17.421 3.628 10.740 1.00 57.81 373 ILE A CA 1
ATOM 2805 C C . ILE A 1 373 ? -17.682 4.366 12.057 1.00 57.81 373 ILE A C 1
ATOM 2807 O O . ILE A 1 373 ? -17.703 5.594 12.073 1.00 57.81 373 ILE A O 1
ATOM 2811 N N . THR A 1 374 ? -17.838 3.619 13.150 1.00 61.44 374 THR A N 1
ATOM 2812 C CA . THR A 1 374 ? -18.052 4.137 14.511 1.00 61.44 374 THR A CA 1
ATOM 2813 C C . THR A 1 374 ? -16.745 4.404 15.262 1.00 61.44 374 THR A C 1
ATOM 2815 O O . THR A 1 374 ? -16.768 4.916 16.380 1.00 61.44 374 THR A O 1
ATOM 2818 N N . ALA A 1 375 ? -15.596 4.073 14.663 1.00 74.19 375 ALA A N 1
ATOM 2819 C CA . ALA A 1 375 ? -14.294 4.266 15.281 1.00 74.19 375 ALA A CA 1
ATOM 2820 C C . ALA A 1 375 ? -13.971 5.752 15.476 1.00 74.19 375 ALA A C 1
ATOM 2822 O O . ALA A 1 375 ? -14.116 6.582 14.573 1.00 74.19 375 ALA A O 1
ATOM 2823 N N . LEU A 1 376 ? -13.441 6.066 16.654 1.00 83.56 376 LEU A N 1
ATOM 2824 C CA . LEU A 1 376 ? -12.908 7.377 16.981 1.00 83.56 376 LEU A CA 1
ATOM 2825 C C . LEU A 1 376 ? -11.667 7.620 16.137 1.00 83.56 376 LEU A C 1
ATOM 2827 O O . LEU A 1 376 ? -10.697 6.859 16.201 1.00 83.56 376 LEU A O 1
ATOM 2831 N N . LYS A 1 377 ? -11.719 8.659 15.309 1.00 85.75 377 LYS A N 1
ATOM 2832 C CA . LYS A 1 377 ? -10.640 8.994 14.385 1.00 85.75 377 LYS A CA 1
ATOM 2833 C C . LYS A 1 377 ? -9.538 9.740 15.118 1.00 85.75 377 LYS A C 1
ATOM 2835 O O . LYS A 1 377 ? -9.789 10.561 15.995 1.00 85.75 377 LYS A O 1
ATOM 2840 N N . ASN A 1 378 ? -8.307 9.453 14.725 1.00 85.19 378 ASN A N 1
ATOM 2841 C CA . ASN A 1 378 ? -7.180 10.285 15.081 1.00 85.19 378 ASN A CA 1
ATOM 2842 C C . ASN A 1 378 ? -7.062 11.406 14.042 1.00 85.19 378 ASN A C 1
ATOM 2844 O O . ASN A 1 378 ? -6.623 11.166 12.912 1.00 85.19 378 ASN A O 1
ATOM 2848 N N . ASP A 1 379 ? -7.431 12.627 14.425 1.00 78.31 379 ASP A N 1
ATOM 2849 C CA . ASP A 1 379 ? -7.397 13.810 13.554 1.00 78.31 379 ASP A CA 1
ATOM 2850 C C . ASP A 1 379 ? -5.984 14.148 13.046 1.00 78.31 379 ASP A C 1
ATOM 2852 O O . ASP A 1 379 ? -5.826 14.875 12.069 1.00 78.31 379 ASP A O 1
ATOM 2856 N N . GLN A 1 380 ? -4.939 13.576 13.652 1.00 76.31 380 GLN A N 1
ATOM 2857 C CA . GLN A 1 380 ? -3.551 13.735 13.211 1.00 76.31 380 GLN A CA 1
ATOM 2858 C C . GLN A 1 380 ? -3.142 12.747 12.101 1.00 76.31 380 GLN A C 1
ATOM 2860 O O . GLN A 1 380 ? -2.003 12.773 11.632 1.00 76.31 380 GLN A O 1
ATOM 2865 N N . THR A 1 381 ? -4.039 11.854 11.668 1.00 76.69 381 THR A N 1
ATOM 2866 C CA . THR A 1 381 ? -3.714 10.793 10.695 1.00 76.69 381 THR A CA 1
ATOM 2867 C C . THR A 1 381 ? -3.573 11.313 9.271 1.00 76.69 381 THR A C 1
ATOM 2869 O O . THR A 1 381 ? -2.719 10.829 8.523 1.00 76.69 381 THR A O 1
ATOM 2872 N N . TYR A 1 382 ? -4.416 12.269 8.872 1.00 81.44 382 TYR A N 1
ATOM 2873 C CA . TYR A 1 382 ? -4.392 12.855 7.535 1.00 81.44 382 TYR A CA 1
ATOM 2874 C C . TYR A 1 382 ? -4.475 14.386 7.607 1.00 81.44 382 TYR A C 1
ATOM 2876 O O . TYR A 1 382 ? -5.266 14.910 8.383 1.00 81.44 382 TYR A O 1
ATOM 2884 N N . PRO A 1 383 ? -3.721 15.106 6.763 1.00 86.50 383 PRO A N 1
ATOM 2885 C CA . PRO A 1 383 ? -2.719 14.569 5.852 1.00 86.50 383 PRO A CA 1
ATOM 2886 C C . PRO A 1 383 ? -1.486 14.034 6.604 1.00 86.50 383 PRO A C 1
ATOM 2888 O O . PRO A 1 383 ? -0.909 14.737 7.429 1.00 86.50 383 PRO A O 1
ATOM 2891 N N . ASN A 1 384 ? -1.034 12.811 6.291 1.00 84.56 384 ASN A N 1
ATOM 2892 C CA . ASN A 1 384 ? 0.240 12.313 6.823 1.00 84.56 384 ASN A CA 1
ATOM 2893 C C . ASN A 1 384 ? 1.366 12.630 5.853 1.00 84.56 384 ASN A C 1
ATOM 2895 O O . ASN A 1 384 ? 1.469 12.037 4.784 1.00 84.56 384 ASN A O 1
ATOM 2899 N N . PHE A 1 385 ? 2.237 13.553 6.238 1.00 89.06 385 PHE A N 1
ATOM 2900 C CA . PHE A 1 385 ? 3.427 13.869 5.467 1.00 89.06 385 PHE A CA 1
ATOM 2901 C C . PHE A 1 385 ? 4.638 13.112 6.012 1.00 89.06 385 PHE A C 1
ATOM 2903 O O . PHE A 1 385 ? 4.957 13.170 7.198 1.00 89.06 385 PHE A O 1
ATOM 2910 N N . GLN A 1 386 ? 5.333 12.401 5.132 1.00 89.12 386 GLN A N 1
ATOM 2911 C CA . GLN A 1 386 ? 6.569 11.700 5.443 1.00 89.12 386 GLN A CA 1
ATOM 2912 C C . GLN A 1 386 ? 7.612 12.059 4.398 1.00 89.12 386 GLN A C 1
ATOM 2914 O O . GLN A 1 386 ? 7.355 11.972 3.199 1.00 89.12 386 GLN A O 1
ATOM 2919 N N . TYR A 1 387 ? 8.814 12.405 4.842 1.00 94.06 387 TYR A N 1
ATOM 2920 C CA . TYR A 1 387 ? 9.941 12.607 3.947 1.00 94.06 387 TYR A CA 1
ATOM 2921 C C . TYR A 1 387 ? 11.215 12.019 4.535 1.00 94.06 387 TYR A C 1
ATOM 2923 O O . TYR A 1 387 ? 11.353 11.844 5.746 1.00 94.06 387 TYR A O 1
ATOM 2931 N N . PHE A 1 388 ? 12.159 11.696 3.663 1.00 92.12 388 PHE A N 1
ATOM 2932 C CA . PHE A 1 388 ? 13.500 11.314 4.066 1.00 92.12 388 PHE A CA 1
ATOM 2933 C C . PHE A 1 388 ? 14.502 11.670 2.975 1.00 92.12 388 PHE A C 1
ATOM 2935 O O . PHE A 1 388 ? 14.197 11.644 1.782 1.00 92.12 388 PHE A O 1
ATOM 2942 N N . ILE A 1 389 ? 15.720 11.977 3.408 1.00 95.31 389 ILE A N 1
ATOM 2943 C CA . ILE A 1 389 ? 16.854 12.265 2.537 1.00 95.31 389 ILE A CA 1
ATOM 2944 C C . ILE A 1 389 ? 17.864 11.137 2.715 1.00 95.31 389 ILE A C 1
ATOM 2946 O O . ILE A 1 389 ? 18.161 10.741 3.844 1.00 95.31 389 ILE A O 1
ATOM 2950 N N . ARG A 1 390 ? 18.374 10.586 1.613 1.00 92.12 390 ARG A N 1
ATOM 2951 C CA . ARG A 1 390 ? 19.380 9.517 1.657 1.00 92.12 390 ARG A CA 1
ATOM 2952 C C . ARG A 1 390 ? 20.402 9.633 0.531 1.00 92.12 390 ARG A C 1
ATOM 2954 O O . ARG A 1 390 ? 20.025 10.028 -0.573 1.00 92.12 390 ARG A O 1
ATOM 2961 N N . PRO A 1 391 ? 21.660 9.221 0.755 1.00 92.94 391 PRO A N 1
ATOM 2962 C CA . PRO A 1 391 ? 22.555 8.934 -0.353 1.00 92.94 391 PRO A CA 1
ATOM 2963 C C . PRO A 1 391 ? 21.986 7.771 -1.180 1.00 92.94 391 PRO A C 1
ATOM 2965 O O . PRO A 1 391 ? 21.434 6.809 -0.639 1.00 92.94 391 PRO A O 1
ATOM 2968 N N . LYS A 1 392 ? 22.101 7.864 -2.502 1.00 90.75 392 LYS A N 1
ATOM 2969 C CA . LYS A 1 392 ? 21.669 6.854 -3.468 1.00 90.75 392 LYS A CA 1
ATOM 2970 C C . LYS A 1 392 ? 22.802 6.619 -4.456 1.00 90.75 392 LYS A C 1
ATOM 2972 O O . LYS A 1 392 ? 23.169 7.520 -5.207 1.00 90.75 392 LYS A O 1
ATOM 2977 N N . LEU A 1 393 ? 23.326 5.400 -4.462 1.00 88.88 393 LEU A N 1
ATOM 2978 C CA . LEU A 1 393 ? 24.294 4.953 -5.454 1.00 88.88 393 LEU A CA 1
ATOM 2979 C C . LEU A 1 393 ? 23.540 4.414 -6.675 1.00 88.88 393 LEU A C 1
ATOM 2981 O O . LEU A 1 393 ? 22.699 3.524 -6.544 1.00 88.88 393 LEU A O 1
ATOM 2985 N N . ARG A 1 394 ? 23.813 4.968 -7.855 1.00 87.50 394 ARG A N 1
ATOM 2986 C CA . ARG A 1 394 ? 23.410 4.415 -9.155 1.00 87.50 394 ARG A CA 1
ATOM 2987 C C . ARG A 1 394 ? 24.646 3.776 -9.760 1.00 87.50 394 ARG A C 1
ATOM 2989 O O . ARG A 1 394 ? 25.685 4.417 -9.788 1.00 87.50 394 ARG A O 1
ATOM 2996 N N . GLN A 1 395 ? 24.542 2.544 -10.236 1.00 83.88 395 GLN A N 1
ATOM 2997 C CA . GLN A 1 395 ? 25.681 1.834 -10.809 1.00 83.88 395 GLN A CA 1
ATOM 2998 C C . GLN A 1 395 ? 25.302 1.160 -12.121 1.00 83.88 395 GLN A C 1
ATOM 3000 O O . GLN A 1 395 ? 24.165 0.718 -12.298 1.00 83.88 395 GLN A O 1
ATOM 3005 N N . HIS A 1 396 ? 26.279 1.058 -13.010 1.00 79.69 396 HIS A N 1
ATOM 3006 C CA . HIS A 1 396 ? 26.229 0.257 -14.218 1.00 79.69 396 HIS A CA 1
ATOM 3007 C C . HIS A 1 396 ? 27.457 -0.659 -14.230 1.00 79.69 396 HIS A C 1
ATOM 3009 O O . HIS A 1 396 ? 28.583 -0.203 -14.028 1.00 79.69 396 HIS A O 1
ATOM 3015 N N . LEU A 1 397 ? 27.223 -1.960 -14.394 1.00 76.94 397 LEU A N 1
ATOM 3016 C CA . LEU A 1 397 ? 28.257 -2.991 -14.370 1.00 76.94 397 LEU A CA 1
ATOM 3017 C C . LEU A 1 397 ? 28.392 -3.594 -15.765 1.00 76.94 397 LEU A C 1
ATOM 3019 O O . LEU A 1 397 ? 27.378 -3.941 -16.368 1.00 76.94 397 LEU A O 1
ATOM 3023 N N . GLY A 1 398 ? 29.630 -3.776 -16.228 1.00 64.56 398 GLY A N 1
ATOM 3024 C CA . GLY A 1 398 ? 29.912 -4.522 -17.457 1.00 64.56 398 GLY A CA 1
ATOM 3025 C C . GLY A 1 398 ? 29.767 -3.730 -18.759 1.00 64.56 398 GLY A C 1
ATOM 3026 O O . GLY A 1 398 ? 29.253 -4.278 -19.731 1.00 64.56 398 GLY A O 1
ATOM 3027 N N . SER A 1 399 ? 30.232 -2.475 -18.807 1.00 64.38 399 SER A N 1
ATOM 3028 C CA . SER A 1 399 ? 30.412 -1.765 -20.081 1.00 64.38 399 SER A CA 1
ATOM 3029 C C . SER A 1 399 ? 31.821 -1.984 -20.648 1.00 64.38 399 SER A C 1
ATOM 3031 O O . SER A 1 399 ? 32.759 -2.321 -19.924 1.00 64.38 399 SER A O 1
ATOM 3033 N N . VAL A 1 400 ? 31.983 -1.769 -21.959 1.00 63.34 400 VAL A N 1
ATOM 3034 C CA . VAL A 1 400 ? 33.305 -1.754 -22.623 1.00 63.34 400 VAL A CA 1
ATOM 3035 C C . VAL A 1 400 ? 34.177 -0.608 -22.083 1.00 63.34 400 VAL A C 1
ATOM 3037 O O . VAL A 1 400 ? 35.400 -0.702 -22.069 1.00 63.34 400 VAL A O 1
ATOM 3040 N N . ASP A 1 401 ? 33.526 0.445 -21.586 1.00 59.53 401 ASP A N 1
ATOM 3041 C CA . ASP A 1 401 ? 34.125 1.696 -21.113 1.00 59.53 401 ASP A CA 1
ATOM 3042 C C . ASP A 1 401 ? 34.692 1.604 -19.684 1.00 59.53 401 ASP A C 1
ATOM 3044 O O . ASP A 1 401 ? 35.472 2.452 -19.258 1.00 59.53 401 ASP A O 1
ATOM 3048 N N . GLY A 1 402 ? 34.313 0.574 -18.926 1.00 63.22 402 GLY A N 1
ATOM 3049 C CA . GLY A 1 402 ? 34.766 0.366 -17.558 1.00 63.22 402 GLY A CA 1
ATOM 3050 C C . GLY A 1 402 ? 33.987 -0.745 -16.863 1.00 63.22 402 GLY A C 1
ATOM 3051 O O . GLY A 1 402 ? 32.788 -0.924 -17.066 1.00 63.22 402 GLY A O 1
ATOM 3052 N N . LEU A 1 403 ? 34.660 -1.498 -15.989 1.00 70.06 403 LEU A N 1
ATOM 3053 C CA . LEU A 1 403 ? 34.020 -2.617 -15.288 1.00 70.06 403 LEU A CA 1
ATOM 3054 C C . LEU A 1 403 ? 32.857 -2.150 -14.389 1.00 70.06 403 LEU A C 1
ATOM 3056 O O . LEU A 1 403 ? 31.863 -2.866 -14.245 1.00 70.06 403 LEU A O 1
ATOM 3060 N N . VAL A 1 404 ? 32.988 -0.959 -13.793 1.00 80.00 404 VAL A N 1
ATOM 3061 C CA . VAL A 1 404 ? 32.008 -0.351 -12.886 1.00 80.00 404 VAL A CA 1
ATOM 3062 C C . VAL A 1 404 ? 31.971 1.158 -13.123 1.00 80.00 404 VAL A C 1
ATOM 3064 O O . VAL A 1 404 ? 32.955 1.842 -12.851 1.00 80.00 404 VAL A O 1
ATOM 3067 N N . LEU A 1 405 ? 30.830 1.672 -13.579 1.00 87.44 405 LEU A N 1
ATOM 3068 C CA . LEU A 1 405 ? 30.520 3.103 -13.582 1.00 87.44 405 LEU A CA 1
ATOM 3069 C C . LEU A 1 405 ? 29.491 3.385 -12.490 1.00 87.44 405 LEU A C 1
ATOM 3071 O O . LEU A 1 405 ? 28.569 2.584 -12.291 1.00 87.44 405 LEU A O 1
ATOM 3075 N N . ALA A 1 406 ? 29.626 4.502 -11.778 1.00 89.88 406 ALA A N 1
ATOM 3076 C CA . ALA A 1 406 ? 28.704 4.823 -10.696 1.00 89.88 406 ALA A CA 1
ATOM 3077 C C . ALA A 1 406 ? 28.527 6.325 -10.464 1.00 89.88 406 ALA A C 1
ATOM 3079 O O . ALA A 1 406 ? 29.476 7.096 -10.554 1.00 89.88 406 ALA A O 1
ATOM 3080 N N . ASP A 1 407 ? 27.307 6.697 -10.078 1.00 92.88 407 ASP A N 1
ATOM 3081 C CA . ASP A 1 407 ? 26.926 8.034 -9.637 1.00 92.88 407 ASP A CA 1
ATOM 3082 C C . ASP A 1 407 ? 26.394 7.991 -8.202 1.00 92.88 407 ASP A C 1
ATOM 3084 O O . ASP A 1 407 ? 25.432 7.281 -7.881 1.00 92.88 407 ASP A O 1
ATOM 3088 N N . LEU A 1 408 ? 26.975 8.819 -7.341 1.00 94.94 408 LEU A N 1
ATOM 3089 C CA . LEU A 1 408 ? 26.441 9.144 -6.030 1.00 94.94 408 LEU A CA 1
ATOM 3090 C C . LEU A 1 408 ? 25.465 10.318 -6.153 1.00 94.94 408 LEU A C 1
ATOM 3092 O O . LEU A 1 408 ? 25.800 11.386 -6.662 1.00 94.94 408 LEU A O 1
ATOM 3096 N N . ASN A 1 409 ? 24.254 10.116 -5.643 1.00 95.12 409 ASN A N 1
ATOM 3097 C CA . ASN A 1 409 ? 23.190 11.111 -5.615 1.00 95.12 409 ASN A CA 1
ATOM 3098 C C . ASN A 1 409 ? 22.704 11.327 -4.180 1.00 95.12 409 ASN A C 1
ATOM 3100 O O . ASN A 1 409 ? 22.736 10.402 -3.369 1.00 95.12 409 ASN A O 1
ATOM 3104 N N . ILE A 1 410 ? 22.160 12.504 -3.887 1.00 97.44 410 ILE A N 1
ATOM 3105 C CA . ILE A 1 410 ? 21.284 12.719 -2.732 1.00 97.44 410 ILE A CA 1
ATOM 3106 C C . ILE A 1 410 ? 19.840 12.618 -3.213 1.00 97.44 410 ILE A C 1
ATOM 3108 O O . ILE A 1 410 ? 19.421 13.364 -4.093 1.00 97.44 410 ILE A O 1
ATOM 3112 N N . ALA A 1 411 ? 19.077 11.684 -2.652 1.00 96.62 411 ALA A N 1
ATOM 3113 C CA . ALA A 1 411 ? 17.675 11.478 -2.984 1.00 96.62 411 ALA A CA 1
ATOM 3114 C C . ALA A 1 411 ? 16.770 12.012 -1.869 1.00 96.62 411 ALA A C 1
ATOM 3116 O O . ALA A 1 411 ? 16.879 11.564 -0.725 1.00 96.62 411 ALA A O 1
ATOM 3117 N N . LEU A 1 412 ? 15.857 12.918 -2.222 1.00 97.69 412 LEU A N 1
ATOM 3118 C CA . LEU A 1 412 ? 14.723 13.329 -1.399 1.00 97.69 412 LEU A CA 1
ATOM 3119 C C . LEU A 1 412 ? 13.513 12.494 -1.809 1.00 97.69 412 LEU A C 1
ATOM 3121 O O . LEU A 1 412 ? 13.082 12.536 -2.960 1.00 97.69 412 LEU A O 1
ATOM 3125 N N . SER A 1 413 ? 12.960 11.739 -0.870 1.00 96.56 413 SER A N 1
ATOM 3126 C CA . SER A 1 413 ? 11.715 11.000 -1.056 1.00 96.56 413 SER A CA 1
ATOM 3127 C C . SER A 1 413 ? 10.655 11.591 -0.144 1.00 96.56 413 SER A C 1
ATOM 3129 O O . SER A 1 413 ? 10.915 11.786 1.042 1.00 96.56 413 SER A O 1
ATOM 3131 N N . ALA A 1 414 ? 9.477 11.863 -0.692 1.00 96.31 414 ALA A N 1
ATOM 3132 C CA . ALA A 1 414 ? 8.338 12.397 0.033 1.00 96.31 414 ALA A CA 1
ATOM 3133 C C . ALA A 1 414 ? 7.081 11.586 -0.283 1.00 96.31 414 ALA A C 1
ATOM 3135 O O . ALA A 1 414 ? 6.900 11.079 -1.392 1.00 96.31 414 ALA A O 1
ATOM 3136 N N . ARG A 1 415 ? 6.209 11.471 0.709 1.00 93.44 415 ARG A N 1
ATOM 3137 C CA . ARG A 1 415 ? 4.901 10.845 0.612 1.00 93.44 415 ARG A CA 1
ATOM 3138 C C . ARG A 1 415 ? 3.912 11.666 1.421 1.00 93.44 415 ARG A C 1
ATOM 3140 O O . ARG A 1 415 ? 4.210 12.039 2.552 1.00 93.44 415 ARG A O 1
ATOM 3147 N N . ILE A 1 416 ? 2.736 11.889 0.856 1.00 92.75 416 ILE A N 1
ATOM 3148 C CA . ILE A 1 416 ? 1.596 12.464 1.554 1.00 92.75 416 ILE A CA 1
ATOM 3149 C C . ILE A 1 416 ? 0.383 11.544 1.401 1.00 92.75 416 ILE A C 1
ATOM 3151 O O . ILE A 1 416 ? -0.046 11.257 0.284 1.00 92.75 416 ILE A O 1
ATOM 3155 N N . GLY A 1 417 ? -0.147 11.032 2.509 1.00 91.12 417 GLY A N 1
ATOM 3156 C CA . GLY A 1 417 ? -1.482 10.434 2.541 1.00 91.12 417 GLY A CA 1
ATOM 3157 C C . GLY A 1 417 ? -2.505 11.552 2.678 1.00 91.12 417 GLY A C 1
ATOM 3158 O O . GLY A 1 417 ? -2.476 12.255 3.681 1.00 91.12 417 GLY A O 1
ATOM 3159 N N . LEU A 1 418 ? -3.360 11.746 1.675 1.00 89.62 418 LEU A N 1
ATOM 3160 C CA . LEU A 1 418 ? -4.334 12.846 1.643 1.00 89.62 418 LEU A CA 1
ATOM 3161 C C . LEU A 1 418 ? -5.662 12.446 2.288 1.00 89.62 418 LEU A C 1
ATOM 3163 O O . LEU A 1 418 ? -6.302 13.255 2.948 1.00 89.62 418 LEU A O 1
ATOM 3167 N N . ALA A 1 419 ? -6.061 11.196 2.084 1.00 86.44 419 ALA A N 1
ATOM 3168 C CA . ALA A 1 419 ? -7.286 10.605 2.598 1.00 86.44 419 ALA A CA 1
ATOM 3169 C C . ALA A 1 419 ? -7.116 9.075 2.643 1.00 86.44 419 ALA A C 1
ATOM 3171 O O . ALA A 1 419 ? -6.138 8.553 2.090 1.00 86.44 419 ALA A O 1
ATOM 3172 N N . PRO A 1 420 ? -8.061 8.324 3.235 1.00 82.62 420 PRO A N 1
ATOM 3173 C CA . PRO A 1 420 ? -8.092 6.874 3.095 1.00 82.62 420 PRO A CA 1
ATOM 3174 C C . PRO A 1 420 ? -8.024 6.456 1.616 1.00 82.62 420 PRO A C 1
ATOM 3176 O O . PRO A 1 420 ? -8.676 7.032 0.750 1.00 82.62 420 PRO A O 1
ATOM 3179 N N . GLY A 1 421 ? -7.160 5.494 1.318 1.00 87.25 421 GLY A N 1
ATOM 3180 C CA . GLY A 1 421 ? -6.817 5.011 -0.022 1.00 87.25 421 GLY A CA 1
ATOM 3181 C C . GLY A 1 421 ? -5.961 5.954 -0.872 1.00 87.25 421 GLY A C 1
ATOM 3182 O O . GLY A 1 421 ? -5.208 5.478 -1.715 1.00 87.25 421 GLY A O 1
ATOM 3183 N N . LEU A 1 422 ? -6.034 7.271 -0.649 1.00 92.25 422 LEU A N 1
ATOM 3184 C CA . LEU A 1 422 ? -5.435 8.286 -1.516 1.00 92.25 422 LEU A CA 1
ATOM 3185 C C . LEU A 1 422 ? -4.068 8.764 -1.011 1.00 92.25 422 LEU A C 1
ATOM 3187 O O . LEU A 1 422 ? -3.948 9.371 0.058 1.00 92.25 422 LEU A O 1
ATOM 3191 N N . SER A 1 423 ? -3.030 8.563 -1.820 1.00 93.62 423 SER A N 1
ATOM 3192 C CA . SER A 1 423 ? -1.677 9.030 -1.515 1.00 93.62 423 SER A CA 1
ATOM 3193 C C . SER A 1 423 ? -0.970 9.620 -2.727 1.00 93.62 423 SER A C 1
ATOM 3195 O O . SER A 1 423 ? -1.235 9.243 -3.863 1.00 93.62 423 SER A O 1
ATOM 3197 N N . VAL A 1 424 ? -0.037 10.533 -2.474 1.00 96.19 424 VAL A N 1
ATOM 3198 C CA . VAL A 1 424 ? 0.919 11.023 -3.468 1.00 96.19 424 VAL A CA 1
ATOM 3199 C C . VAL A 1 424 ? 2.318 10.702 -2.972 1.00 96.19 424 VAL A C 1
ATOM 3201 O O . VAL A 1 424 ? 2.647 10.956 -1.813 1.00 96.19 424 VAL A O 1
ATOM 3204 N N . ARG A 1 425 ? 3.159 10.143 -3.841 1.00 96.12 425 ARG A N 1
ATOM 3205 C CA . ARG A 1 425 ? 4.570 9.873 -3.553 1.00 96.12 425 ARG A CA 1
ATOM 3206 C C . ARG A 1 425 ? 5.452 10.452 -4.643 1.00 96.12 425 ARG A C 1
ATOM 3208 O O . ARG A 1 425 ? 5.101 10.418 -5.818 1.00 96.12 425 ARG A O 1
ATOM 3215 N N . GLY A 1 426 ? 6.609 10.959 -4.247 1.00 97.06 426 GLY A N 1
ATOM 3216 C CA . GLY A 1 426 ? 7.587 11.516 -5.165 1.00 97.06 426 GLY A CA 1
ATOM 3217 C C . GLY A 1 426 ? 9.007 11.293 -4.677 1.00 97.06 426 GLY A C 1
ATOM 3218 O O . GLY A 1 426 ? 9.279 11.245 -3.477 1.00 97.06 426 GLY A O 1
ATOM 3219 N N . THR A 1 427 ? 9.932 11.140 -5.616 1.00 97.38 427 THR A N 1
ATOM 3220 C CA . THR A 1 427 ? 11.360 11.028 -5.331 1.00 97.38 427 THR A CA 1
ATOM 3221 C C . THR A 1 427 ? 12.148 11.848 -6.335 1.00 97.38 427 THR A C 1
ATOM 3223 O O . THR A 1 427 ? 12.096 11.569 -7.530 1.00 97.38 427 THR A O 1
ATOM 3226 N N . ALA A 1 428 ? 12.928 12.805 -5.842 1.00 97.50 428 ALA A N 1
ATOM 3227 C CA . ALA A 1 428 ? 13.869 13.590 -6.630 1.00 97.50 428 ALA A CA 1
ATOM 3228 C C . ALA A 1 428 ? 15.307 13.237 -6.234 1.00 97.50 428 ALA A C 1
ATOM 3230 O O . ALA A 1 428 ? 15.589 12.973 -5.064 1.00 97.50 428 ALA A O 1
ATOM 3231 N N . GLY A 1 429 ? 16.211 13.201 -7.208 1.00 96.75 429 GLY A N 1
ATOM 3232 C CA . GLY A 1 429 ? 17.632 12.941 -7.018 1.00 96.75 429 GLY A CA 1
ATOM 3233 C C . GLY A 1 429 ? 18.473 14.117 -7.498 1.00 96.75 429 GLY A C 1
ATOM 3234 O O . GLY A 1 429 ? 18.251 14.617 -8.597 1.00 96.75 429 GLY A O 1
ATOM 3235 N N . LYS A 1 430 ? 19.440 14.525 -6.674 1.00 97.25 430 LYS A N 1
ATOM 3236 C CA . LYS A 1 430 ? 20.477 15.503 -7.004 1.00 97.25 430 LYS A CA 1
ATOM 3237 C C . LYS A 1 430 ? 21.813 14.786 -7.147 1.00 97.25 430 LYS A C 1
ATOM 3239 O O . LYS A 1 430 ? 22.232 14.091 -6.216 1.00 97.25 430 LYS A O 1
ATOM 3244 N N . PHE A 1 431 ? 22.477 14.967 -8.277 1.00 96.56 431 PHE A N 1
ATOM 3245 C CA . PHE A 1 431 ? 23.805 14.418 -8.506 1.00 96.56 431 PHE A CA 1
ATOM 3246 C C . PHE A 1 431 ? 24.855 15.087 -7.607 1.00 96.56 431 PHE A C 1
ATOM 3248 O O . PHE A 1 431 ? 24.783 16.287 -7.335 1.00 96.56 431 PHE A O 1
ATOM 3255 N N . VAL A 1 432 ? 25.829 14.300 -7.140 1.00 96.69 432 VAL A N 1
ATOM 3256 C CA . VAL A 1 432 ? 26.948 14.776 -6.310 1.00 96.69 432 VAL A CA 1
ATOM 3257 C C . VAL A 1 432 ? 28.284 14.540 -7.001 1.00 96.69 432 VAL A C 1
ATOM 3259 O O . VAL A 1 432 ? 29.043 15.481 -7.209 1.00 96.69 432 VAL A O 1
ATOM 3262 N N . ALA A 1 433 ? 28.591 13.280 -7.306 1.00 95.62 433 ALA A N 1
ATOM 3263 C CA . ALA A 1 433 ? 29.865 12.865 -7.880 1.00 95.62 433 ALA A CA 1
ATOM 3264 C C . ALA A 1 433 ? 29.718 11.499 -8.554 1.00 95.62 433 ALA A C 1
ATOM 3266 O O . ALA A 1 433 ? 28.919 10.673 -8.109 1.00 95.62 433 ALA A O 1
ATOM 3267 N N . GLY A 1 434 ? 30.504 11.246 -9.595 1.00 92.75 434 GLY A N 1
ATOM 3268 C CA . GLY A 1 434 ? 30.461 9.994 -10.338 1.00 92.75 434 GLY A CA 1
ATOM 3269 C C . GLY A 1 434 ? 30.841 10.166 -11.797 1.00 92.75 434 GLY A C 1
ATOM 3270 O O . GLY A 1 434 ? 31.083 11.283 -12.252 1.00 92.75 434 GLY A O 1
ATOM 3271 N N . ASN A 1 435 ? 30.906 9.041 -12.495 1.00 89.62 435 ASN A N 1
ATOM 3272 C CA . ASN A 1 435 ? 31.362 8.936 -13.878 1.00 89.62 435 ASN A CA 1
ATOM 3273 C C . ASN A 1 435 ? 30.381 8.148 -14.759 1.00 89.62 435 ASN A C 1
ATOM 3275 O O . ASN A 1 435 ? 30.756 7.587 -15.787 1.00 89.62 435 ASN A O 1
ATOM 3279 N N . LEU A 1 436 ? 29.111 8.052 -14.352 1.00 87.44 436 LEU A N 1
ATOM 3280 C CA . LEU A 1 436 ? 28.103 7.302 -15.106 1.00 87.44 436 LEU A CA 1
ATOM 3281 C C . LEU A 1 436 ? 27.786 7.940 -16.470 1.00 87.44 436 LEU A C 1
ATOM 3283 O O . LEU A 1 436 ? 27.239 7.280 -17.354 1.00 87.44 436 LEU A O 1
ATOM 3287 N N . ASP A 1 437 ? 28.155 9.207 -16.648 1.00 84.31 437 ASP A N 1
ATOM 3288 C CA . ASP A 1 437 ? 28.068 9.958 -17.894 1.00 84.31 437 ASP A CA 1
ATOM 3289 C C . ASP A 1 437 ? 29.090 9.521 -18.956 1.00 84.31 437 ASP A C 1
ATOM 3291 O O . ASP A 1 437 ? 28.840 9.694 -20.150 1.00 84.31 437 ASP A O 1
ATOM 3295 N N . GLU A 1 438 ? 30.183 8.873 -18.550 1.00 85.38 438 GLU A N 1
ATOM 3296 C CA . GLU A 1 438 ? 31.222 8.349 -19.449 1.00 85.38 438 GLU A CA 1
ATOM 3297 C C . GLU A 1 438 ? 30.789 7.083 -20.205 1.00 85.38 438 GLU A C 1
ATOM 3299 O O . GLU A 1 438 ? 31.512 6.594 -21.069 1.00 85.38 438 GLU A O 1
ATOM 3304 N N . LEU A 1 439 ? 29.598 6.544 -19.923 1.00 82.19 439 LEU A N 1
ATOM 3305 C CA . LEU A 1 439 ? 29.058 5.386 -20.628 1.00 82.19 439 LEU A CA 1
ATOM 3306 C C . LEU A 1 439 ? 28.925 5.693 -22.131 1.00 82.19 439 LEU A C 1
ATOM 3308 O O . LEU A 1 439 ? 28.083 6.496 -22.533 1.00 82.19 439 LEU A O 1
ATOM 3312 N N . THR A 1 440 ? 29.714 5.050 -22.995 1.00 77.75 440 THR A N 1
ATOM 3313 C CA . THR A 1 440 ? 29.692 5.292 -24.451 1.00 77.75 440 THR A CA 1
ATOM 3314 C C . THR A 1 440 ? 28.869 4.252 -25.203 1.00 77.75 440 THR A C 1
ATOM 3316 O O . THR A 1 440 ? 28.281 4.557 -26.243 1.00 77.75 440 THR A O 1
ATOM 3319 N N . THR A 1 441 ? 28.754 3.049 -24.640 1.00 74.06 441 THR A N 1
ATOM 3320 C CA . THR A 1 441 ? 28.079 1.914 -25.276 1.00 74.06 441 THR A CA 1
ATOM 3321 C C . THR A 1 441 ? 26.576 2.178 -25.452 1.00 74.06 441 THR A C 1
ATOM 3323 O O . THR A 1 441 ? 25.813 2.229 -24.484 1.00 74.06 441 THR A O 1
ATOM 3326 N N . ALA A 1 442 ? 26.128 2.347 -26.699 1.00 71.31 442 ALA A N 1
ATOM 3327 C CA . ALA A 1 442 ? 24.714 2.498 -27.032 1.00 71.31 442 ALA A CA 1
ATOM 3328 C C . ALA A 1 442 ? 24.050 1.131 -27.257 1.00 71.31 442 ALA A C 1
ATOM 3330 O O . ALA A 1 442 ? 24.580 0.284 -27.974 1.00 71.31 442 ALA A O 1
ATOM 3331 N N . GLY A 1 443 ? 22.863 0.930 -26.681 1.00 71.25 443 GLY A N 1
ATOM 3332 C CA . GLY A 1 443 ? 22.042 -0.240 -26.980 1.00 71.25 443 GLY A CA 1
ATOM 3333 C C . GLY A 1 443 ? 21.353 -0.089 -28.336 1.00 71.25 443 GLY A C 1
ATOM 3334 O O . GLY A 1 443 ? 20.653 0.898 -28.570 1.00 71.25 443 GLY A O 1
ATOM 3335 N N . THR A 1 444 ? 21.525 -1.068 -29.221 1.00 76.88 444 THR A N 1
ATOM 3336 C CA . THR A 1 444 ? 20.735 -1.204 -30.451 1.00 76.88 444 THR A CA 1
ATOM 3337 C C . THR A 1 444 ? 19.616 -2.221 -30.245 1.00 76.88 444 THR A C 1
ATOM 3339 O O . THR A 1 444 ? 19.744 -3.161 -29.456 1.00 76.88 444 THR A O 1
ATOM 3342 N N . SER A 1 445 ? 18.495 -2.018 -30.936 1.00 84.56 445 SER A N 1
ATOM 3343 C CA . SER A 1 445 ? 17.325 -2.886 -30.833 1.00 84.56 445 SER A CA 1
ATOM 3344 C C . SER A 1 445 ? 16.524 -2.867 -32.125 1.00 84.56 445 SER A C 1
ATOM 3346 O O . SER A 1 445 ? 16.368 -1.806 -32.729 1.00 84.56 445 SER A O 1
ATOM 3348 N N . ALA A 1 446 ? 16.020 -4.032 -32.530 1.00 87.12 446 ALA A N 1
ATOM 3349 C CA . ALA A 1 446 ? 15.037 -4.151 -33.607 1.00 87.12 446 ALA A CA 1
ATOM 3350 C C . ALA A 1 446 ? 13.607 -3.838 -33.120 1.00 87.12 446 ALA A C 1
ATOM 3352 O O . ALA A 1 446 ? 12.704 -3.616 -33.923 1.00 87.12 446 ALA A O 1
ATOM 3353 N N . LEU A 1 447 ? 13.404 -3.810 -31.800 1.00 91.31 447 LEU A N 1
ATOM 3354 C CA . LEU A 1 447 ? 12.142 -3.474 -31.155 1.00 91.31 447 LEU A CA 1
ATOM 3355 C C . LEU A 1 447 ? 12.066 -1.976 -30.835 1.00 91.31 447 LEU A C 1
ATOM 3357 O O . LEU A 1 447 ? 13.097 -1.296 -30.783 1.00 91.31 447 LEU A O 1
ATOM 3361 N N . PRO A 1 448 ? 10.862 -1.447 -30.538 1.00 93.56 448 PRO A N 1
ATOM 3362 C CA . PRO A 1 448 ? 10.746 -0.148 -29.896 1.00 93.56 448 PRO A CA 1
ATOM 3363 C C . PRO A 1 448 ? 11.660 -0.061 -28.668 1.00 93.56 448 PRO A C 1
ATOM 3365 O O . PRO A 1 448 ? 11.630 -0.928 -27.794 1.00 93.56 448 PRO A O 1
ATOM 3368 N N . GLN A 1 449 ? 12.486 0.984 -28.611 1.00 93.81 449 GLN A N 1
ATOM 3369 C CA . GLN A 1 449 ? 13.524 1.101 -27.590 1.00 93.81 449 GLN A CA 1
ATOM 3370 C C . GLN A 1 449 ? 12.941 1.554 -26.249 1.00 93.81 449 GLN A C 1
ATOM 3372 O O . GLN A 1 449 ? 12.866 2.747 -25.944 1.00 93.81 449 GLN A O 1
ATOM 3377 N N . VAL A 1 450 ? 12.525 0.590 -25.434 1.00 94.75 450 VAL A N 1
ATOM 3378 C CA . VAL A 1 450 ? 11.839 0.829 -24.162 1.00 94.75 450 VAL A CA 1
ATOM 3379 C C . VAL A 1 450 ? 12.768 0.844 -22.949 1.00 94.75 450 VAL A C 1
ATOM 3381 O O . VAL A 1 450 ? 12.429 1.486 -21.956 1.00 94.75 450 VAL A O 1
ATOM 3384 N N . ARG A 1 451 ? 13.927 0.178 -23.025 1.00 92.88 451 ARG A N 1
ATOM 3385 C CA . ARG A 1 451 ? 14.974 0.103 -21.987 1.00 92.88 451 ARG A CA 1
ATOM 3386 C C . ARG A 1 451 ? 16.385 0.300 -22.538 1.00 92.88 451 ARG A C 1
ATOM 3388 O O . ARG A 1 451 ? 17.243 0.794 -21.809 1.00 92.88 451 ARG A O 1
ATOM 3395 N N . THR A 1 452 ? 16.640 -0.006 -23.810 1.00 91.12 452 THR A N 1
ATOM 3396 C CA . THR A 1 452 ? 17.981 0.133 -24.424 1.00 91.12 452 THR A CA 1
ATOM 3397 C C . THR A 1 452 ? 18.481 1.579 -24.518 1.00 91.12 452 THR A C 1
ATOM 3399 O O . THR A 1 452 ? 19.684 1.817 -24.623 1.00 91.12 452 THR A O 1
ATOM 3402 N N . LEU A 1 453 ? 17.587 2.562 -24.363 1.00 91.12 453 LEU A N 1
ATOM 3403 C CA . LEU A 1 453 ? 17.931 3.984 -24.246 1.00 91.12 453 LEU A CA 1
ATOM 3404 C C . LEU A 1 453 ? 18.541 4.380 -22.894 1.00 91.12 453 LEU A C 1
ATOM 3406 O O . LEU A 1 453 ? 18.829 5.561 -22.695 1.00 91.12 453 LEU A O 1
ATOM 3410 N N . ILE A 1 454 ? 18.754 3.430 -21.975 1.00 88.25 454 ILE A N 1
ATOM 3411 C CA . ILE A 1 454 ? 19.260 3.678 -20.618 1.00 88.25 454 ILE A CA 1
ATOM 3412 C C . ILE A 1 454 ? 20.471 4.612 -20.587 1.00 88.25 454 ILE A C 1
ATOM 3414 O O . ILE A 1 454 ? 20.494 5.512 -19.759 1.00 88.25 454 ILE A O 1
ATOM 3418 N N . ARG A 1 455 ? 21.413 4.489 -21.531 1.00 88.00 455 ARG A N 1
ATOM 3419 C CA . ARG A 1 455 ? 22.578 5.381 -21.631 1.00 88.00 455 ARG A CA 1
ATOM 3420 C C . ARG A 1 455 ? 22.186 6.862 -21.632 1.00 88.00 455 ARG A C 1
ATOM 3422 O O . ARG A 1 455 ? 22.709 7.616 -20.821 1.00 88.00 455 ARG A O 1
ATOM 3429 N N . ARG A 1 456 ? 21.247 7.267 -22.495 1.00 91.50 456 ARG A N 1
ATOM 3430 C CA . ARG A 1 456 ? 20.817 8.674 -22.599 1.00 91.50 456 ARG A CA 1
ATOM 3431 C C . ARG A 1 456 ? 20.139 9.150 -21.320 1.00 91.50 456 ARG A C 1
ATOM 3433 O O . ARG A 1 456 ? 20.471 10.211 -20.812 1.00 91.50 456 ARG A O 1
ATOM 3440 N N . TYR A 1 457 ? 19.291 8.310 -20.728 1.00 92.56 457 TYR A N 1
ATOM 3441 C CA . TYR A 1 457 ? 18.693 8.599 -19.424 1.00 92.56 457 TYR A CA 1
ATOM 3442 C C . TYR A 1 457 ? 19.734 8.754 -18.309 1.00 92.56 457 TYR A C 1
ATOM 3444 O O . TYR A 1 457 ? 19.566 9.601 -17.437 1.00 92.56 457 TYR A O 1
ATOM 3452 N N . LEU A 1 458 ? 20.790 7.936 -18.290 1.00 89.81 458 LEU A N 1
ATOM 3453 C CA . LEU A 1 458 ? 21.850 8.047 -17.286 1.00 89.81 458 LEU A CA 1
ATOM 3454 C C . LEU A 1 458 ? 22.688 9.322 -17.474 1.00 89.81 458 LEU A C 1
ATOM 3456 O O . LEU A 1 458 ? 23.047 9.938 -16.476 1.00 89.81 458 LEU A O 1
ATOM 3460 N N . GLN A 1 459 ? 22.953 9.718 -18.722 1.00 89.00 459 GLN A N 1
ATOM 3461 C CA . GLN A 1 459 ? 23.753 10.896 -19.071 1.00 89.00 459 GLN A CA 1
ATOM 3462 C C . GLN A 1 459 ? 23.012 12.221 -18.856 1.00 89.00 459 GLN A C 1
ATOM 3464 O O . GLN A 1 459 ? 23.574 13.149 -18.281 1.00 89.00 459 GLN A O 1
ATOM 3469 N N . GLU A 1 460 ? 21.765 12.320 -19.315 1.00 92.88 460 GLU A N 1
ATOM 3470 C CA . GLU A 1 460 ? 20.990 13.569 -19.286 1.00 92.88 460 GLU A CA 1
ATOM 3471 C C . GLU A 1 460 ? 20.240 13.739 -17.951 1.00 92.88 460 GLU A C 1
ATOM 3473 O O . GLU A 1 460 ? 20.168 14.840 -17.412 1.00 92.88 460 GLU A O 1
ATOM 3478 N N . GLY A 1 461 ? 19.761 12.644 -17.350 1.00 92.25 461 GLY A N 1
ATOM 3479 C CA . GLY A 1 461 ? 19.026 12.635 -16.079 1.00 92.25 461 GLY A CA 1
ATOM 3480 C C . GLY A 1 461 ? 19.919 12.455 -14.847 1.00 92.25 461 GLY A C 1
ATOM 3481 O O . GLY A 1 461 ? 19.685 11.550 -14.030 1.00 92.25 461 GLY A O 1
ATOM 3482 N N . ARG A 1 462 ? 20.984 13.259 -14.714 1.00 91.50 462 ARG A N 1
ATOM 3483 C CA . ARG A 1 462 ? 21.835 13.259 -13.501 1.00 91.50 462 ARG A CA 1
ATOM 3484 C C . ARG A 1 462 ? 21.058 13.829 -12.317 1.00 91.50 462 ARG A C 1
ATOM 3486 O O . ARG A 1 462 ? 20.858 13.139 -11.315 1.00 91.50 462 ARG A O 1
ATOM 3493 N N . ASP A 1 463 ? 20.505 15.022 -12.501 1.00 95.12 463 ASP A N 1
ATOM 3494 C CA . ASP A 1 463 ? 19.435 15.553 -11.661 1.00 95.12 463 ASP A CA 1
ATOM 3495 C C . ASP A 1 463 ? 18.098 15.089 -12.236 1.00 95.12 463 ASP A C 1
ATOM 3497 O O . ASP A 1 463 ? 17.867 15.224 -13.431 1.00 95.12 463 ASP A O 1
ATOM 3501 N N . HIS A 1 464 ? 17.239 14.485 -11.419 1.00 95.56 464 HIS A N 1
ATOM 3502 C CA . HIS A 1 464 ? 16.084 13.766 -11.958 1.00 95.56 464 HIS A CA 1
ATOM 3503 C C . HIS A 1 464 ? 14.921 13.658 -10.977 1.00 95.56 464 HIS A C 1
ATOM 3505 O O . HIS A 1 464 ? 15.099 13.593 -9.759 1.00 95.56 464 HIS A O 1
ATOM 3511 N N . ILE A 1 465 ? 13.714 13.519 -11.525 1.00 97.19 465 ILE A N 1
ATOM 3512 C CA . ILE A 1 465 ? 12.533 13.050 -10.799 1.00 97.19 465 ILE A CA 1
ATOM 3513 C C . ILE A 1 465 ? 12.413 11.547 -11.063 1.00 97.19 465 ILE A C 1
ATOM 3515 O O . ILE A 1 465 ? 12.014 11.118 -12.146 1.00 97.19 465 ILE A O 1
ATOM 3519 N N . SER A 1 466 ? 12.770 10.728 -10.071 1.00 94.88 466 SER A N 1
ATOM 3520 C CA . SER A 1 466 ? 12.658 9.264 -10.151 1.00 94.88 466 SER A CA 1
ATOM 3521 C C . SER A 1 466 ? 11.199 8.823 -10.299 1.00 94.88 466 SER A C 1
ATOM 3523 O O . SER A 1 466 ? 10.910 7.950 -11.109 1.00 94.88 466 SER A O 1
ATOM 3525 N N . ASN A 1 467 ? 10.300 9.413 -9.509 1.00 96.81 467 ASN A N 1
ATOM 3526 C CA . ASN A 1 467 ? 8.854 9.219 -9.595 1.00 96.81 467 ASN A CA 1
ATOM 3527 C C . ASN A 1 467 ? 8.115 10.424 -9.004 1.00 96.81 467 ASN A C 1
ATOM 3529 O O . ASN A 1 467 ? 8.679 11.175 -8.204 1.00 96.81 467 ASN A O 1
ATOM 3533 N N . LEU A 1 468 ? 6.865 10.588 -9.418 1.00 97.94 468 LEU A N 1
ATOM 3534 C CA . LEU A 1 468 ? 5.888 11.515 -8.864 1.00 97.94 468 LEU A CA 1
ATOM 3535 C C . LEU A 1 468 ? 4.507 11.001 -9.261 1.00 97.94 468 LEU A C 1
ATOM 3537 O O . LEU A 1 468 ? 4.041 11.273 -10.363 1.00 97.94 468 LEU A O 1
ATOM 3541 N N . GLN A 1 469 ? 3.877 10.224 -8.395 1.00 97.25 469 GLN A N 1
ATOM 3542 C CA . GLN A 1 469 ? 2.636 9.529 -8.714 1.00 97.25 469 GLN A CA 1
ATOM 3543 C C . GLN A 1 469 ? 1.607 9.697 -7.601 1.00 97.25 469 GLN A C 1
ATOM 3545 O O . GLN A 1 469 ? 1.949 9.799 -6.419 1.00 97.25 469 GLN A O 1
ATOM 3550 N N . MET A 1 470 ? 0.347 9.698 -8.007 1.00 97.62 470 MET A N 1
ATOM 3551 C CA . MET A 1 470 ? -0.812 9.594 -7.141 1.00 97.62 470 MET A CA 1
ATOM 3552 C C . MET A 1 470 ? -1.374 8.181 -7.247 1.00 97.62 470 MET A C 1
ATOM 3554 O O . MET A 1 470 ? -1.475 7.644 -8.348 1.00 97.62 470 MET A O 1
ATOM 3558 N N . ASP A 1 471 ? -1.747 7.609 -6.110 1.00 96.94 471 ASP A N 1
ATOM 3559 C CA . ASP A 1 471 ? -2.321 6.276 -5.986 1.00 96.94 471 ASP A CA 1
ATOM 3560 C C . ASP A 1 471 ? -3.627 6.364 -5.191 1.00 96.94 471 ASP A C 1
ATOM 3562 O O . ASP A 1 471 ? -3.653 6.975 -4.119 1.00 96.94 471 ASP A O 1
ATOM 3566 N N . TYR A 1 472 ? -4.685 5.731 -5.690 1.00 95.56 472 TYR A N 1
ATOM 3567 C CA . TYR A 1 472 ? -5.919 5.471 -4.957 1.00 95.56 472 TYR A CA 1
ATOM 3568 C C . TYR A 1 472 ? -6.119 3.965 -4.830 1.00 95.56 472 TYR A C 1
ATOM 3570 O O . TYR A 1 472 ? -6.354 3.285 -5.829 1.00 95.56 472 TYR A O 1
ATOM 3578 N N . ILE A 1 473 ? -5.995 3.446 -3.611 1.00 94.19 473 ILE A N 1
ATOM 3579 C CA . ILE A 1 473 ? -6.174 2.029 -3.300 1.00 94.19 473 ILE A CA 1
ATOM 3580 C C . ILE A 1 473 ? -7.467 1.845 -2.511 1.00 94.19 473 ILE A C 1
ATOM 3582 O O . ILE A 1 473 ? -7.722 2.554 -1.541 1.00 94.19 473 ILE A O 1
ATOM 3586 N N . ALA A 1 474 ? -8.270 0.868 -2.916 1.00 89.75 474 ALA A N 1
ATOM 3587 C CA . ALA A 1 474 ? -9.531 0.536 -2.276 1.00 89.75 474 ALA A CA 1
ATOM 3588 C C . ALA A 1 474 ? -9.722 -0.981 -2.179 1.00 89.75 474 ALA A C 1
ATOM 3590 O O . ALA A 1 474 ? -9.114 -1.755 -2.921 1.00 89.75 474 ALA A O 1
ATOM 3591 N N . ASN A 1 475 ? -10.602 -1.383 -1.270 1.00 88.31 475 ASN A N 1
ATOM 3592 C CA . ASN A 1 475 ? -11.142 -2.730 -1.167 1.00 88.31 475 ASN A CA 1
ATOM 3593 C C . ASN A 1 475 ? -12.672 -2.611 -1.333 1.00 88.31 475 ASN A C 1
ATOM 3595 O O . ASN A 1 475 ? -13.358 -2.305 -0.360 1.00 88.31 475 ASN A O 1
ATOM 3599 N N . PRO A 1 476 ? -13.204 -2.708 -2.567 1.00 87.44 476 PRO A N 1
ATOM 3600 C CA . PRO A 1 476 ? -14.635 -2.525 -2.820 1.00 87.44 476 PRO A CA 1
ATOM 3601 C C . PRO A 1 476 ? -15.505 -3.737 -2.448 1.00 87.44 476 PRO A C 1
ATOM 3603 O O . PRO A 1 476 ? -16.718 -3.587 -2.332 1.00 87.44 476 PRO A O 1
ATOM 3606 N N . ALA A 1 477 ? -14.924 -4.930 -2.307 1.00 88.38 477 ALA A N 1
ATOM 3607 C CA . ALA A 1 477 ? -15.633 -6.161 -1.963 1.00 88.38 477 ALA A CA 1
ATOM 3608 C C . ALA A 1 477 ? -14.682 -7.135 -1.268 1.00 88.38 477 ALA A C 1
ATOM 3610 O O . ALA A 1 477 ? -13.472 -7.063 -1.477 1.00 88.38 477 ALA A O 1
ATOM 3611 N N . ASP A 1 478 ? -15.214 -8.045 -0.450 1.00 86.38 478 ASP A N 1
ATOM 3612 C CA . ASP A 1 478 ? -14.377 -8.956 0.331 1.00 86.38 478 ASP A CA 1
ATOM 3613 C C . ASP A 1 478 ? -13.383 -9.687 -0.578 1.00 86.38 478 ASP A C 1
ATOM 3615 O O . ASP A 1 478 ? -13.738 -10.200 -1.644 1.00 86.38 478 ASP A O 1
ATOM 3619 N N . TYR A 1 479 ? -12.115 -9.693 -0.157 1.00 88.50 479 TYR A N 1
ATOM 3620 C CA . TYR A 1 479 ? -10.990 -10.285 -0.887 1.00 88.50 479 TYR A CA 1
ATOM 3621 C C . TYR A 1 479 ? -10.632 -9.620 -2.226 1.00 88.50 479 TYR A C 1
ATOM 3623 O O . TYR A 1 479 ? -9.695 -10.078 -2.882 1.00 88.50 479 TYR A O 1
ATOM 3631 N N . LEU A 1 480 ? -11.329 -8.558 -2.636 1.00 92.38 480 LEU A N 1
ATOM 3632 C CA . LEU A 1 480 ? -11.077 -7.810 -3.861 1.00 92.38 480 LEU A CA 1
ATOM 3633 C C . LEU A 1 480 ? -10.429 -6.464 -3.538 1.00 92.38 480 LEU A C 1
ATOM 3635 O O . LEU A 1 480 ? -10.994 -5.622 -2.848 1.00 92.38 480 LEU A O 1
ATOM 3639 N N . TYR A 1 481 ? -9.255 -6.236 -4.107 1.00 93.31 481 TYR A N 1
ATOM 3640 C CA . TYR A 1 481 ? -8.478 -5.019 -3.939 1.00 93.31 481 TYR A CA 1
ATOM 3641 C C . TYR A 1 481 ? -8.265 -4.367 -5.297 1.00 93.31 481 TYR A C 1
ATOM 3643 O O . TYR A 1 481 ? -8.037 -5.045 -6.300 1.00 93.31 481 TYR A O 1
ATOM 3651 N N . THR A 1 482 ? -8.318 -3.043 -5.332 1.00 95.88 482 THR A N 1
ATOM 3652 C CA . THR A 1 482 ? -8.161 -2.256 -6.555 1.00 95.88 482 THR A CA 1
ATOM 3653 C C . THR A 1 482 ? -7.224 -1.090 -6.316 1.00 95.88 482 THR A C 1
ATOM 3655 O O . THR A 1 482 ? -7.242 -0.490 -5.242 1.00 95.88 482 THR A O 1
ATOM 3658 N N . ARG A 1 483 ? -6.449 -0.730 -7.333 1.00 96.81 483 ARG A N 1
ATOM 3659 C CA . ARG A 1 483 ? -5.595 0.452 -7.343 1.00 96.81 483 ARG A CA 1
ATOM 3660 C C . ARG A 1 483 ? -5.776 1.207 -8.643 1.00 96.81 483 ARG A C 1
ATOM 3662 O O . ARG A 1 483 ? -5.776 0.598 -9.707 1.00 96.81 483 ARG A O 1
ATOM 3669 N N . LEU A 1 484 ? -5.857 2.525 -8.541 1.00 97.69 484 LEU A N 1
ATOM 3670 C CA . LEU A 1 484 ? -5.719 3.456 -9.652 1.00 97.69 484 LEU A CA 1
ATOM 3671 C C . LEU A 1 484 ? -4.474 4.305 -9.413 1.00 97.69 484 LEU A C 1
ATOM 3673 O O . LEU A 1 484 ? -4.278 4.801 -8.306 1.00 97.69 484 LEU A O 1
ATOM 3677 N N . SER A 1 485 ? -3.647 4.479 -10.437 1.00 98.25 485 SER A N 1
ATOM 3678 C CA . SER A 1 485 ? -2.402 5.240 -10.349 1.00 98.25 485 SER A CA 1
ATOM 3679 C C . SER A 1 485 ? -2.270 6.203 -11.524 1.00 98.25 485 SER A C 1
ATOM 3681 O O . SER A 1 485 ? -2.605 5.861 -12.658 1.00 98.25 485 SER A O 1
ATOM 3683 N N . ALA A 1 486 ? -1.749 7.401 -11.271 1.00 98.38 486 ALA A N 1
ATOM 3684 C CA . ALA A 1 486 ? -1.493 8.405 -12.301 1.00 98.38 486 ALA A CA 1
ATOM 3685 C C . ALA A 1 486 ? -0.236 9.228 -11.996 1.00 98.38 486 ALA A C 1
ATOM 3687 O O . ALA A 1 486 ? 0.065 9.515 -10.837 1.00 98.38 486 ALA A O 1
ATOM 3688 N N . GLY A 1 487 ? 0.478 9.643 -13.042 1.00 98.19 487 GLY A N 1
ATOM 3689 C CA . GLY A 1 487 ? 1.639 10.526 -12.951 1.00 98.19 487 GLY A CA 1
ATOM 3690 C C . GLY A 1 487 ? 2.906 9.886 -13.506 1.00 98.19 487 GLY A C 1
ATOM 3691 O O . GLY A 1 487 ? 2.890 9.199 -14.520 1.00 98.19 487 GLY A O 1
ATOM 3692 N N . ILE A 1 488 ? 4.032 10.139 -12.858 1.00 98.12 488 ILE A N 1
ATOM 3693 C CA . ILE A 1 488 ? 5.346 9.614 -13.208 1.00 98.12 488 ILE A CA 1
ATOM 3694 C C . ILE A 1 488 ? 5.621 8.372 -12.357 1.00 98.12 488 ILE A C 1
ATOM 3696 O O . ILE A 1 488 ? 5.952 8.488 -11.175 1.00 98.12 488 ILE A O 1
ATOM 3700 N N . PHE A 1 489 ? 5.521 7.194 -12.969 1.00 97.56 489 PHE A N 1
ATOM 3701 C CA . PHE A 1 489 ? 5.719 5.910 -12.290 1.00 97.56 489 PHE A CA 1
ATOM 3702 C C . PHE A 1 489 ? 7.199 5.606 -12.054 1.00 97.56 489 PHE A C 1
ATOM 3704 O O . PHE A 1 489 ? 7.602 5.192 -10.967 1.00 97.56 489 PHE A O 1
ATOM 3711 N N . GLU A 1 490 ? 8.034 5.866 -13.059 1.00 96.06 490 GLU A N 1
ATOM 3712 C CA . GLU A 1 490 ? 9.470 5.614 -13.000 1.00 96.06 490 GLU A CA 1
ATOM 3713 C C . GLU A 1 490 ? 10.264 6.594 -13.877 1.00 96.06 490 GLU A C 1
ATOM 3715 O O . GLU A 1 490 ? 9.706 7.385 -14.635 1.00 96.06 490 GLU A O 1
ATOM 3720 N N . TRP A 1 491 ? 11.595 6.524 -13.819 1.00 94.19 491 TRP A N 1
ATOM 3721 C CA . TRP A 1 491 ? 12.519 7.374 -14.585 1.00 94.19 491 TRP A CA 1
ATOM 3722 C C . TRP A 1 491 ? 12.322 7.370 -16.112 1.00 94.19 491 TRP A C 1
ATOM 3724 O O . TRP A 1 491 ? 12.670 8.346 -16.764 1.00 94.19 491 TRP A O 1
ATOM 3734 N N . MET A 1 492 ? 11.735 6.313 -16.684 1.00 97.00 492 MET A N 1
ATOM 3735 C CA . MET A 1 492 ? 11.527 6.172 -18.132 1.00 97.00 492 MET A CA 1
ATOM 3736 C C . MET A 1 492 ? 10.066 6.334 -18.559 1.00 97.00 492 MET A C 1
ATOM 3738 O O . MET A 1 492 ? 9.825 6.574 -19.737 1.00 97.00 492 MET A O 1
ATOM 3742 N N . TYR A 1 493 ? 9.099 6.212 -17.642 1.00 98.25 493 TYR A N 1
ATOM 3743 C CA . TYR A 1 493 ? 7.673 6.177 -17.979 1.00 98.25 493 TYR A CA 1
ATOM 3744 C C . TYR A 1 493 ? 6.813 6.926 -16.965 1.00 98.25 493 TYR A C 1
ATOM 3746 O O . TYR A 1 493 ? 7.002 6.830 -15.751 1.00 98.25 493 TYR A O 1
ATOM 3754 N N . GLY A 1 494 ? 5.821 7.632 -17.492 1.00 98.38 494 GLY A N 1
ATOM 3755 C CA . GLY A 1 494 ? 4.658 8.113 -16.755 1.00 98.38 494 GLY A CA 1
ATOM 3756 C C . GLY A 1 494 ? 3.384 7.753 -17.510 1.00 98.38 494 GLY A C 1
ATOM 3757 O O . GLY A 1 494 ? 3.447 7.317 -18.659 1.00 98.38 494 GLY A O 1
ATOM 3758 N N . GLY A 1 495 ? 2.231 7.903 -16.877 1.00 98.19 495 GLY A N 1
ATOM 3759 C CA . GLY A 1 495 ? 0.955 7.558 -17.478 1.00 98.19 495 GLY A CA 1
ATOM 3760 C C . GLY A 1 495 ? -0.158 7.402 -16.458 1.00 98.19 495 GLY A C 1
ATOM 3761 O O . GLY A 1 495 ? -0.132 8.011 -15.387 1.00 98.19 495 GLY A O 1
ATOM 3762 N N . VAL A 1 496 ? -1.135 6.574 -16.815 1.00 98.56 496 VAL A N 1
ATOM 3763 C CA . VAL A 1 496 ? -2.262 6.189 -15.964 1.00 98.56 496 VAL A CA 1
ATOM 3764 C C . VAL A 1 496 ? -2.421 4.675 -15.990 1.00 98.56 496 VAL A C 1
ATOM 3766 O O . VAL A 1 496 ? -2.157 4.028 -17.005 1.00 98.56 496 VAL A O 1
ATOM 3769 N N . GLY A 1 497 ? -2.830 4.100 -14.869 1.00 98.12 497 GLY A N 1
ATOM 3770 C CA . GLY A 1 497 ? -2.856 2.659 -14.707 1.00 98.12 497 GLY A CA 1
ATOM 3771 C C . GLY A 1 497 ? -3.834 2.188 -13.653 1.00 98.12 497 GLY A C 1
ATOM 3772 O O . GLY A 1 497 ? -4.212 2.936 -12.752 1.00 98.12 497 GLY A O 1
ATOM 3773 N N . GLY A 1 498 ? -4.233 0.931 -13.784 1.00 98.06 498 GLY A N 1
ATOM 3774 C CA . GLY A 1 498 ? -5.092 0.235 -12.846 1.00 98.06 498 GLY A CA 1
ATOM 3775 C C . GLY A 1 498 ? -4.556 -1.155 -12.525 1.00 98.06 498 GLY A C 1
ATOM 3776 O O . GLY A 1 498 ? -3.960 -1.825 -13.373 1.00 98.06 498 GLY A O 1
ATOM 3777 N N . GLU A 1 499 ? -4.794 -1.595 -11.298 1.00 98.19 499 GLU A N 1
ATOM 3778 C CA . GLU A 1 499 ? -4.509 -2.948 -10.834 1.00 98.19 499 GLU A CA 1
ATOM 3779 C C . GLU A 1 499 ? -5.711 -3.480 -10.054 1.00 98.19 499 GLU A C 1
ATOM 3781 O O . GLU A 1 499 ? -6.339 -2.752 -9.285 1.00 98.19 499 GLU A O 1
ATOM 3786 N N . VAL A 1 500 ? -6.026 -4.755 -10.250 1.00 97.88 500 VAL A N 1
ATOM 3787 C CA . VAL A 1 500 ? -7.002 -5.506 -9.462 1.00 97.88 500 VAL A CA 1
ATOM 3788 C C . VAL A 1 500 ? -6.322 -6.742 -8.895 1.00 97.88 500 VAL A C 1
ATOM 3790 O O . VAL A 1 500 ? -5.501 -7.364 -9.568 1.00 97.88 500 VAL A O 1
ATOM 3793 N N . LEU A 1 501 ? -6.656 -7.103 -7.663 1.00 97.12 501 LEU A N 1
ATOM 3794 C CA . LEU A 1 501 ? -6.176 -8.304 -6.998 1.00 97.12 501 LEU A CA 1
ATOM 3795 C C . LEU A 1 501 ? -7.342 -8.965 -6.272 1.00 97.12 501 LEU A C 1
ATOM 3797 O O . LEU A 1 501 ? -7.982 -8.345 -5.431 1.00 97.12 501 LEU A O 1
ATOM 3801 N N . TYR A 1 502 ? -7.577 -10.233 -6.568 1.00 95.88 502 TYR A N 1
ATOM 3802 C CA . TYR A 1 502 ? -8.465 -11.098 -5.816 1.00 95.88 502 TYR A CA 1
ATOM 3803 C C . TYR A 1 502 ? -7.636 -12.088 -4.999 1.00 95.88 502 TYR A C 1
ATOM 3805 O O . TYR A 1 502 ? -6.872 -12.886 -5.552 1.00 95.88 502 TYR A O 1
ATOM 3813 N N . TRP A 1 503 ? -7.773 -12.023 -3.677 1.00 92.94 503 TRP A N 1
ATOM 3814 C CA . TRP A 1 503 ? -7.041 -12.872 -2.746 1.00 92.94 503 TRP A CA 1
ATOM 3815 C C . TRP A 1 503 ? -7.942 -13.397 -1.622 1.00 92.94 503 TRP A C 1
ATOM 3817 O O . TRP A 1 503 ? -8.036 -12.755 -0.566 1.00 92.94 503 TRP A O 1
ATOM 3827 N N . PRO A 1 504 ? -8.566 -14.575 -1.824 1.00 88.75 504 PRO A N 1
ATOM 3828 C CA . PRO A 1 504 ? -9.425 -15.209 -0.828 1.00 88.75 504 PRO A CA 1
ATOM 3829 C C . PRO A 1 504 ? -8.727 -15.409 0.514 1.00 88.75 504 PRO A C 1
ATOM 3831 O O . PRO A 1 504 ? -7.496 -15.516 0.577 1.00 88.75 504 PRO A O 1
ATOM 3834 N N . ASP A 1 505 ? -9.522 -15.500 1.576 1.00 83.38 505 ASP A N 1
ATOM 3835 C CA . ASP A 1 505 ? -8.994 -15.787 2.904 1.00 83.38 505 ASP A CA 1
ATOM 3836 C C . ASP A 1 505 ? -8.231 -17.111 2.939 1.00 83.38 505 ASP A C 1
ATOM 3838 O O . ASP A 1 505 ? -8.626 -18.080 2.291 1.00 83.38 505 ASP A O 1
ATOM 3842 N N . GLN A 1 506 ? -7.115 -17.123 3.668 1.00 78.50 506 GLN A N 1
ATOM 3843 C CA . GLN A 1 506 ? -6.223 -18.276 3.844 1.00 78.50 506 GLN A CA 1
ATOM 3844 C C . GLN A 1 506 ? -5.752 -18.966 2.546 1.00 78.50 506 GLN A C 1
ATOM 3846 O O . GLN A 1 506 ? -5.122 -20.023 2.588 1.00 78.50 506 GLN A O 1
ATOM 3851 N N . SER A 1 507 ? -5.993 -18.370 1.374 1.00 89.06 507 SER A N 1
ATOM 3852 C CA . SER A 1 507 ? -5.592 -18.957 0.102 1.00 89.06 507 SER A CA 1
ATOM 3853 C C . SER A 1 507 ? -4.089 -18.766 -0.128 1.00 89.06 507 SER A C 1
ATOM 3855 O O . SER A 1 507 ? -3.584 -17.637 -0.035 1.00 89.06 507 SER A O 1
ATOM 3857 N N . PRO A 1 508 ? -3.352 -19.828 -0.508 1.00 90.00 508 PRO A N 1
ATOM 3858 C CA . PRO A 1 508 ? -1.973 -19.698 -0.968 1.00 90.00 508 PRO A CA 1
ATOM 3859 C C . PRO A 1 508 ? -1.886 -19.079 -2.370 1.00 90.00 508 PRO A C 1
ATOM 3861 O O . PRO A 1 508 ? -0.789 -18.753 -2.818 1.00 90.00 508 PRO A O 1
ATOM 3864 N N . ILE A 1 509 ? -3.020 -18.937 -3.067 1.00 94.62 509 ILE A N 1
ATOM 3865 C CA . ILE A 1 509 ? -3.119 -18.396 -4.423 1.00 94.62 509 ILE A CA 1
ATOM 3866 C C . ILE A 1 509 ? -3.859 -17.055 -4.402 1.00 94.62 509 ILE A C 1
ATOM 3868 O O . ILE A 1 509 ? -4.952 -16.951 -3.839 1.00 94.62 509 ILE A O 1
ATOM 3872 N N . ALA A 1 510 ? -3.296 -16.061 -5.083 1.00 96.25 510 ALA A N 1
ATOM 3873 C CA . ALA A 1 510 ? -3.973 -14.817 -5.434 1.00 96.25 510 ALA A CA 1
ATOM 3874 C C . ALA A 1 510 ? -3.926 -14.603 -6.952 1.00 96.25 510 ALA A C 1
ATOM 3876 O O . ALA A 1 510 ? -2.971 -15.006 -7.620 1.00 96.25 510 ALA A O 1
ATOM 3877 N N . ILE A 1 511 ? -4.952 -13.960 -7.500 1.00 98.12 511 ILE A N 1
ATOM 3878 C CA . ILE A 1 511 ? -5.069 -13.679 -8.935 1.00 98.12 511 ILE A CA 1
ATOM 3879 C C . ILE A 1 511 ? -5.197 -12.174 -9.108 1.00 98.12 511 ILE A C 1
ATOM 3881 O O . ILE A 1 511 ? -5.966 -11.534 -8.400 1.00 98.12 511 ILE A O 1
ATOM 3885 N N . GLY A 1 512 ? -4.453 -11.596 -10.042 1.00 98.12 512 GLY A N 1
ATOM 3886 C CA . GLY A 1 512 ? -4.483 -10.164 -10.298 1.00 98.12 512 GLY A CA 1
ATOM 3887 C C . GLY A 1 512 ? -4.517 -9.815 -11.775 1.00 98.12 512 GLY A C 1
ATOM 3888 O O . GLY A 1 512 ? -4.287 -10.651 -12.646 1.00 98.12 512 GLY A O 1
ATOM 3889 N N . GLY A 1 513 ? -4.788 -8.550 -12.052 1.00 98.31 513 GLY A N 1
ATOM 3890 C CA . GLY A 1 513 ? -4.777 -7.979 -13.388 1.00 98.31 513 GLY A CA 1
ATOM 3891 C C . GLY A 1 513 ? -4.209 -6.571 -13.352 1.00 98.31 513 GLY A C 1
ATOM 3892 O O . GLY A 1 513 ? -4.528 -5.808 -12.445 1.00 98.31 513 GLY A O 1
ATOM 3893 N N . THR A 1 514 ? -3.385 -6.215 -14.333 1.00 98.19 514 THR A N 1
ATOM 3894 C CA . THR A 1 514 ? -2.887 -4.847 -14.518 1.00 98.19 514 THR A CA 1
ATOM 3895 C C . THR A 1 514 ? -3.203 -4.339 -15.914 1.00 98.19 514 THR A C 1
ATOM 3897 O O . THR A 1 514 ? -3.167 -5.100 -16.884 1.00 98.19 514 THR A O 1
ATOM 3900 N N . LEU A 1 515 ? -3.468 -3.039 -16.022 1.00 98.56 515 LEU A N 1
ATOM 3901 C CA . LEU A 1 515 ? -3.595 -2.333 -17.291 1.00 98.56 515 LEU A CA 1
ATOM 3902 C C . LEU A 1 515 ? -3.043 -0.916 -17.142 1.00 98.56 515 LEU A C 1
ATOM 3904 O O . LEU A 1 515 ? -3.523 -0.149 -16.314 1.00 98.56 515 LEU A O 1
ATOM 3908 N N . ASN A 1 516 ? -2.057 -0.567 -17.959 1.00 98.50 516 ASN A N 1
ATOM 3909 C CA . ASN A 1 516 ? -1.340 0.697 -17.895 1.00 98.50 516 ASN A CA 1
ATOM 3910 C C . ASN A 1 516 ? -1.248 1.310 -19.293 1.00 98.50 516 ASN A C 1
ATOM 3912 O O . ASN A 1 516 ? -0.748 0.673 -20.220 1.00 98.50 516 ASN A O 1
ATOM 3916 N N . TRP A 1 517 ? -1.686 2.558 -19.446 1.00 98.62 517 TRP A N 1
ATOM 3917 C CA . TRP A 1 517 ? -1.315 3.385 -20.591 1.00 98.62 517 TRP A CA 1
ATOM 3918 C C . TRP A 1 517 ? -0.154 4.275 -20.170 1.00 98.62 517 TRP A C 1
ATOM 3920 O O . TRP A 1 517 ? -0.262 5.031 -19.201 1.00 98.62 517 TRP A O 1
ATOM 3930 N N . VAL A 1 518 ? 0.969 4.162 -20.871 1.00 98.50 518 VAL A N 1
ATOM 3931 C CA . VAL A 1 518 ? 2.210 4.836 -20.493 1.00 98.50 518 VAL A CA 1
ATOM 3932 C C . VAL A 1 518 ? 2.848 5.522 -21.680 1.00 98.50 518 VAL A C 1
ATOM 3934 O O . VAL A 1 518 ? 2.815 5.029 -22.806 1.00 98.50 518 VAL A O 1
ATOM 3937 N N . ARG A 1 519 ? 3.496 6.644 -21.391 1.00 98.44 519 ARG A N 1
ATOM 3938 C CA . ARG A 1 519 ? 4.288 7.419 -22.330 1.00 98.44 519 ARG A CA 1
ATOM 3939 C C . ARG A 1 519 ? 5.724 7.495 -21.839 1.00 98.44 519 ARG A C 1
ATOM 3941 O O . ARG A 1 519 ? 5.985 7.682 -20.646 1.00 98.44 519 ARG A O 1
ATOM 3948 N N . GLN A 1 520 ? 6.657 7.317 -22.763 1.00 98.12 520 GLN A N 1
ATOM 3949 C CA . GLN A 1 520 ? 8.078 7.370 -22.471 1.00 98.12 520 GLN A CA 1
ATOM 3950 C C . GLN A 1 520 ? 8.484 8.812 -22.132 1.00 98.12 520 GLN A C 1
ATOM 3952 O O . GLN A 1 520 ? 8.078 9.756 -22.805 1.00 98.12 520 GLN A O 1
ATOM 3957 N N . ARG A 1 521 ? 9.264 8.993 -21.069 1.00 97.69 521 ARG A N 1
ATOM 3958 C CA . ARG A 1 521 ? 9.710 10.304 -20.565 1.00 97.69 521 ARG A CA 1
ATOM 3959 C C . ARG A 1 521 ? 10.905 10.830 -21.345 1.00 97.69 521 ARG A C 1
ATOM 3961 O O . ARG A 1 521 ? 11.646 10.034 -21.918 1.00 97.69 521 ARG A O 1
ATOM 3968 N N . ASP A 1 522 ? 11.126 12.136 -21.340 1.00 97.69 522 ASP A N 1
ATOM 3969 C CA . ASP A 1 522 ? 12.361 12.704 -21.887 1.00 97.69 522 ASP A CA 1
ATOM 3970 C C . ASP A 1 522 ? 13.596 12.291 -21.073 1.00 97.69 522 ASP A C 1
ATOM 3972 O O . ASP A 1 522 ? 13.503 11.864 -19.919 1.00 97.69 522 ASP A O 1
ATOM 3976 N N . PHE A 1 523 ? 14.765 12.344 -21.716 1.00 96.50 523 PHE A N 1
ATOM 3977 C CA . PHE A 1 523 ? 16.012 11.816 -21.155 1.00 96.50 523 PHE A CA 1
ATOM 3978 C C . PHE A 1 523 ? 16.512 12.594 -19.935 1.00 96.50 523 PHE A C 1
ATOM 3980 O O . PHE A 1 523 ? 17.208 12.010 -19.104 1.00 96.50 523 PHE A O 1
ATOM 3987 N N . ASP A 1 524 ? 16.108 13.860 -19.800 1.00 95.50 524 ASP A N 1
ATOM 3988 C CA . ASP A 1 524 ? 16.359 14.702 -18.627 1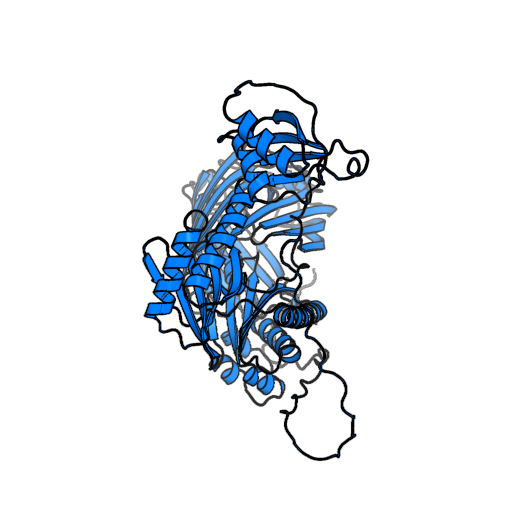.00 95.50 524 ASP A CA 1
ATOM 3989 C C . ASP A 1 524 ? 15.638 14.205 -17.359 1.00 95.50 524 ASP A C 1
ATOM 3991 O O . ASP A 1 524 ? 15.971 14.615 -16.250 1.00 95.50 524 ASP A O 1
ATOM 3995 N N . GLN A 1 525 ? 14.672 13.286 -17.500 1.00 96.81 525 GLN A N 1
ATOM 3996 C CA . GLN A 1 525 ? 13.877 12.733 -16.405 1.00 96.81 525 GLN A CA 1
ATOM 3997 C C . GLN A 1 525 ? 13.180 13.811 -15.559 1.00 96.81 525 GLN A C 1
ATOM 3999 O O . GLN A 1 525 ? 13.009 13.642 -14.343 1.00 96.81 525 GLN A O 1
ATOM 4004 N N . LEU A 1 526 ? 12.743 14.901 -16.190 1.00 96.56 526 LEU A N 1
ATOM 4005 C CA . LEU A 1 526 ? 11.905 15.923 -15.566 1.00 96.56 526 LEU A CA 1
ATOM 4006 C C . LEU A 1 526 ? 10.426 15.641 -15.873 1.00 96.56 526 LEU A C 1
ATOM 4008 O O . LEU A 1 526 ? 9.960 14.522 -15.661 1.00 96.56 526 LEU A O 1
ATOM 4012 N N . LEU A 1 527 ? 9.651 16.628 -16.314 1.00 96.69 527 LEU A N 1
ATOM 4013 C CA . LEU A 1 527 ? 8.201 16.479 -16.507 1.00 96.69 527 LEU A CA 1
ATOM 4014 C C . LEU A 1 527 ? 7.797 16.202 -17.962 1.00 96.69 527 LEU A C 1
ATOM 4016 O O . LEU A 1 527 ? 6.624 15.946 -18.226 1.00 96.69 527 LEU A O 1
ATOM 4020 N N . SER A 1 528 ? 8.748 16.252 -18.893 1.00 97.12 528 SER A N 1
ATOM 4021 C CA . SER A 1 528 ? 8.492 16.153 -20.330 1.00 97.12 528 SER A CA 1
ATOM 4022 C C . SER A 1 528 ? 8.466 14.703 -20.828 1.00 97.12 528 SER A C 1
ATOM 4024 O O . SER A 1 528 ? 8.971 13.776 -20.181 1.00 97.12 528 SER A O 1
ATOM 4026 N N . PHE A 1 529 ? 7.843 14.499 -21.991 1.00 97.94 529 PHE A N 1
ATOM 4027 C CA . PHE A 1 529 ? 7.593 13.185 -22.574 1.00 97.94 529 PHE A CA 1
ATOM 4028 C C . PHE A 1 529 ? 7.972 13.131 -24.052 1.00 97.94 529 PHE A C 1
ATOM 4030 O O . PHE A 1 529 ? 7.684 14.046 -24.822 1.00 97.94 529 PHE A O 1
ATOM 4037 N N . ARG A 1 530 ? 8.494 11.973 -24.454 1.00 96.31 530 ARG A N 1
ATOM 4038 C CA . ARG A 1 530 ? 8.848 11.624 -25.830 1.00 96.31 530 ARG A CA 1
ATOM 4039 C C . ARG A 1 530 ? 7.614 11.251 -26.637 1.00 96.31 530 ARG A C 1
ATOM 4041 O O . ARG A 1 530 ? 6.548 10.958 -26.093 1.00 96.31 530 ARG A O 1
ATOM 4048 N N . ASP A 1 531 ? 7.769 11.186 -27.951 1.00 95.88 531 ASP A N 1
ATOM 4049 C CA . ASP A 1 531 ? 6.740 10.687 -28.869 1.00 95.88 531 ASP A CA 1
ATOM 4050 C C . ASP A 1 531 ? 6.745 9.149 -28.954 1.00 95.88 531 ASP A C 1
ATOM 4052 O O . ASP A 1 531 ? 7.019 8.542 -29.986 1.00 95.88 531 ASP A O 1
ATOM 4056 N N . TYR A 1 532 ? 6.545 8.498 -27.808 1.00 97.50 532 TYR A N 1
ATOM 4057 C CA . TYR A 1 532 ? 6.309 7.060 -27.734 1.00 97.50 532 TYR A CA 1
ATOM 4058 C C . TYR A 1 532 ? 5.363 6.753 -26.581 1.00 97.50 532 TYR A C 1
ATOM 4060 O O . TYR A 1 532 ? 5.701 6.979 -25.416 1.00 97.50 532 TYR A O 1
ATOM 4068 N N . ASP A 1 533 ? 4.207 6.189 -26.902 1.00 97.94 533 ASP A N 1
ATOM 4069 C CA . ASP A 1 533 ? 3.261 5.647 -25.940 1.00 97.94 533 ASP A CA 1
ATOM 4070 C C . ASP A 1 533 ? 2.883 4.197 -26.271 1.00 97.94 533 ASP A C 1
ATOM 4072 O O . ASP A 1 533 ? 3.072 3.677 -27.384 1.00 97.94 533 ASP A O 1
ATOM 4076 N N . THR A 1 534 ? 2.406 3.498 -25.248 1.00 98.12 534 THR A N 1
ATOM 4077 C CA . THR A 1 534 ? 1.995 2.104 -25.353 1.00 98.12 534 THR A CA 1
ATOM 4078 C C . THR A 1 534 ? 1.016 1.736 -24.246 1.00 98.12 534 THR A C 1
ATOM 4080 O O . THR A 1 534 ? 0.923 2.398 -23.213 1.00 98.12 534 THR A O 1
ATOM 4083 N N . VAL A 1 535 ? 0.314 0.627 -24.462 1.00 98.25 535 VAL A N 1
ATOM 4084 C CA . VAL A 1 535 ? -0.497 -0.035 -23.443 1.00 98.25 535 VAL A CA 1
ATOM 4085 C C . VAL A 1 535 ? 0.212 -1.317 -23.025 1.00 98.25 535 VAL A C 1
ATOM 4087 O O . VAL A 1 535 ? 0.544 -2.155 -23.869 1.00 98.25 535 VAL A O 1
ATOM 4090 N N . GLU A 1 536 ? 0.427 -1.457 -21.724 1.00 97.81 536 GLU A N 1
ATOM 4091 C CA . GLU A 1 536 ? 0.979 -2.629 -21.048 1.00 97.81 536 GLU A CA 1
ATOM 4092 C C . GLU A 1 536 ? -0.113 -3.240 -20.165 1.00 97.81 536 GLU A C 1
ATOM 4094 O O . GLU A 1 536 ? -0.930 -2.524 -19.589 1.00 97.81 536 GLU A O 1
ATOM 4099 N N . GLY A 1 537 ? -0.190 -4.565 -20.087 1.00 98.12 537 GLY A N 1
ATOM 4100 C CA . GLY A 1 537 ? -1.233 -5.204 -19.291 1.00 98.12 537 GLY A CA 1
ATOM 4101 C C . GLY A 1 537 ? -1.032 -6.698 -19.147 1.00 98.12 537 GLY A C 1
ATOM 4102 O O . GLY A 1 537 ? -0.604 -7.358 -20.095 1.00 98.12 537 GLY A O 1
ATOM 4103 N N . HIS A 1 538 ? -1.326 -7.215 -17.956 1.00 98.56 538 HIS A N 1
ATOM 4104 C CA . HIS A 1 538 ? -0.993 -8.578 -17.558 1.00 98.56 538 HIS A CA 1
ATOM 4105 C C . HIS A 1 538 ? -2.094 -9.197 -16.701 1.00 98.56 538 HIS A C 1
ATOM 4107 O O . HIS A 1 538 ? -2.572 -8.571 -15.758 1.00 98.56 538 HIS A O 1
ATOM 4113 N N . ALA A 1 539 ? -2.430 -10.455 -16.973 1.00 98.62 539 ALA A N 1
ATOM 4114 C CA . ALA A 1 539 ? -3.061 -11.332 -15.993 1.00 98.62 539 ALA A CA 1
ATOM 4115 C C . ALA A 1 539 ? -1.963 -11.955 -15.125 1.00 98.62 539 ALA A C 1
ATOM 4117 O O . ALA A 1 539 ? -0.926 -12.372 -15.643 1.00 98.62 539 ALA A O 1
ATOM 4118 N N . SER A 1 540 ? -2.172 -11.990 -13.814 1.00 98.44 540 SER A N 1
ATOM 4119 C CA . SER A 1 540 ? -1.158 -12.375 -12.836 1.00 98.44 540 SER A CA 1
ATOM 4120 C C . SER A 1 540 ? -1.666 -13.473 -11.910 1.00 98.44 540 SER A C 1
ATOM 4122 O O . SER A 1 540 ? -2.802 -13.412 -11.448 1.00 98.44 540 SER A O 1
ATOM 4124 N N . ILE A 1 541 ? -0.819 -14.451 -11.608 1.00 98.38 541 ILE A N 1
ATOM 4125 C CA . ILE A 1 541 ? -1.047 -15.458 -10.569 1.00 98.38 541 ILE A CA 1
ATOM 4126 C C . ILE A 1 541 ? 0.104 -15.361 -9.578 1.00 98.38 541 ILE A C 1
ATOM 4128 O O . ILE A 1 541 ? 1.266 -15.341 -9.978 1.00 98.38 541 ILE A O 1
ATOM 4132 N N . TYR A 1 542 ? -0.230 -15.334 -8.297 1.00 97.56 542 TYR A N 1
ATOM 4133 C CA . TYR A 1 542 ? 0.707 -15.346 -7.185 1.00 97.56 542 TYR A CA 1
ATOM 4134 C C . TYR A 1 542 ? 0.465 -16.618 -6.387 1.00 97.56 542 TYR A C 1
ATOM 4136 O O . TYR A 1 542 ? -0.674 -16.884 -6.007 1.00 97.56 542 TYR A O 1
ATOM 4144 N N . TYR A 1 543 ? 1.506 -17.409 -6.149 1.00 95.56 543 TYR A N 1
ATOM 4145 C CA . TYR A 1 543 ? 1.380 -18.696 -5.480 1.00 95.56 543 TYR A CA 1
ATOM 4146 C C . TYR A 1 543 ? 2.466 -18.893 -4.427 1.00 95.56 543 TYR A C 1
ATOM 4148 O O . TYR A 1 543 ? 3.660 -18.913 -4.737 1.00 95.56 543 TYR A O 1
ATOM 4156 N N . ARG A 1 544 ? 2.036 -19.065 -3.175 1.00 93.12 544 ARG A N 1
ATOM 4157 C CA . ARG A 1 544 ? 2.884 -19.501 -2.066 1.00 93.12 544 ARG A CA 1
ATOM 4158 C C . ARG A 1 544 ? 2.930 -21.021 -2.036 1.00 93.12 544 ARG A C 1
ATOM 4160 O O . ARG A 1 544 ? 1.924 -21.680 -1.778 1.00 93.12 544 ARG A O 1
ATOM 4167 N N . LEU A 1 545 ? 4.102 -21.568 -2.326 1.00 90.25 545 LEU A N 1
ATOM 4168 C CA . LEU A 1 545 ? 4.328 -23.005 -2.292 1.00 90.25 545 LEU A CA 1
ATOM 4169 C C . LEU A 1 545 ? 4.408 -23.461 -0.829 1.00 90.25 545 LEU A C 1
ATOM 4171 O O . LEU A 1 545 ? 5.035 -22.786 -0.014 1.00 90.25 545 LEU A O 1
ATOM 4175 N N . PRO A 1 546 ? 3.827 -24.621 -0.482 1.00 86.81 546 PRO A N 1
ATOM 4176 C CA . PRO A 1 546 ? 3.785 -25.106 0.900 1.00 86.81 546 PRO A CA 1
ATOM 4177 C C . PRO A 1 546 ? 5.135 -25.653 1.395 1.00 86.81 546 PRO A C 1
ATOM 4179 O O . PRO A 1 546 ? 5.217 -26.211 2.483 1.00 86.81 546 PRO A O 1
ATOM 4182 N N . PHE A 1 547 ? 6.190 -25.552 0.586 1.00 86.31 547 PHE A N 1
ATOM 4183 C CA . PHE A 1 547 ? 7.513 -26.078 0.881 1.00 86.31 547 PHE A CA 1
ATOM 4184 C C . PHE A 1 547 ? 8.588 -25.029 0.591 1.00 86.31 547 PHE A C 1
ATOM 4186 O O . PHE A 1 547 ? 8.487 -24.251 -0.360 1.00 86.31 547 PHE A O 1
ATOM 4193 N N . TYR A 1 548 ? 9.651 -25.059 1.394 1.00 85.00 548 TYR A N 1
ATOM 4194 C CA . TYR A 1 548 ? 10.863 -24.248 1.231 1.00 85.00 548 TYR A CA 1
ATOM 4195 C C . TYR A 1 548 ? 10.653 -22.723 1.174 1.00 85.00 548 TYR A C 1
ATOM 4197 O O . TYR A 1 548 ? 11.534 -22.031 0.661 1.00 85.00 548 TYR A O 1
ATOM 4205 N N . ASP A 1 549 ? 9.530 -22.202 1.679 1.00 87.62 549 ASP A N 1
ATOM 4206 C CA . ASP A 1 549 ? 9.212 -20.763 1.716 1.00 87.62 549 ASP A CA 1
ATOM 4207 C C . ASP A 1 549 ? 9.318 -20.096 0.337 1.00 87.62 549 ASP A C 1
ATOM 4209 O O . ASP A 1 549 ? 9.811 -18.971 0.179 1.00 87.62 549 ASP A O 1
ATOM 4213 N N . LEU A 1 550 ? 8.909 -20.850 -0.689 1.00 92.38 550 LEU A N 1
ATOM 4214 C CA . LEU A 1 550 ? 8.962 -20.424 -2.076 1.00 92.38 550 LEU A CA 1
ATOM 4215 C C . LEU A 1 550 ? 7.698 -19.657 -2.464 1.00 92.38 550 LEU A C 1
ATOM 4217 O O . LEU A 1 550 ? 6.567 -20.056 -2.186 1.00 92.38 550 LEU A O 1
ATOM 4221 N N . PHE A 1 551 ? 7.908 -18.579 -3.202 1.00 94.75 551 PHE A N 1
ATOM 4222 C CA . PHE A 1 551 ? 6.872 -17.736 -3.763 1.00 94.75 551 PHE A CA 1
ATOM 4223 C C . PHE A 1 551 ? 7.063 -17.623 -5.269 1.00 94.75 551 PHE A C 1
ATOM 4225 O O . PHE A 1 551 ? 8.139 -17.253 -5.736 1.00 94.75 551 PHE A O 1
ATOM 4232 N N . THR A 1 552 ? 6.019 -17.953 -6.025 1.00 96.88 552 THR A N 1
ATOM 4233 C CA . THR A 1 552 ? 6.019 -17.906 -7.488 1.00 96.88 552 THR A CA 1
ATOM 4234 C C . THR A 1 552 ? 5.025 -16.872 -7.988 1.00 96.88 552 THR A C 1
ATOM 4236 O O . THR A 1 552 ? 3.899 -16.796 -7.498 1.00 96.88 552 THR A O 1
ATOM 4239 N N . GLN A 1 553 ? 5.422 -16.111 -9.000 1.00 97.81 553 GLN A N 1
ATOM 4240 C CA . GLN A 1 553 ? 4.571 -15.168 -9.709 1.00 97.81 553 GLN A CA 1
ATOM 4241 C C . GLN A 1 553 ? 4.613 -15.490 -11.199 1.00 97.81 553 GLN A C 1
ATOM 4243 O O . GLN A 1 553 ? 5.679 -15.707 -11.775 1.00 97.81 553 GLN A O 1
ATOM 4248 N N . LEU A 1 554 ? 3.448 -15.512 -11.830 1.00 98.31 554 LEU A N 1
ATOM 4249 C CA . LEU A 1 554 ? 3.301 -15.655 -13.270 1.00 98.31 554 LEU A CA 1
ATOM 4250 C C . LEU A 1 554 ? 2.542 -14.443 -13.788 1.00 98.31 554 LEU A C 1
ATOM 4252 O O . LEU A 1 554 ? 1.441 -14.178 -13.322 1.00 98.31 554 LEU A O 1
ATOM 4256 N N . HIS A 1 555 ? 3.099 -13.742 -14.769 1.00 98.25 555 HIS A N 1
ATOM 4257 C CA . HIS A 1 555 ? 2.447 -12.618 -15.437 1.00 98.25 555 HIS A CA 1
ATOM 4258 C C . HIS A 1 555 ? 2.351 -12.914 -16.927 1.00 98.25 555 HIS A C 1
ATOM 4260 O O . HIS A 1 555 ? 3.380 -13.134 -17.551 1.00 98.25 555 HIS A O 1
ATOM 4266 N N . VAL A 1 556 ? 1.151 -12.910 -17.503 1.00 98.62 556 VAL A N 1
ATOM 4267 C CA . VAL A 1 556 ? 0.917 -13.199 -18.927 1.00 98.62 556 VAL A CA 1
ATOM 4268 C C . VAL A 1 556 ? 0.210 -12.019 -19.567 1.00 98.62 556 VAL A C 1
ATOM 4270 O O . VAL A 1 556 ? -0.838 -11.588 -19.084 1.00 98.62 556 VAL A O 1
ATOM 4273 N N . GLY A 1 557 ? 0.760 -11.486 -20.654 1.00 98.31 557 GLY A N 1
ATOM 4274 C CA . GLY A 1 557 ? 0.167 -10.313 -21.277 1.00 98.31 557 GLY A CA 1
ATOM 4275 C C . GLY A 1 557 ? 1.042 -9.613 -22.301 1.00 98.31 557 GLY A C 1
ATOM 4276 O O . GLY A 1 557 ? 1.827 -10.246 -23.009 1.00 98.31 557 GLY A O 1
ATOM 4277 N N . ARG A 1 558 ? 0.835 -8.301 -22.416 1.00 98.31 558 ARG A N 1
ATOM 4278 C CA . ARG A 1 558 ? 1.520 -7.412 -23.356 1.00 98.31 558 ARG A CA 1
ATOM 4279 C C . ARG A 1 558 ? 2.491 -6.511 -22.605 1.00 98.31 558 ARG A C 1
ATOM 4281 O O . ARG A 1 558 ? 2.092 -5.846 -21.655 1.00 98.31 558 ARG A O 1
ATOM 4288 N N . TYR A 1 559 ? 3.714 -6.431 -23.110 1.00 97.94 559 TYR A N 1
ATOM 4289 C CA . TYR A 1 559 ? 4.834 -5.688 -22.540 1.00 97.94 559 TYR A CA 1
ATOM 4290 C C . TYR A 1 559 ? 5.043 -4.335 -23.239 1.00 97.94 559 TYR A C 1
ATOM 4292 O O . TYR A 1 559 ? 4.391 -4.003 -24.235 1.00 97.94 559 TYR A O 1
ATOM 4300 N N . LEU A 1 560 ? 5.972 -3.532 -22.713 1.00 97.62 560 LEU A N 1
ATOM 4301 C CA . LEU A 1 560 ? 6.235 -2.163 -23.167 1.00 97.62 560 LEU A CA 1
ATOM 4302 C C . LEU A 1 560 ? 6.628 -2.069 -24.646 1.00 97.62 560 LEU A C 1
ATOM 4304 O O . LEU A 1 560 ? 6.199 -1.138 -25.333 1.00 97.62 560 LEU A O 1
ATOM 4308 N N . ALA A 1 561 ? 7.405 -3.028 -25.158 1.00 96.62 561 ALA A N 1
ATOM 4309 C CA . ALA A 1 561 ? 7.814 -3.074 -26.564 1.00 96.62 561 ALA A CA 1
ATOM 4310 C C . ALA A 1 561 ? 6.707 -3.608 -27.496 1.00 96.62 561 ALA A C 1
ATOM 4312 O O . ALA A 1 561 ? 6.950 -3.849 -28.676 1.00 96.62 561 ALA A O 1
ATOM 4313 N N . LYS A 1 562 ? 5.467 -3.719 -26.987 1.00 97.06 562 LYS A N 1
ATOM 4314 C CA . LYS A 1 562 ? 4.258 -4.188 -27.688 1.00 97.06 562 LYS A CA 1
ATOM 4315 C C . LYS A 1 562 ? 4.260 -5.689 -27.994 1.00 97.06 562 LYS A C 1
ATOM 4317 O O . LYS A 1 562 ? 3.317 -6.179 -28.616 1.00 97.06 562 LYS A O 1
ATOM 4322 N N . ASP A 1 563 ? 5.262 -6.411 -27.509 1.00 97.00 563 ASP A N 1
ATOM 4323 C CA . ASP A 1 563 ? 5.361 -7.861 -27.545 1.00 97.00 563 ASP A CA 1
ATOM 4324 C C . ASP A 1 563 ? 4.442 -8.525 -26.512 1.00 97.00 563 ASP A C 1
ATOM 4326 O O . ASP A 1 563 ? 4.030 -7.920 -25.520 1.00 97.00 563 ASP A O 1
ATOM 4330 N N . LYS A 1 564 ? 4.074 -9.780 -26.778 1.00 98.06 564 LYS A N 1
ATOM 4331 C CA . LYS A 1 564 ? 3.194 -10.590 -25.931 1.00 98.06 564 LYS A CA 1
ATOM 4332 C C . LYS A 1 564 ? 3.954 -11.791 -25.403 1.00 98.06 564 LYS A C 1
ATOM 4334 O O . LYS A 1 564 ? 4.671 -12.442 -26.160 1.00 98.06 564 LYS A O 1
ATOM 4339 N N . GLY A 1 565 ? 3.771 -12.112 -24.132 1.00 97.69 565 GLY A N 1
ATOM 4340 C CA . GLY A 1 565 ? 4.527 -13.186 -23.506 1.00 97.69 565 GLY A CA 1
ATOM 4341 C C . GLY A 1 565 ? 4.131 -13.482 -22.073 1.00 97.69 565 GLY A C 1
ATOM 4342 O O . GLY A 1 565 ? 3.048 -13.099 -21.626 1.00 97.69 565 GLY A O 1
ATOM 4343 N N . ALA A 1 566 ? 5.035 -14.159 -21.373 1.00 98.12 566 ALA A N 1
ATOM 4344 C CA . ALA A 1 566 ? 4.888 -14.519 -19.978 1.00 98.12 566 ALA A CA 1
ATOM 4345 C C . ALA A 1 566 ? 6.193 -14.325 -19.194 1.00 98.12 566 ALA A C 1
ATOM 4347 O O . ALA A 1 566 ? 7.267 -14.715 -19.656 1.00 98.12 566 ALA A O 1
ATOM 4348 N N . THR A 1 567 ? 6.085 -13.775 -17.985 1.00 98.19 567 THR A N 1
ATOM 4349 C CA . THR A 1 567 ? 7.162 -13.671 -16.996 1.00 98.19 567 THR A CA 1
ATOM 4350 C C . THR A 1 567 ? 6.885 -14.645 -15.869 1.00 98.19 567 THR A C 1
ATOM 4352 O O . THR A 1 567 ? 5.815 -14.588 -15.266 1.00 98.19 567 THR A O 1
ATOM 4355 N N . ILE A 1 568 ? 7.862 -15.491 -15.562 1.00 98.06 568 ILE A N 1
ATOM 4356 C CA . ILE A 1 568 ? 7.873 -16.350 -14.380 1.00 98.06 568 ILE A CA 1
ATOM 4357 C C . ILE A 1 568 ? 8.908 -15.782 -13.417 1.00 98.06 568 ILE A C 1
ATOM 4359 O O . ILE A 1 568 ? 10.054 -15.567 -13.810 1.00 98.06 568 ILE A O 1
ATOM 4363 N N . ASP A 1 569 ? 8.504 -15.554 -12.176 1.00 97.50 569 ASP A N 1
ATOM 4364 C CA . ASP A 1 569 ? 9.350 -15.115 -11.070 1.00 97.50 569 ASP A CA 1
ATOM 4365 C C . ASP A 1 569 ? 9.226 -16.132 -9.933 1.00 97.50 569 ASP A C 1
ATOM 4367 O O . ASP A 1 569 ? 8.118 -16.506 -9.555 1.00 97.50 569 ASP A O 1
ATOM 4371 N N . ILE A 1 570 ? 10.354 -16.617 -9.423 1.00 97.38 570 ILE A N 1
ATOM 4372 C CA . ILE A 1 570 ? 10.416 -17.530 -8.285 1.00 97.38 570 ILE A CA 1
ATOM 4373 C C . ILE A 1 570 ? 11.369 -16.931 -7.266 1.00 97.38 570 ILE A C 1
ATOM 4375 O O . ILE A 1 570 ? 12.533 -16.667 -7.568 1.00 97.38 570 ILE A O 1
ATOM 4379 N N . SER A 1 571 ? 10.902 -16.792 -6.033 1.00 96.38 571 SER A N 1
ATOM 4380 C CA . SER A 1 571 ? 11.696 -16.277 -4.929 1.00 96.38 571 SER A CA 1
ATOM 4381 C C . SER A 1 571 ? 11.549 -17.109 -3.669 1.00 96.38 571 SER A C 1
ATOM 4383 O O . SER A 1 571 ? 10.571 -17.824 -3.485 1.00 96.38 571 SER A O 1
ATOM 4385 N N . ARG A 1 572 ? 12.553 -17.023 -2.801 1.00 93.81 572 ARG A N 1
ATOM 4386 C CA . ARG A 1 572 ? 12.559 -17.610 -1.466 1.00 93.81 572 ARG A CA 1
ATOM 4387 C C . ARG A 1 572 ? 12.803 -16.518 -0.444 1.00 93.81 572 ARG A C 1
ATOM 4389 O O . ARG A 1 572 ? 13.709 -15.703 -0.640 1.00 93.81 572 ARG A O 1
ATOM 4396 N N . ARG A 1 573 ? 12.048 -16.530 0.652 1.00 90.00 573 ARG A N 1
ATOM 4397 C CA . ARG A 1 573 ? 12.333 -15.728 1.848 1.00 90.00 573 ARG A CA 1
ATOM 4398 C C . ARG A 1 573 ? 12.882 -16.652 2.934 1.00 90.00 573 ARG A C 1
ATOM 4400 O O . ARG A 1 573 ? 12.304 -17.690 3.202 1.00 90.00 573 ARG A O 1
ATOM 4407 N N . PHE A 1 574 ? 14.021 -16.292 3.511 1.00 89.00 574 PHE A N 1
ATOM 4408 C CA . PHE A 1 574 ? 14.638 -17.014 4.625 1.00 89.00 574 PHE A CA 1
ATOM 4409 C C . PHE A 1 574 ? 14.190 -16.405 5.959 1.00 89.00 574 PHE A C 1
ATOM 4411 O O . PHE A 1 574 ? 13.823 -15.229 5.995 1.00 89.00 574 PHE A O 1
ATOM 4418 N N . ASP A 1 575 ? 14.326 -17.144 7.062 1.00 83.00 575 ASP A N 1
ATOM 4419 C CA . ASP A 1 575 ? 13.986 -16.680 8.423 1.00 83.00 575 ASP A CA 1
ATOM 4420 C C . ASP A 1 575 ? 14.724 -15.394 8.828 1.00 83.00 575 ASP A C 1
ATOM 4422 O O . ASP A 1 575 ? 14.190 -14.526 9.524 1.00 83.00 575 ASP A O 1
ATOM 4426 N N . SER A 1 576 ? 15.941 -15.206 8.304 1.00 84.75 576 SER A N 1
ATOM 4427 C CA . SER A 1 576 ? 16.718 -13.966 8.447 1.00 84.75 576 SER A CA 1
ATOM 4428 C C . SER A 1 576 ? 16.029 -12.736 7.836 1.00 84.75 576 SER A C 1
ATOM 4430 O O . SER A 1 576 ? 16.461 -11.607 8.051 1.00 84.75 576 SER A O 1
ATOM 4432 N N . GLY A 1 577 ? 14.965 -12.930 7.055 1.00 85.12 577 GLY A N 1
ATOM 4433 C CA . GLY A 1 577 ? 14.283 -11.913 6.262 1.00 85.12 577 GLY A CA 1
ATOM 4434 C C . GLY A 1 577 ? 14.967 -11.616 4.929 1.00 85.12 577 GLY A C 1
ATOM 4435 O O . GLY A 1 577 ? 14.437 -10.830 4.141 1.00 85.12 577 GLY A O 1
ATOM 4436 N N . ILE A 1 578 ? 16.121 -12.235 4.649 1.00 90.94 578 ILE A N 1
ATOM 4437 C CA . ILE A 1 578 ? 16.734 -12.175 3.322 1.00 90.94 578 ILE A CA 1
ATOM 4438 C C . ILE A 1 578 ? 15.766 -12.815 2.330 1.00 90.94 578 ILE A C 1
ATOM 4440 O O . ILE A 1 578 ? 15.202 -13.874 2.597 1.00 90.94 578 ILE A O 1
ATOM 4444 N N . SER A 1 579 ? 15.578 -12.187 1.174 1.00 92.62 579 SER A N 1
ATOM 4445 C CA . SER A 1 579 ? 14.885 -12.820 0.051 1.00 92.62 579 SER A CA 1
ATOM 4446 C C . SER A 1 579 ? 15.787 -12.874 -1.164 1.00 92.62 579 SER A C 1
ATOM 4448 O O . SER A 1 579 ? 16.548 -11.941 -1.404 1.00 92.62 579 SER A O 1
ATOM 4450 N N . PHE A 1 580 ? 15.706 -13.963 -1.917 1.00 96.00 580 PHE A N 1
ATOM 4451 C CA . PHE A 1 580 ? 16.413 -14.156 -3.177 1.00 96.00 580 PHE A CA 1
ATOM 4452 C C . PHE A 1 580 ? 15.413 -14.600 -4.235 1.00 96.00 580 PHE A C 1
ATOM 4454 O O . PHE A 1 580 ? 14.601 -15.479 -3.959 1.00 96.00 580 PHE A O 1
ATOM 4461 N N . GLY A 1 581 ? 15.466 -14.012 -5.426 1.00 96.44 581 GLY A N 1
ATOM 4462 C CA . GLY A 1 581 ? 14.560 -14.344 -6.517 1.00 96.44 581 GLY A CA 1
ATOM 4463 C C . GLY A 1 581 ? 15.242 -14.420 -7.870 1.00 96.44 581 GLY A C 1
ATOM 4464 O O . GLY A 1 581 ? 16.290 -13.815 -8.098 1.00 96.44 581 GLY A O 1
ATOM 4465 N N . LEU A 1 582 ? 14.627 -15.192 -8.757 1.00 97.06 582 LEU A N 1
ATOM 4466 C CA . LEU A 1 582 ? 15.007 -15.421 -10.142 1.00 97.06 582 LEU A CA 1
ATOM 4467 C C . LEU A 1 582 ? 13.787 -15.155 -11.011 1.00 97.06 582 LEU A C 1
ATOM 4469 O O . LEU A 1 582 ? 12.690 -15.584 -10.667 1.00 97.06 582 LEU A O 1
ATOM 4473 N N . PHE A 1 583 ? 13.978 -14.527 -12.165 1.00 96.50 583 PHE A N 1
ATOM 4474 C CA . PHE A 1 583 ? 12.896 -14.376 -13.130 1.00 96.50 583 PHE A CA 1
ATOM 4475 C C . PHE A 1 583 ? 13.367 -14.650 -14.558 1.00 96.50 583 PHE A C 1
ATOM 4477 O O . PHE A 1 583 ? 14.545 -14.478 -14.893 1.00 96.50 583 PHE A O 1
ATOM 4484 N N . ALA A 1 584 ? 12.419 -15.049 -15.402 1.00 96.31 584 ALA A N 1
ATOM 4485 C CA . ALA A 1 584 ? 12.592 -15.187 -16.840 1.00 96.31 584 ALA A CA 1
ATOM 4486 C C . ALA A 1 584 ? 11.321 -14.740 -17.576 1.00 96.31 584 ALA A C 1
ATOM 4488 O O . ALA A 1 584 ? 10.214 -15.084 -17.161 1.00 96.31 584 ALA A O 1
ATOM 4489 N N . THR A 1 585 ? 11.478 -14.008 -18.679 1.00 96.62 585 THR A N 1
ATOM 4490 C CA . THR A 1 585 ? 10.372 -13.523 -19.513 1.00 96.62 585 THR A CA 1
ATOM 4491 C C . THR A 1 585 ? 10.523 -13.992 -20.948 1.00 96.62 585 THR A C 1
ATOM 4493 O O . THR A 1 585 ? 11.454 -13.580 -21.638 1.00 96.62 585 THR A O 1
ATOM 4496 N N . PHE A 1 586 ? 9.563 -14.784 -21.416 1.00 95.44 586 PHE A N 1
ATOM 4497 C CA . PHE A 1 586 ? 9.504 -15.303 -22.780 1.00 95.44 586 PHE A CA 1
ATOM 4498 C C . PHE A 1 586 ? 8.397 -14.600 -23.549 1.00 95.44 586 PHE A C 1
ATOM 4500 O O . PHE A 1 586 ? 7.262 -14.549 -23.076 1.00 95.44 586 PHE A O 1
ATOM 4507 N N . THR A 1 587 ? 8.702 -14.078 -24.733 1.00 95.94 587 THR A N 1
ATOM 4508 C CA . THR A 1 587 ? 7.727 -13.360 -25.563 1.00 95.94 587 THR A CA 1
ATOM 4509 C C . THR A 1 587 ? 7.726 -13.880 -26.995 1.00 95.94 587 THR A C 1
ATOM 4511 O O . THR A 1 587 ? 8.508 -14.755 -27.358 1.00 95.94 587 THR A O 1
ATOM 4514 N N . ASN A 1 588 ? 6.808 -13.377 -27.817 1.00 93.88 588 ASN A N 1
ATOM 4515 C CA . ASN A 1 588 ? 6.685 -13.738 -29.228 1.00 93.88 588 ASN A CA 1
ATOM 4516 C C . ASN A 1 588 ? 7.773 -13.123 -30.131 1.00 93.88 588 ASN A C 1
ATOM 4518 O O . ASN A 1 588 ? 7.686 -13.245 -31.352 1.00 93.88 588 ASN A O 1
ATOM 4522 N N . VAL A 1 589 ? 8.754 -12.428 -29.554 1.00 92.19 589 VAL A N 1
ATOM 4523 C CA . VAL A 1 589 ? 9.893 -11.847 -30.270 1.00 92.19 589 VAL A CA 1
ATOM 4524 C C . VAL A 1 589 ? 10.843 -12.968 -30.696 1.00 92.19 589 VAL A C 1
ATOM 4526 O O . VAL A 1 589 ? 11.154 -13.863 -29.910 1.00 92.19 589 VAL A O 1
ATOM 4529 N N . SER A 1 590 ? 11.312 -12.930 -31.945 1.00 87.50 590 SER A N 1
ATOM 4530 C CA . SER A 1 590 ? 12.271 -13.919 -32.440 1.00 87.50 590 SER A CA 1
ATOM 4531 C C . SER A 1 590 ? 13.624 -13.774 -31.733 1.00 87.50 590 SER A C 1
ATOM 4533 O O . SER A 1 590 ? 14.008 -12.679 -31.328 1.00 87.50 590 SER A O 1
ATOM 4535 N N . ALA A 1 591 ? 14.399 -14.857 -31.624 1.00 85.44 591 ALA A N 1
ATOM 4536 C CA . ALA A 1 591 ? 15.741 -14.775 -31.037 1.00 85.44 591 ALA A CA 1
ATOM 4537 C C . ALA A 1 591 ? 16.656 -13.782 -31.788 1.00 85.44 591 ALA A C 1
ATOM 4539 O O . ALA A 1 591 ? 17.518 -13.167 -31.172 1.00 85.44 591 ALA A O 1
ATOM 4540 N N . ALA A 1 592 ? 16.444 -13.592 -33.096 1.00 82.38 592 ALA A N 1
ATOM 4541 C CA . ALA A 1 592 ? 17.178 -12.609 -33.889 1.00 82.38 592 ALA A CA 1
ATOM 4542 C C . ALA A 1 592 ? 16.802 -11.164 -33.510 1.00 82.38 592 ALA A C 1
ATOM 4544 O O . ALA A 1 592 ? 17.689 -10.334 -33.325 1.00 82.38 592 ALA A O 1
ATOM 4545 N N . ASP A 1 593 ? 15.506 -10.882 -33.336 1.00 83.81 593 ASP A N 1
ATOM 4546 C CA . ASP A 1 593 ? 15.007 -9.542 -32.993 1.00 83.81 593 ASP A CA 1
ATOM 4547 C C . ASP A 1 593 ? 15.236 -9.186 -31.517 1.00 83.81 593 ASP A C 1
ATOM 4549 O O . ASP A 1 593 ? 15.407 -8.014 -31.175 1.00 83.81 593 ASP A O 1
ATOM 4553 N N . PHE A 1 594 ? 15.268 -10.190 -30.634 1.00 80.75 594 PHE A N 1
ATOM 4554 C CA . PHE A 1 594 ? 15.612 -10.014 -29.221 1.00 80.75 594 PHE A CA 1
ATOM 4555 C C . PHE A 1 594 ? 17.087 -9.605 -29.054 1.00 80.75 594 PHE A C 1
ATOM 4557 O O . PHE A 1 594 ? 17.433 -8.820 -28.165 1.00 80.75 594 PHE A O 1
ATOM 4564 N N . GLY A 1 595 ? 17.946 -10.093 -29.954 1.00 78.06 595 GLY A N 1
ATOM 4565 C CA . GLY A 1 595 ? 19.382 -9.855 -29.971 1.00 78.06 595 GLY A CA 1
ATOM 4566 C C . GLY A 1 595 ? 20.163 -10.911 -29.187 1.00 78.06 595 GLY A C 1
ATOM 4567 O O . GLY A 1 595 ? 19.877 -12.101 -29.238 1.00 78.06 595 GLY A O 1
ATOM 4568 N N . GLU A 1 596 ? 21.214 -10.490 -28.486 1.00 71.81 596 GLU A N 1
ATOM 4569 C CA . GLU A 1 596 ? 22.001 -11.392 -27.643 1.00 71.81 596 GLU A CA 1
ATOM 4570 C C . GLU A 1 596 ? 21.155 -11.864 -26.448 1.00 71.81 596 GLU A C 1
ATOM 4572 O O . GLU A 1 596 ? 20.638 -11.054 -25.681 1.00 71.81 596 GLU A O 1
ATOM 4577 N N . GLY A 1 597 ? 20.998 -13.182 -26.308 1.00 69.38 597 GLY A N 1
ATOM 4578 C CA . GLY A 1 597 ? 20.010 -13.785 -25.412 1.00 69.38 597 GLY A CA 1
ATOM 4579 C C . GLY A 1 597 ? 18.629 -13.871 -26.067 1.00 69.38 597 GLY A C 1
ATOM 4580 O O . GLY A 1 597 ? 18.200 -12.963 -26.754 1.00 69.38 597 GLY A O 1
ATOM 4581 N N . SER A 1 598 ? 17.921 -14.984 -25.889 1.00 81.31 598 SER A N 1
ATOM 4582 C CA . SER A 1 598 ? 16.610 -15.216 -26.516 1.00 81.31 598 SER A CA 1
ATOM 4583 C C . SER A 1 598 ? 15.415 -14.791 -25.652 1.00 81.31 598 SER A C 1
ATOM 4585 O O . SER A 1 598 ? 14.276 -14.921 -26.089 1.00 81.31 598 SER A O 1
ATOM 4587 N N . PHE A 1 599 ? 15.657 -14.345 -24.416 1.00 87.75 599 PHE A N 1
ATOM 4588 C CA . PHE A 1 599 ? 14.635 -13.985 -23.431 1.00 87.75 599 PHE A CA 1
ATOM 4589 C C . PHE A 1 599 ? 15.231 -13.115 -22.309 1.00 87.75 599 PHE A C 1
ATOM 4591 O O . PHE A 1 599 ? 16.444 -13.162 -22.069 1.00 87.75 599 PHE A O 1
ATOM 4598 N N . ASP A 1 600 ? 14.396 -12.335 -21.609 1.00 89.75 600 ASP A N 1
ATOM 4599 C CA . ASP A 1 600 ? 14.847 -11.505 -20.476 1.00 89.75 600 ASP A CA 1
ATOM 4600 C C . ASP A 1 600 ? 14.993 -12.379 -19.233 1.00 89.75 600 ASP A C 1
ATOM 4602 O O . ASP A 1 600 ? 14.151 -13.239 -18.974 1.00 89.75 600 ASP A O 1
ATOM 4606 N N . LYS A 1 601 ? 16.055 -12.173 -18.456 1.00 92.75 601 LYS A N 1
ATOM 4607 C CA . LYS A 1 601 ? 16.327 -12.960 -17.249 1.00 92.75 601 LYS A CA 1
ATOM 4608 C C . LYS A 1 601 ? 17.172 -12.193 -16.255 1.00 92.75 601 LYS A C 1
ATOM 4610 O O . LYS A 1 601 ? 17.983 -11.342 -16.621 1.00 92.75 601 LYS A O 1
ATOM 4615 N N . GLY A 1 602 ? 17.047 -12.556 -14.990 1.00 92.75 602 GLY A N 1
ATOM 4616 C CA . GLY A 1 602 ? 17.880 -11.983 -13.950 1.00 92.75 602 GLY A CA 1
ATOM 4617 C C . GLY A 1 602 ? 17.613 -12.589 -12.591 1.00 92.75 602 GLY A C 1
ATOM 4618 O O . GLY A 1 602 ? 16.773 -13.473 -12.427 1.00 92.75 602 GLY A O 1
ATOM 4619 N N . PHE A 1 603 ? 18.357 -12.087 -11.619 1.00 94.56 603 PHE A N 1
ATOM 4620 C CA . PHE A 1 603 ? 18.169 -12.422 -10.221 1.00 94.56 603 PHE A CA 1
ATOM 4621 C C . PHE A 1 603 ? 18.190 -11.169 -9.364 1.00 94.56 603 PHE A C 1
ATOM 4623 O O . PHE A 1 603 ? 18.745 -10.135 -9.749 1.00 94.56 603 PHE A O 1
ATOM 4630 N N . TYR A 1 604 ? 17.595 -11.267 -8.189 1.00 94.38 604 TYR A N 1
ATOM 4631 C CA . TYR A 1 604 ? 17.583 -10.195 -7.215 1.00 94.38 604 TYR A CA 1
ATOM 4632 C C . TYR A 1 604 ? 17.668 -10.745 -5.798 1.00 94.38 604 TYR A C 1
ATOM 4634 O O . TYR A 1 604 ? 17.399 -11.914 -5.533 1.00 94.38 604 TYR A O 1
ATOM 4642 N N . MET A 1 605 ? 18.072 -9.882 -4.880 1.00 94.31 605 MET A N 1
ATOM 4643 C CA . MET A 1 605 ? 18.200 -10.194 -3.471 1.00 94.31 605 MET A CA 1
ATOM 4644 C C . MET A 1 605 ? 17.832 -8.970 -2.645 1.00 94.31 605 MET A C 1
ATOM 4646 O O . MET A 1 605 ? 18.326 -7.878 -2.917 1.00 94.31 605 MET A O 1
ATOM 4650 N N . ASN A 1 606 ? 17.010 -9.153 -1.615 1.00 92.31 606 ASN A N 1
ATOM 4651 C CA . ASN A 1 606 ? 16.740 -8.118 -0.625 1.00 92.31 606 ASN A CA 1
ATOM 4652 C C . ASN A 1 606 ? 17.316 -8.539 0.721 1.00 92.31 606 ASN A C 1
ATOM 4654 O O . ASN A 1 606 ? 17.019 -9.630 1.204 1.00 92.31 606 ASN A O 1
ATOM 4658 N N . VAL A 1 607 ? 18.113 -7.663 1.327 1.00 92.06 607 VAL A N 1
ATOM 4659 C CA . VAL A 1 607 ? 18.756 -7.886 2.624 1.00 92.06 607 VAL A CA 1
ATOM 4660 C C . VAL A 1 607 ? 18.227 -6.855 3.624 1.00 92.06 607 VAL A C 1
ATOM 4662 O O . VAL A 1 607 ? 18.443 -5.658 3.412 1.00 92.06 607 VAL A O 1
ATOM 4665 N N . PRO A 1 608 ? 17.527 -7.267 4.693 1.00 90.88 608 PRO A N 1
ATOM 4666 C CA . PRO A 1 608 ? 17.055 -6.355 5.734 1.00 90.88 608 PRO A CA 1
ATOM 4667 C C . PRO A 1 608 ? 18.197 -5.577 6.410 1.00 90.88 608 PRO A C 1
ATOM 4669 O O . PRO A 1 608 ? 19.279 -6.112 6.640 1.00 90.88 608 PRO A O 1
ATOM 4672 N N . PHE A 1 609 ? 17.973 -4.298 6.727 1.00 86.19 609 PHE A N 1
ATOM 4673 C CA . PHE A 1 609 ? 18.983 -3.453 7.378 1.00 86.19 609 PHE A CA 1
ATOM 4674 C C . PHE A 1 609 ? 19.144 -3.727 8.870 1.00 86.19 609 PHE A C 1
ATOM 4676 O O . PHE A 1 609 ? 20.215 -3.465 9.412 1.00 86.19 609 PHE A O 1
ATOM 4683 N N . ASP A 1 610 ? 18.102 -4.219 9.533 1.00 84.50 610 ASP A N 1
ATOM 4684 C CA . ASP A 1 610 ? 18.150 -4.606 10.946 1.00 84.50 610 ASP A CA 1
ATOM 4685 C C . ASP A 1 610 ? 19.187 -5.710 11.217 1.00 84.50 610 ASP A C 1
ATOM 4687 O O . ASP A 1 610 ? 19.745 -5.742 12.305 1.00 84.50 610 ASP A O 1
ATOM 4691 N N . LEU A 1 611 ? 19.563 -6.510 10.211 1.00 86.56 611 LEU A N 1
ATOM 4692 C CA . LEU A 1 611 ? 20.687 -7.457 10.294 1.00 86.56 611 LEU A CA 1
ATOM 4693 C C . LEU A 1 611 ? 22.049 -6.790 10.554 1.00 86.56 611 LEU A C 1
ATOM 4695 O O . LEU A 1 611 ? 22.974 -7.443 11.032 1.00 86.56 611 LEU A O 1
ATOM 4699 N N . PHE A 1 612 ? 22.190 -5.500 10.238 1.00 87.44 612 PHE A N 1
ATOM 4700 C CA . PHE A 1 612 ? 23.430 -4.735 10.413 1.00 87.44 612 PHE A CA 1
ATOM 4701 C C . PHE A 1 612 ? 23.332 -3.676 11.518 1.00 87.44 612 PHE A C 1
ATOM 4703 O O . PHE A 1 612 ? 24.306 -2.969 11.781 1.00 87.44 612 PHE A O 1
ATOM 4710 N N . LEU A 1 613 ? 22.162 -3.520 12.144 1.00 84.44 613 LEU A N 1
ATOM 4711 C CA . LEU A 1 613 ? 21.877 -2.462 13.109 1.00 84.44 613 LEU A CA 1
ATOM 4712 C C . LEU A 1 613 ? 21.509 -3.058 14.467 1.00 84.44 613 LEU A C 1
ATOM 4714 O O . LEU A 1 613 ? 20.961 -4.144 14.573 1.00 84.44 613 LEU A O 1
ATOM 4718 N N . ASN A 1 614 ? 21.738 -2.299 15.535 1.00 81.62 614 ASN A N 1
ATOM 4719 C CA . ASN A 1 614 ? 21.244 -2.631 16.876 1.00 81.62 614 ASN A CA 1
ATOM 4720 C C . ASN A 1 614 ? 19.795 -2.165 17.114 1.00 81.62 614 ASN A C 1
ATOM 4722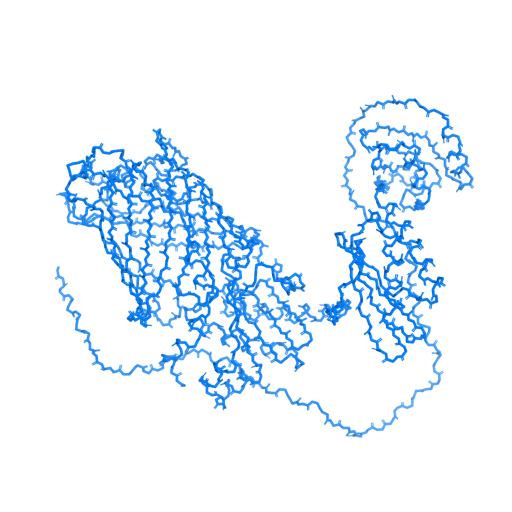 O O . ASN A 1 614 ? 19.368 -2.052 18.259 1.00 81.62 614 ASN A O 1
ATOM 4726 N N . LYS A 1 615 ? 19.068 -1.809 16.051 1.00 81.88 615 LYS A N 1
ATOM 4727 C CA . LYS A 1 615 ? 17.698 -1.293 16.100 1.00 81.88 615 LYS A CA 1
ATOM 4728 C C . LYS A 1 615 ? 16.879 -1.955 15.002 1.00 81.88 615 LYS A C 1
ATOM 4730 O O . LYS A 1 615 ? 17.368 -2.106 13.882 1.00 81.88 615 LYS A O 1
ATOM 4735 N N . SER A 1 616 ? 15.621 -2.267 15.311 1.00 81.69 616 SER A N 1
ATOM 4736 C CA . SER A 1 616 ? 14.681 -2.778 14.313 1.00 81.69 616 SER A CA 1
ATOM 4737 C C . SER A 1 616 ? 14.471 -1.762 13.189 1.00 81.69 616 SER A C 1
ATOM 4739 O O . SER A 1 616 ? 14.420 -0.548 13.412 1.00 81.69 616 SER A O 1
ATOM 4741 N N . SER A 1 617 ? 14.378 -2.268 11.965 1.00 83.12 617 SER A N 1
ATOM 4742 C CA . SER A 1 617 ? 14.229 -1.476 10.755 1.00 83.12 617 SER A CA 1
ATOM 4743 C C . SER A 1 617 ? 13.485 -2.292 9.713 1.00 83.12 617 SER A C 1
ATOM 4745 O O . SER A 1 617 ? 13.874 -3.402 9.373 1.00 83.12 617 SER A O 1
ATOM 4747 N N . ARG A 1 618 ? 12.439 -1.703 9.134 1.00 82.44 618 ARG A N 1
ATOM 4748 C CA . ARG A 1 618 ? 11.689 -2.292 8.010 1.00 82.44 618 ARG A CA 1
ATOM 4749 C C . ARG A 1 618 ? 12.366 -2.059 6.652 1.00 82.44 618 ARG A C 1
ATOM 4751 O O . ARG A 1 618 ? 11.812 -2.385 5.606 1.00 82.44 618 ARG A O 1
ATOM 4758 N N . ARG A 1 619 ? 13.536 -1.416 6.646 1.00 84.12 619 ARG A N 1
ATOM 4759 C CA . ARG A 1 619 ? 14.281 -1.072 5.429 1.00 84.12 619 ARG A CA 1
ATOM 4760 C C . ARG A 1 619 ? 15.143 -2.251 4.985 1.00 84.12 619 ARG A C 1
ATOM 4762 O O . ARG A 1 619 ? 15.603 -3.029 5.813 1.00 84.12 619 ARG A O 1
ATOM 4769 N N . HIS A 1 620 ? 15.411 -2.329 3.689 1.00 85.25 620 HIS A N 1
ATOM 4770 C CA . HIS A 1 620 ? 16.267 -3.346 3.089 1.00 85.25 620 HIS A CA 1
ATOM 4771 C C . HIS A 1 620 ? 17.189 -2.730 2.030 1.00 85.25 620 HIS A C 1
ATOM 4773 O O . HIS A 1 620 ? 16.888 -1.676 1.462 1.00 85.25 620 HIS A O 1
ATOM 4779 N N . VAL A 1 621 ? 18.300 -3.408 1.753 1.00 84.94 621 VAL A N 1
ATOM 4780 C CA . VAL A 1 621 ? 19.110 -3.219 0.547 1.00 84.94 621 VAL A CA 1
ATOM 4781 C C . VAL A 1 621 ? 18.576 -4.150 -0.520 1.00 84.94 621 VAL A C 1
ATOM 4783 O O . VAL A 1 621 ? 18.483 -5.349 -0.278 1.00 84.94 621 VAL A O 1
ATOM 4786 N N . ALA A 1 622 ? 18.260 -3.611 -1.692 1.00 86.56 622 ALA A N 1
ATOM 4787 C CA . ALA A 1 622 ? 17.945 -4.407 -2.867 1.00 86.56 622 ALA A CA 1
ATOM 4788 C C . ALA A 1 622 ? 19.176 -4.486 -3.777 1.00 86.56 622 ALA A C 1
ATOM 4790 O O . ALA A 1 622 ? 19.785 -3.467 -4.108 1.00 86.56 622 ALA A O 1
ATOM 4791 N N . PHE A 1 623 ? 19.519 -5.697 -4.194 1.00 84.88 623 PHE A N 1
ATOM 4792 C CA . PHE A 1 623 ? 20.477 -5.988 -5.248 1.00 84.88 623 PHE A CA 1
ATOM 4793 C C . PHE A 1 623 ? 19.724 -6.653 -6.396 1.00 84.88 623 PHE A C 1
ATOM 4795 O O . PHE A 1 623 ? 18.936 -7.563 -6.165 1.00 84.88 623 PHE A O 1
ATOM 4802 N N . ALA A 1 624 ? 19.975 -6.231 -7.629 1.00 86.94 624 ALA A N 1
ATOM 4803 C CA . ALA A 1 624 ? 19.434 -6.884 -8.811 1.00 86.94 624 ALA A CA 1
ATOM 4804 C C . ALA A 1 624 ? 20.512 -6.958 -9.887 1.00 86.94 624 ALA A C 1
ATOM 4806 O O . ALA A 1 624 ? 21.265 -6.005 -10.092 1.00 86.94 624 ALA A O 1
ATOM 4807 N N . PHE A 1 625 ? 20.563 -8.088 -10.582 1.00 85.69 625 PHE A N 1
ATOM 4808 C CA . PHE A 1 625 ? 21.466 -8.310 -11.696 1.00 85.69 625 PHE A CA 1
ATOM 4809 C C . PHE A 1 625 ? 20.696 -8.886 -12.878 1.00 85.69 625 PHE A C 1
ATOM 4811 O O . PHE A 1 625 ? 20.011 -9.906 -12.766 1.00 85.69 625 PHE A O 1
ATOM 4818 N N . LYS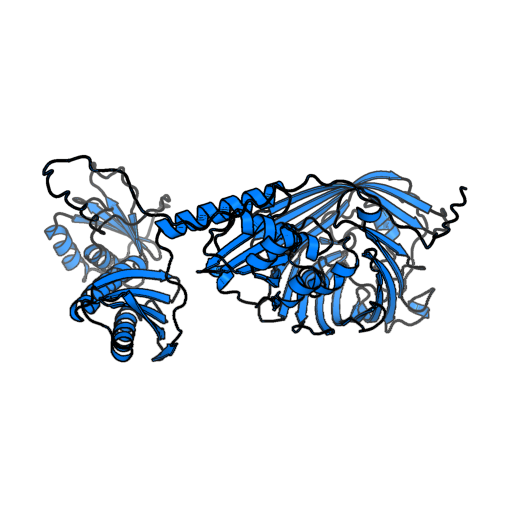 A 1 626 ? 20.852 -8.235 -14.029 1.00 84.75 626 LYS A N 1
ATOM 4819 C CA . LYS A 1 626 ? 20.413 -8.735 -15.328 1.00 84.75 626 LYS A CA 1
ATOM 4820 C C . LYS A 1 626 ? 21.651 -8.841 -16.221 1.00 84.75 626 LYS A C 1
ATOM 4822 O O . LYS A 1 626 ? 22.337 -7.829 -16.357 1.00 84.75 626 LYS A O 1
ATOM 4827 N N . PRO A 1 627 ? 21.946 -10.009 -16.824 1.00 75.69 627 PRO A N 1
ATOM 4828 C CA . PRO A 1 627 ? 23.123 -10.170 -17.678 1.00 75.69 627 PRO A CA 1
ATOM 4829 C C . PRO A 1 627 ? 23.130 -9.199 -18.858 1.00 75.69 627 PRO A C 1
ATOM 4831 O O . PRO A 1 627 ? 24.180 -8.691 -19.230 1.00 75.69 627 PRO A O 1
ATOM 4834 N N . LEU A 1 628 ? 21.953 -8.940 -19.433 1.00 78.31 628 LEU A N 1
ATOM 4835 C CA . LEU A 1 628 ? 21.798 -8.011 -20.537 1.00 78.31 628 LEU A CA 1
ATOM 4836 C C . LEU A 1 628 ? 20.433 -7.335 -20.483 1.00 78.31 628 LEU A C 1
ATOM 4838 O O . LEU A 1 628 ? 19.415 -7.987 -20.275 1.00 78.31 628 LEU A O 1
ATOM 4842 N N . THR A 1 629 ? 20.416 -6.019 -20.684 1.00 81.94 629 THR A N 1
ATOM 4843 C CA . THR A 1 629 ? 19.171 -5.248 -20.755 1.00 81.94 629 THR A CA 1
ATOM 4844 C C . THR A 1 629 ? 18.714 -5.164 -22.209 1.00 81.94 629 THR A C 1
ATOM 4846 O O . THR A 1 629 ? 19.359 -4.506 -23.023 1.00 81.94 629 THR A O 1
ATOM 4849 N N . ARG A 1 630 ? 17.603 -5.834 -22.532 1.00 89.44 630 ARG A N 1
ATOM 4850 C CA . ARG A 1 630 ? 16.942 -5.809 -23.849 1.00 89.44 630 ARG A CA 1
ATOM 4851 C C . ARG A 1 630 ? 15.540 -5.209 -23.737 1.00 89.44 630 ARG A C 1
ATOM 4853 O O . ARG A 1 630 ? 15.036 -4.991 -22.639 1.00 89.44 630 ARG A O 1
ATOM 4860 N N . ASP A 1 631 ? 14.926 -4.919 -24.880 1.00 92.69 631 ASP A N 1
ATOM 4861 C CA . ASP A 1 631 ? 13.617 -4.256 -24.941 1.00 92.69 631 ASP A CA 1
ATOM 4862 C C . ASP A 1 631 ? 12.424 -5.218 -24.843 1.00 92.69 631 ASP A C 1
ATOM 4864 O O . ASP A 1 631 ? 11.354 -4.817 -24.387 1.00 92.69 631 ASP A O 1
ATOM 4868 N N . GLY A 1 632 ? 12.606 -6.487 -25.220 1.00 93.06 632 GLY A N 1
ATOM 4869 C CA . GLY A 1 632 ? 11.558 -7.503 -25.117 1.00 93.06 632 GLY A CA 1
ATOM 4870 C C . GLY A 1 632 ? 11.253 -7.874 -23.664 1.00 93.06 632 GLY A C 1
ATOM 4871 O O . GLY A 1 632 ? 12.146 -7.896 -22.812 1.00 93.06 632 GLY A O 1
ATOM 4872 N N . GLY A 1 633 ? 9.984 -8.164 -23.374 1.00 94.12 633 GLY A N 1
ATOM 4873 C CA . GLY A 1 633 ? 9.549 -8.646 -22.061 1.00 94.12 633 GLY A CA 1
ATOM 4874 C C . GLY A 1 633 ? 9.632 -7.618 -20.926 1.00 94.12 633 GLY A C 1
ATOM 4875 O O . GLY A 1 633 ? 9.642 -7.993 -19.753 1.00 94.12 633 GLY A O 1
ATOM 4876 N N . GLN A 1 634 ? 9.713 -6.322 -21.244 1.00 95.25 634 GLN A N 1
ATOM 4877 C CA . GLN A 1 634 ? 9.872 -5.259 -20.249 1.00 95.25 634 GLN A CA 1
ATOM 4878 C C . GLN A 1 634 ? 8.524 -4.752 -19.730 1.00 95.25 634 GLN A C 1
ATOM 4880 O O . GLN A 1 634 ? 7.636 -4.400 -20.505 1.00 95.25 634 GLN A O 1
ATOM 4885 N N . ARG A 1 635 ? 8.388 -4.676 -18.404 1.00 95.94 635 ARG A N 1
ATOM 4886 C CA . ARG A 1 635 ? 7.210 -4.131 -17.706 1.00 95.94 635 ARG A CA 1
ATOM 4887 C C . ARG A 1 635 ? 7.490 -2.725 -17.191 1.00 95.94 635 ARG A C 1
ATOM 4889 O O . ARG A 1 635 ? 8.654 -2.378 -16.972 1.00 95.94 635 ARG A O 1
ATOM 4896 N N . VAL A 1 636 ? 6.441 -1.930 -16.980 1.00 96.69 636 VAL A N 1
ATOM 4897 C CA . VAL A 1 636 ? 6.558 -0.640 -16.281 1.00 96.69 636 VAL A CA 1
ATOM 4898 C C . VAL A 1 636 ? 6.551 -0.857 -14.769 1.00 96.69 636 VAL A C 1
ATOM 4900 O O . VAL A 1 636 ? 5.796 -1.672 -14.239 1.00 96.69 636 VAL A O 1
ATOM 4903 N N . GLY A 1 637 ? 7.407 -0.124 -14.059 1.00 93.31 637 GLY A N 1
ATOM 4904 C CA . GLY A 1 637 ? 7.450 -0.145 -12.599 1.00 93.31 637 GLY A CA 1
ATOM 4905 C C . GLY A 1 637 ? 6.413 0.788 -11.976 1.00 93.31 637 GLY A C 1
ATOM 4906 O O . GLY A 1 637 ? 6.752 1.921 -11.652 1.00 93.31 637 GLY A O 1
ATOM 4907 N N . VAL A 1 638 ? 5.173 0.325 -11.777 1.00 93.81 638 VAL A N 1
ATOM 4908 C CA . VAL A 1 638 ? 4.119 1.104 -11.094 1.00 93.81 638 VAL A CA 1
ATOM 4909 C C . VAL A 1 638 ? 4.030 0.682 -9.626 1.00 93.81 638 VAL A C 1
ATOM 4911 O O . VAL A 1 638 ? 3.479 -0.372 -9.310 1.00 93.81 638 VAL A O 1
ATOM 4914 N N . GLY A 1 639 ? 4.563 1.493 -8.712 1.00 85.50 639 GLY A N 1
ATOM 4915 C CA . GLY A 1 639 ? 4.484 1.216 -7.270 1.00 85.50 639 GLY A CA 1
ATOM 4916 C C . GLY A 1 639 ? 3.188 1.739 -6.639 1.00 85.50 639 GLY A C 1
ATOM 4917 O O . GLY A 1 639 ? 2.538 2.561 -7.262 1.00 85.50 639 GLY A O 1
ATOM 4918 N N . PRO A 1 640 ? 2.818 1.323 -5.417 1.00 90.56 640 PRO A N 1
ATOM 4919 C CA . PRO A 1 640 ? 3.098 0.006 -4.857 1.00 90.56 640 PRO A CA 1
ATOM 4920 C C . PRO A 1 640 ? 2.204 -1.058 -5.536 1.00 90.56 640 PRO A C 1
ATOM 4922 O O . PRO A 1 640 ? 1.065 -0.771 -5.887 1.00 90.56 640 PRO A O 1
ATOM 4925 N N . ALA A 1 641 ? 2.702 -2.285 -5.709 1.00 93.19 641 ALA A N 1
ATOM 4926 C CA . ALA A 1 641 ? 1.896 -3.392 -6.241 1.00 93.19 641 ALA A CA 1
ATOM 4927 C C . ALA A 1 641 ? 0.891 -3.895 -5.192 1.00 93.19 641 ALA A C 1
ATOM 4929 O O . ALA A 1 641 ? 1.266 -4.057 -4.026 1.00 93.19 641 ALA A O 1
ATOM 4930 N N . LEU A 1 642 ? -0.351 -4.194 -5.593 1.00 94.06 642 LEU A N 1
ATOM 4931 C CA . LEU A 1 642 ? -1.411 -4.598 -4.659 1.00 94.06 642 LEU A CA 1
ATOM 4932 C C . LEU A 1 642 ? -1.048 -5.852 -3.866 1.00 94.06 642 LEU A C 1
ATOM 4934 O O . LEU A 1 642 ? -1.284 -5.885 -2.661 1.00 94.06 642 LEU A O 1
ATOM 4938 N N . TYR A 1 643 ? -0.434 -6.853 -4.506 1.00 93.19 643 TYR A N 1
ATOM 4939 C CA . TYR A 1 643 ? -0.035 -8.080 -3.807 1.00 93.19 643 TYR A CA 1
ATOM 4940 C C . TYR A 1 643 ? 0.871 -7.767 -2.608 1.00 93.19 643 TYR A C 1
ATOM 4942 O O . TYR A 1 643 ? 0.613 -8.227 -1.500 1.00 93.19 643 TYR A O 1
ATOM 4950 N N . SER A 1 644 ? 1.885 -6.917 -2.794 1.00 90.06 644 SER A N 1
ATOM 4951 C CA . SER A 1 644 ? 2.809 -6.537 -1.720 1.00 90.06 644 SER A CA 1
ATOM 4952 C C . SER A 1 644 ? 2.135 -5.719 -0.615 1.00 90.06 644 SER A C 1
ATOM 4954 O O . SER A 1 644 ? 2.511 -5.848 0.550 1.00 90.06 644 SER A O 1
ATOM 4956 N N . VAL A 1 645 ? 1.152 -4.881 -0.962 1.00 89.69 645 VAL A N 1
ATOM 4957 C CA . VAL A 1 645 ? 0.364 -4.095 0.004 1.00 89.69 645 VAL A CA 1
ATOM 4958 C C . VAL A 1 645 ? -0.475 -5.017 0.883 1.00 89.69 645 VAL A C 1
ATOM 4960 O O . VAL A 1 645 ? -0.380 -4.943 2.107 1.00 89.69 645 VAL A O 1
ATOM 4963 N N . VAL A 1 646 ? -1.237 -5.922 0.264 1.00 89.19 646 VAL A N 1
ATOM 4964 C CA . VAL A 1 646 ? -2.119 -6.861 0.970 1.00 89.19 646 VAL A CA 1
ATOM 4965 C C . VAL A 1 646 ? -1.311 -7.886 1.765 1.00 89.19 646 VAL A C 1
ATOM 4967 O O . VAL A 1 646 ? -1.669 -8.191 2.898 1.00 89.19 646 VAL A O 1
ATOM 4970 N N . GLU A 1 647 ? -0.189 -8.375 1.228 1.00 87.00 647 GLU A N 1
ATOM 4971 C CA . GLU A 1 647 ? 0.722 -9.271 1.951 1.00 87.00 647 GLU A CA 1
ATOM 4972 C C . GLU A 1 647 ? 1.314 -8.591 3.192 1.00 87.00 647 GLU A C 1
ATOM 4974 O O . GLU A 1 647 ? 1.393 -9.205 4.248 1.00 87.00 647 GLU A O 1
ATOM 4979 N N . SER A 1 648 ? 1.683 -7.310 3.103 1.00 83.50 648 SER A N 1
ATOM 4980 C CA . SER A 1 648 ? 2.251 -6.572 4.242 1.00 83.50 648 SER A CA 1
ATOM 4981 C C . SER A 1 648 ? 1.256 -6.345 5.383 1.00 83.50 648 SER A C 1
ATOM 4983 O O . SER A 1 648 ? 1.682 -6.092 6.510 1.00 83.50 648 SER A O 1
ATOM 4985 N N . GLY A 1 649 ? -0.045 -6.369 5.083 1.00 79.31 649 GLY A N 1
ATOM 4986 C CA . GLY A 1 649 ? -1.120 -6.311 6.071 1.00 79.31 649 GLY A CA 1
ATOM 4987 C C . GLY A 1 649 ? -1.569 -7.688 6.563 1.00 79.31 649 GLY A C 1
ATOM 4988 O O . GLY A 1 649 ? -2.387 -7.752 7.473 1.00 79.31 649 GLY A O 1
ATOM 4989 N N . ASN A 1 650 ? -1.066 -8.775 5.975 1.00 77.88 650 ASN A N 1
ATOM 4990 C CA . ASN A 1 650 ? -1.448 -10.135 6.327 1.00 77.88 650 ASN A CA 1
ATOM 4991 C C . ASN A 1 650 ? -0.787 -10.552 7.658 1.00 77.88 650 ASN A C 1
ATOM 4993 O O . ASN A 1 650 ? 0.387 -10.266 7.904 1.00 77.88 650 ASN A O 1
ATOM 4997 N N . ALA A 1 651 ? -1.549 -11.219 8.521 1.00 67.12 651 ALA A N 1
ATOM 4998 C CA . ALA A 1 651 ? -1.128 -11.701 9.829 1.00 67.12 651 ALA A CA 1
ATOM 4999 C C . ALA A 1 651 ? -0.906 -13.222 9.856 1.00 67.12 651 ALA A C 1
ATOM 5001 O O . ALA A 1 651 ? -0.712 -13.776 10.928 1.00 67.12 651 ALA A O 1
ATOM 5002 N N . ALA A 1 652 ? -0.867 -13.914 8.714 1.00 61.56 652 ALA A N 1
ATOM 5003 C CA . ALA A 1 652 ? -0.544 -15.345 8.613 1.00 61.56 652 ALA A CA 1
ATOM 5004 C C . ALA A 1 652 ? 0.803 -15.694 9.266 1.00 61.56 652 ALA A C 1
ATOM 5006 O O . ALA A 1 652 ? 0.980 -16.785 9.800 1.00 61.56 652 ALA A O 1
ATOM 5007 N N . ASP A 1 653 ? 1.727 -14.737 9.291 1.00 61.38 653 ASP A N 1
ATOM 5008 C CA . ASP A 1 653 ? 3.031 -14.864 9.937 1.00 61.38 653 ASP A CA 1
ATOM 5009 C C . ASP A 1 653 ? 2.983 -14.631 11.465 1.00 61.38 653 ASP A C 1
ATOM 5011 O O . ASP A 1 653 ? 4.011 -14.751 12.133 1.00 61.38 653 ASP A O 1
ATOM 5015 N N . TRP A 1 654 ? 1.816 -14.281 12.031 1.00 68.31 654 TRP A N 1
ATOM 5016 C CA . TRP A 1 654 ? 1.614 -14.071 13.470 1.00 68.31 654 TRP A CA 1
ATOM 5017 C C . TRP A 1 654 ? 2.039 -15.295 14.265 1.00 68.31 654 TRP A C 1
ATOM 5019 O O . TRP A 1 654 ? 2.830 -15.128 15.174 1.00 68.31 654 TRP A O 1
ATOM 5029 N N . GLY A 1 655 ? 1.581 -16.499 13.910 1.00 58.66 655 GLY A N 1
ATOM 5030 C CA . GLY A 1 655 ? 1.934 -17.731 14.626 1.00 58.66 655 GLY A CA 1
ATOM 5031 C C . GLY A 1 655 ? 3.307 -18.298 14.251 1.00 58.66 655 GLY A C 1
ATOM 5032 O O . GLY A 1 655 ? 4.020 -18.815 15.107 1.00 58.66 655 GLY A O 1
ATOM 5033 N N . THR A 1 656 ? 3.713 -18.169 12.987 1.00 59.91 656 THR A N 1
ATOM 5034 C CA . THR A 1 656 ? 4.914 -18.834 12.451 1.00 59.91 656 THR A CA 1
ATOM 5035 C C . THR A 1 656 ? 6.220 -18.158 12.881 1.00 59.91 656 THR A C 1
ATOM 5037 O O . THR A 1 656 ? 7.222 -18.833 13.106 1.00 59.91 656 THR A O 1
ATOM 5040 N N . ASN A 1 657 ? 6.226 -16.831 13.064 1.00 59.25 657 ASN A N 1
ATOM 5041 C CA . ASN A 1 657 ? 7.461 -16.075 13.322 1.00 59.25 657 ASN A CA 1
ATOM 5042 C C . ASN A 1 657 ? 7.880 -16.001 14.803 1.00 59.25 657 ASN A C 1
ATOM 5044 O O . ASN A 1 657 ? 8.875 -15.339 15.105 1.00 59.25 657 ASN A O 1
ATOM 5048 N N . TRP A 1 658 ? 7.173 -16.675 15.717 1.00 58.47 658 TRP A N 1
ATOM 5049 C CA . TRP A 1 658 ? 7.565 -16.760 17.132 1.00 58.47 658 TRP A CA 1
ATOM 5050 C C . TRP A 1 658 ? 8.748 -17.694 17.385 1.00 58.47 658 TRP A C 1
ATOM 5052 O O . TRP A 1 658 ? 9.464 -17.491 18.356 1.00 58.47 658 TRP A O 1
ATOM 5062 N N . GLY A 1 659 ? 9.011 -18.668 16.505 1.00 45.12 659 GLY A N 1
ATOM 5063 C CA . GLY A 1 659 ? 10.086 -19.659 16.688 1.00 45.12 659 GLY A CA 1
ATOM 5064 C C . GLY A 1 659 ? 11.513 -19.087 16.737 1.00 45.12 659 GLY A C 1
ATOM 5065 O O . GLY A 1 659 ? 12.453 -19.824 17.012 1.00 45.12 659 GLY A O 1
ATOM 5066 N N . ASN A 1 660 ? 11.672 -17.783 16.481 1.00 42.38 660 ASN A N 1
ATOM 5067 C CA . ASN A 1 660 ? 12.935 -17.043 16.551 1.00 42.38 660 ASN A CA 1
ATOM 5068 C C . ASN A 1 660 ? 12.952 -15.966 17.654 1.00 42.38 660 ASN A C 1
ATOM 5070 O O . ASN A 1 660 ? 13.945 -15.243 17.776 1.00 42.38 660 ASN A O 1
ATOM 5074 N N . ALA A 1 661 ? 11.868 -15.812 18.419 1.00 37.75 661 ALA A N 1
ATOM 5075 C CA . ALA A 1 661 ? 11.850 -14.936 19.581 1.00 37.75 661 ALA A CA 1
ATOM 5076 C C . ALA A 1 661 ? 12.549 -15.671 20.738 1.00 37.75 661 ALA A C 1
ATOM 5078 O O . ALA A 1 661 ? 12.175 -16.806 21.026 1.00 37.75 661 ALA A O 1
ATOM 5079 N N . PRO A 1 662 ? 13.585 -15.093 21.372 1.00 34.19 662 PRO A N 1
ATOM 5080 C CA . PRO A 1 662 ? 14.073 -15.648 22.626 1.00 34.19 662 PRO A CA 1
ATOM 5081 C C . PRO A 1 662 ? 12.932 -15.591 23.651 1.00 34.19 662 PRO A C 1
ATOM 5083 O O . PRO A 1 662 ? 12.291 -14.542 23.767 1.00 34.19 662 PRO A O 1
ATOM 5086 N N . ASP A 1 663 ? 12.685 -16.717 24.324 1.00 33.09 663 ASP A N 1
ATOM 5087 C CA . ASP A 1 663 ? 11.719 -16.837 25.426 1.00 33.09 663 ASP A CA 1
ATOM 5088 C C . ASP A 1 663 ? 11.948 -15.788 26.528 1.00 33.09 663 ASP A C 1
ATOM 5090 O O . ASP A 1 663 ? 13.131 -15.508 26.863 1.00 33.09 663 ASP A O 1
#

Foldseek 3Di:
DDDDDDDPDDDDDDDDDDDPDDPAQDDDDDDDDDDDDDDDDDDDDDDPDDPDDDPPPAFDDDDDDDDDDDDDDDDDPDLPPVLQVVQVVVQKGFDDWGDDDQEIETEIERDAQRRDDLVNLLSVVVVNPPSHFWYWYHYPDPVRNPPGIGIDGPVNSLVVVLVVVLQVQCVVVQWHWPDWDDDAQEIETEIEHQADADPVRQLVSQVSNCVSCVVRHQKYWYWYQYPVRDIAIWIAGNVRDIDRDPDDDDDQDPVRVVVVLVLFVQLQVLCVVVPWHWFWWFDDQQEIETETATAFFQFPQVRVLVSLLSSLSSPDPRHQKYWYWYQFLLNTAKIKIFGNVLSSCVSVVNHDLQRRVVRIDIGGDWQDDVSVVNTGGDPCVPQDKDKDKDWDKDWDADAPQDRIWIWIWIKIKMKTDHDRQKIKIWIWIATDDTDLLSRPDQDDFPFDPQPSCVNLLSNQQNTATQAIKMKGWGRNGGQKIKIWMFGGQGLFKGFIKMKIKRDDPPDQKIKMKIKTWIFTADSNNYRHTDPDIDIWMWIKMWGQDPPQQKIWMKTFAAARSRWTWIKIKIKHQDLQRKMKMKMWIATPDQCVRQPPDRTWIWMKMWHACVVVDPGGDSDTDIDIDTPDDTRPRHHGRGPDHPVVSNVSRYCPSNSVSCVPPDD